Protein AF-A0A6J3BSL1-F1 (afdb_monomer_lite)

pLDDT: mean 79.41, std 21.09, range [25.17, 98.56]

Radius of gyration: 29.15 Å; chains: 1; bounding box: 63×63×101 Å

Foldseek 3Di:
DDDDDPPVLVVLVVLLVVDDPLLLVLLVCLVPLVQQQSLLVLLCQQFVADQCQDDSDLAAALQNSQCSRQNPVRCPPPALVVSQVVTDGDLSSLLSSLLSLLSLQQPDPVVDDPSSLCVNVRSLVNLLVCCVRHVVSLVSCLDLSNLLSLLASFAHDLDPCLSSDRQPPPPPPPLDPDPPDPPPPPRPDDDLETGPRPSVVSSLVSLLVSLLVQLQDQDDLPDDRSLVSNLPNYGPPRDLSHSLNRNQSSLVSNLVCVLVDPQLQDQSSLLSVLLSLVVVLLCLLVVSHPDDLVVNLVSLLSVLVSNVVNDPPHQPASSLVSNLSSLLSQLQFDLPALVSLVSNLVSLVVCVVCLCVNLPPSRQPLLSLLLLLQSLLCLLVVHHDDLDPDPPPPPDPDPDDPPDDPVRVVVSVVSSNSSSVSSVVSVLSNCQRPVVSPCVSQVHHDDDPPPPDSHNDSVVVCVVRVVVSSVSNSVVSVVSVCVSSDPSSVVSVVSVVVRCVVPDDDDDDDDPDDPPPDDDDDPDDNNPSVSSVVVCVVVVVVVD

Sequence (544 aa):
MLTAAPHSNSHLHTALLHTSGFALLSWLVLAHIQIPELYYLLFGLTLGQPMRHVRCERGVSVERVWAAAWGAAAPARQSSAALAARISLCPEAVGVLLAAVRALVHTDPPALPHWLADHPVAIVQVLFSLYNTLPDFVTIMMTAEVLTALASILFPPNTPDDIHMPICESGESSGASTPGSEKEIVIMGSSAALTQHPVRQGVMDFLKVIVLDSLSLNVSGKAAPVIDLVLDASPANSTSQQQIEYQTEVLTTLMENLLNTELFGSESNISNVCYLAARLVDKLWQGQLSRDPHEVFDFIVKLVTQAKKKSSVISLEGLHHCLNRTILFLLSRSTDSIADQMSVLEALHKLTTNRLLIFGAGNHELEFIGCLTYCLIQLSANMKIALDSHMRTTWHVNPSGDLESRDDKLTTHQGRNLMGGAARRVWEELYACKKPAIEEVFKVTLAAAAQHARAPDLAAVRDQLHDHAHRLWLNYIDAERKAVYRVPWELHNQIQSKIQKVTGGLTRLASRTKVKKEESAKQRQHPPRDHALAYMQDHVQLVR

Secondary structure (DSSP, 8-state):
-----THHHHHHHHHHHTS-HHHHHHHHHHH-TT-HHHHHHHHHHHHT---TT--------HHHHHHHHHGGG-STTS-HHHHHTT----HHHHHHHHHHHHHHHHS-GGGS-GGGTTHHHHHHHHHHHHHHH-HHHHHHHTSHHHHHHHHHTTSPPSSGGGGTS-TT------S---TT--------SS-SSPP-STHHHHHHHHHHHHHHHHTTS---TTS--HHHHHHH---TT--HHHHHHHHHHHHHHHHHHHTTS-GGGSHHHHHHHHHHHHHHHHHHHTT---S-HHHHHHHHHHHHHHHHHH-SSS--HHHHHHHHHHHHHHHTS--SSHHHHHHHHHHHHHHHHTHHHHSSTT---HHHHHHHHHHHHHHHTTPPP---S---------S----S-HHHHHHHHHHHHHHHHHHHHHHHHHHHHHHHHHHHHHTSPPPPPPTT-SS--HHHHHHHHHHHHHHHHHHHHHHHHHHTTS-HHHHHHHHHHHHHTTT----------------------PPPHHHHHHHHHHHHGGG-

Structure (mmCIF, N/CA/C/O backbone):
data_AF-A0A6J3BSL1-F1
#
_entry.id   AF-A0A6J3BSL1-F1
#
loop_
_atom_site.group_PDB
_atom_site.id
_atom_site.type_symbol
_atom_site.label_atom_id
_atom_site.label_alt_id
_atom_site.label_comp_id
_atom_site.label_asym_id
_atom_site.label_entity_id
_atom_site.label_seq_id
_atom_site.pdbx_PDB_ins_code
_atom_site.Cartn_x
_atom_site.Cartn_y
_atom_site.Cartn_z
_atom_site.occupancy
_atom_site.B_iso_or_equiv
_atom_site.auth_seq_id
_atom_site.auth_comp_id
_atom_site.auth_asym_id
_atom_site.auth_atom_id
_atom_site.pdbx_PDB_model_num
ATOM 1 N N . MET A 1 1 ? 5.220 -33.120 -58.320 1.00 35.78 1 MET A N 1
ATOM 2 C CA . MET A 1 1 ? 4.019 -32.773 -57.525 1.00 35.78 1 MET A CA 1
ATOM 3 C C . MET A 1 1 ? 4.357 -33.119 -56.082 1.00 35.78 1 MET A C 1
ATOM 5 O O . MET A 1 1 ? 4.645 -34.275 -55.844 1.00 35.78 1 MET A O 1
ATOM 9 N N . LEU A 1 2 ? 4.535 -32.203 -55.133 1.00 30.20 2 LEU A N 1
ATOM 10 C CA . LEU A 1 2 ? 3.717 -31.040 -54.802 1.00 30.20 2 LEU A CA 1
ATOM 11 C C . LEU A 1 2 ? 4.502 -29.720 -54.817 1.00 30.20 2 LEU A C 1
ATOM 13 O O . LEU A 1 2 ? 5.542 -29.576 -54.187 1.00 30.20 2 LEU A O 1
ATOM 17 N N . THR A 1 3 ? 3.941 -28.753 -55.529 1.00 32.56 3 THR A N 1
ATOM 18 C CA . THR A 1 3 ? 4.218 -27.323 -55.430 1.00 32.56 3 THR A CA 1
ATOM 19 C C . THR A 1 3 ? 3.667 -26.801 -54.102 1.00 32.56 3 THR A C 1
ATOM 21 O O . THR A 1 3 ? 2.449 -26.756 -53.926 1.00 32.56 3 THR A O 1
ATOM 24 N N . ALA A 1 4 ? 4.537 -26.415 -53.167 1.00 33.31 4 ALA A N 1
ATOM 25 C CA . ALA A 1 4 ? 4.129 -25.602 -52.025 1.00 33.31 4 ALA A CA 1
ATOM 26 C C . ALA A 1 4 ? 3.782 -24.192 -52.536 1.00 33.31 4 ALA A C 1
ATOM 28 O O . ALA A 1 4 ? 4.545 -23.586 -53.289 1.00 33.31 4 ALA A O 1
ATOM 29 N N . ALA A 1 5 ? 2.582 -23.721 -52.210 1.00 32.78 5 ALA A N 1
ATOM 30 C CA . ALA A 1 5 ? 1.989 -22.521 -52.783 1.00 32.78 5 ALA A CA 1
ATOM 31 C C . ALA A 1 5 ? 2.729 -21.232 -52.354 1.00 32.78 5 ALA A C 1
ATOM 33 O O . ALA A 1 5 ? 2.975 -21.051 -51.163 1.00 32.78 5 ALA A O 1
ATOM 34 N N . PRO A 1 6 ? 2.976 -20.271 -53.266 1.00 39.75 6 PRO A N 1
ATOM 35 C CA . PRO A 1 6 ? 3.547 -18.957 -52.934 1.00 39.75 6 PRO A CA 1
ATOM 36 C C . PRO A 1 6 ? 2.571 -18.043 -52.163 1.00 39.75 6 PRO A C 1
ATOM 38 O O . PRO A 1 6 ? 2.932 -16.938 -51.767 1.00 39.75 6 PRO A O 1
ATOM 41 N N . HIS A 1 7 ? 1.333 -18.491 -51.933 1.00 37.97 7 HIS A N 1
ATOM 42 C CA . HIS A 1 7 ? 0.273 -17.704 -51.302 1.00 37.97 7 HIS A CA 1
ATOM 43 C C . HIS A 1 7 ? 0.326 -17.685 -49.764 1.00 37.97 7 HIS A C 1
ATOM 45 O O . HIS A 1 7 ? -0.269 -16.794 -49.166 1.00 37.97 7 HIS A O 1
ATOM 51 N N . SER A 1 8 ? 1.037 -18.604 -49.092 1.00 45.00 8 SER A N 1
ATOM 52 C CA . SER A 1 8 ? 1.119 -18.581 -47.618 1.00 45.00 8 SER A CA 1
ATOM 53 C C . SER A 1 8 ? 1.993 -17.432 -47.102 1.00 45.00 8 SER A C 1
ATOM 55 O O . SER A 1 8 ? 1.631 -16.770 -46.131 1.00 45.00 8 SER A O 1
ATOM 57 N N . ASN A 1 9 ? 3.100 -17.135 -47.789 1.00 48.91 9 ASN A N 1
ATOM 58 C CA . ASN A 1 9 ? 4.048 -16.099 -47.369 1.00 48.91 9 ASN A CA 1
ATOM 59 C C . ASN A 1 9 ? 3.512 -14.675 -47.582 1.00 48.91 9 ASN A C 1
ATOM 61 O O . ASN A 1 9 ? 3.813 -13.789 -46.785 1.00 48.91 9 ASN A O 1
ATOM 65 N N . SER A 1 10 ? 2.666 -14.440 -48.595 1.00 52.69 10 SER A N 1
ATOM 66 C CA . SER A 1 10 ? 2.087 -13.110 -48.842 1.00 52.69 10 SER A CA 1
ATOM 67 C C . SER A 1 10 ? 1.105 -12.678 -47.750 1.00 52.69 10 SER A C 1
ATOM 69 O O . SER A 1 10 ? 1.109 -11.517 -47.354 1.00 52.69 10 SER A O 1
ATOM 71 N N . HIS A 1 11 ? 0.292 -13.602 -47.223 1.00 51.78 11 HIS A N 1
ATOM 72 C CA . HIS A 1 11 ? -0.656 -13.297 -46.144 1.00 51.78 11 HIS A CA 1
ATOM 73 C C . HIS A 1 11 ? 0.049 -12.992 -44.814 1.00 51.78 11 HIS A C 1
ATOM 75 O O . HIS A 1 11 ? -0.355 -12.073 -44.101 1.00 51.78 11 HIS A O 1
ATOM 81 N N . LEU A 1 12 ? 1.131 -13.713 -44.510 1.00 54.84 12 LEU A N 1
ATOM 82 C CA . LEU A 1 12 ? 1.956 -13.490 -43.319 1.00 54.84 12 LEU A CA 1
ATOM 83 C C . LEU A 1 12 ? 2.756 -12.179 -43.413 1.00 54.84 12 LEU A C 1
ATOM 85 O O . LEU A 1 12 ? 2.848 -11.445 -42.431 1.00 54.84 12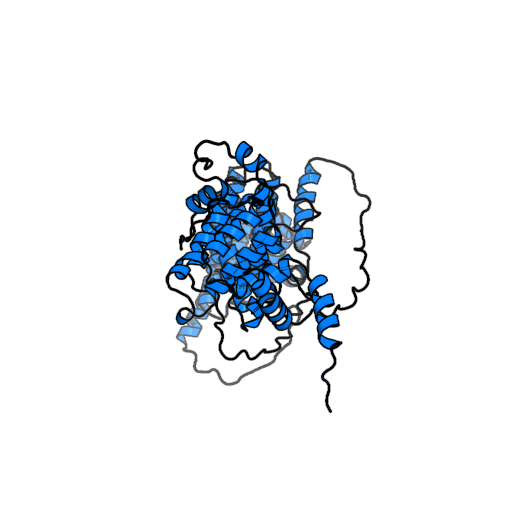 LEU A O 1
ATOM 89 N N . HIS A 1 13 ? 3.244 -11.828 -44.607 1.00 60.00 13 HIS A N 1
ATOM 90 C CA . HIS A 1 13 ? 3.877 -10.536 -44.893 1.00 60.00 13 HIS A CA 1
ATOM 91 C C . HIS A 1 13 ? 2.918 -9.354 -44.677 1.00 60.00 13 HIS A C 1
ATOM 93 O O . HIS A 1 13 ? 3.263 -8.374 -44.018 1.00 60.00 13 HIS A O 1
ATOM 99 N N . THR A 1 14 ? 1.682 -9.446 -45.181 1.00 62.09 14 THR A N 1
ATOM 100 C CA . THR A 1 14 ? 0.665 -8.412 -44.944 1.00 62.09 14 THR A CA 1
ATOM 101 C C . THR A 1 14 ? 0.338 -8.276 -43.454 1.00 62.09 14 THR A C 1
ATOM 103 O O . THR A 1 14 ? 0.208 -7.159 -42.962 1.00 62.09 14 THR A O 1
ATOM 106 N N . ALA A 1 15 ? 0.264 -9.383 -42.710 1.00 62.34 15 ALA A N 1
ATOM 107 C CA . ALA A 1 15 ? 0.022 -9.353 -41.267 1.00 62.34 15 ALA A CA 1
ATOM 108 C C . ALA A 1 15 ? 1.163 -8.668 -40.482 1.00 62.34 15 ALA A C 1
ATOM 110 O O . ALA A 1 15 ? 0.902 -7.924 -39.535 1.00 62.34 15 ALA A O 1
ATOM 111 N N . LEU A 1 16 ? 2.419 -8.847 -40.906 1.00 65.69 16 LEU A N 1
ATOM 112 C CA . LEU A 1 16 ? 3.581 -8.164 -40.324 1.00 65.69 16 LEU A CA 1
ATOM 113 C C . LEU A 1 16 ? 3.551 -6.649 -40.547 1.00 65.69 16 LEU A C 1
ATOM 115 O O . LEU A 1 16 ? 3.784 -5.897 -39.606 1.00 65.69 16 LEU A O 1
ATOM 119 N N . LEU A 1 17 ? 3.177 -6.194 -41.747 1.00 67.94 17 LEU A N 1
ATOM 120 C CA . LEU A 1 17 ? 3.013 -4.765 -42.057 1.00 67.94 17 LEU A CA 1
ATOM 121 C C . LEU A 1 17 ? 1.902 -4.083 -41.240 1.00 67.94 17 LEU A C 1
ATOM 123 O O . LEU A 1 17 ? 1.896 -2.861 -41.106 1.00 67.94 17 LEU A O 1
ATOM 127 N N . HIS A 1 18 ? 0.958 -4.859 -40.702 1.00 72.44 18 HIS A N 1
ATOM 128 C CA . HIS A 1 18 ? -0.104 -4.367 -39.822 1.00 72.44 18 HIS A CA 1
ATOM 129 C C . HIS A 1 18 ? 0.231 -4.473 -38.329 1.00 72.44 18 HIS A C 1
ATOM 131 O O . HIS A 1 18 ? -0.573 -4.047 -37.497 1.00 72.44 18 HIS A O 1
ATOM 137 N N . THR A 1 19 ? 1.394 -5.024 -37.976 1.00 71.81 19 THR A N 1
ATOM 138 C CA . THR A 1 19 ? 1.848 -5.118 -36.587 1.00 71.81 19 THR A CA 1
ATOM 139 C C . THR A 1 19 ? 2.470 -3.789 -36.153 1.00 71.81 19 THR A C 1
ATOM 141 O O . THR A 1 19 ? 3.195 -3.148 -36.910 1.00 71.81 19 THR A O 1
ATOM 144 N N . SER A 1 20 ? 2.184 -3.364 -34.919 1.00 82.69 20 SER A N 1
ATOM 145 C CA . SER A 1 20 ? 2.792 -2.172 -34.315 1.00 82.69 20 SER A CA 1
ATOM 146 C C . SER A 1 20 ? 4.323 -2.245 -34.377 1.00 82.69 20 SER A C 1
ATOM 148 O O . SER A 1 20 ? 4.915 -3.259 -33.999 1.00 82.69 20 SER A O 1
ATOM 150 N N . GLY A 1 21 ? 4.975 -1.155 -34.796 1.00 84.75 21 GLY A N 1
ATOM 151 C CA . GLY A 1 21 ? 6.438 -1.084 -34.850 1.00 84.75 21 GLY A CA 1
ATOM 152 C C . GLY A 1 21 ? 7.098 -1.329 -33.488 1.00 84.75 21 GLY A C 1
ATOM 153 O O . GLY A 1 21 ? 8.118 -2.008 -33.424 1.00 84.75 21 GLY A O 1
ATOM 154 N N . PHE A 1 22 ? 6.488 -0.863 -32.392 1.00 86.12 22 PHE A N 1
ATOM 155 C CA . PHE A 1 22 ? 6.987 -1.115 -31.034 1.00 86.12 22 PHE A CA 1
ATOM 156 C C . PHE A 1 22 ? 6.784 -2.561 -30.582 1.00 86.12 22 PHE A C 1
ATOM 158 O O . PHE A 1 22 ? 7.632 -3.095 -29.871 1.00 86.12 22 PHE A O 1
ATOM 165 N N . ALA A 1 23 ? 5.711 -3.221 -31.027 1.00 82.62 23 ALA A N 1
ATOM 166 C CA . ALA A 1 23 ? 5.518 -4.645 -30.760 1.00 82.62 23 ALA A CA 1
ATOM 167 C C . ALA A 1 23 ? 6.613 -5.478 -31.446 1.00 82.62 23 ALA A C 1
ATOM 169 O O . ALA A 1 23 ? 7.261 -6.301 -30.800 1.00 82.62 23 ALA A O 1
ATOM 170 N N . LEU A 1 24 ? 6.894 -5.189 -32.722 1.00 82.62 24 LEU A N 1
ATOM 171 C CA . LEU A 1 24 ? 7.983 -5.830 -33.459 1.00 82.62 24 LEU A CA 1
ATOM 172 C C . LEU A 1 24 ? 9.353 -5.531 -32.830 1.00 82.62 24 LEU A C 1
ATOM 174 O O . LEU A 1 24 ? 10.166 -6.440 -32.662 1.00 82.62 24 LEU A O 1
ATOM 178 N N . LEU A 1 25 ? 9.599 -4.272 -32.450 1.00 87.06 25 LEU A N 1
ATOM 179 C CA . LEU A 1 25 ? 10.834 -3.864 -31.783 1.00 87.06 25 LEU A CA 1
ATOM 180 C C . LEU A 1 25 ? 11.031 -4.619 -30.467 1.00 87.06 25 LEU A C 1
ATOM 182 O O . LEU A 1 25 ? 12.131 -5.099 -30.219 1.00 87.06 25 LEU A O 1
ATOM 186 N N . SER A 1 26 ? 9.980 -4.773 -29.660 1.00 86.06 26 SER A N 1
ATOM 187 C CA . SER A 1 26 ? 10.034 -5.539 -28.413 1.00 86.06 26 SER A CA 1
ATOM 188 C C . SER A 1 26 ? 10.473 -6.984 -28.663 1.00 86.06 26 SER A C 1
ATOM 190 O O . SER A 1 26 ? 11.424 -7.461 -28.046 1.00 86.06 26 SER A O 1
ATOM 192 N N . TRP A 1 27 ? 9.880 -7.668 -29.647 1.00 83.69 27 TRP A N 1
ATOM 193 C CA . TRP A 1 27 ? 10.285 -9.034 -29.996 1.00 83.69 27 TRP A CA 1
ATOM 194 C C . TRP A 1 27 ? 11.745 -9.126 -30.451 1.00 83.69 27 TRP A C 1
ATOM 196 O O . TRP A 1 27 ? 12.459 -10.043 -30.042 1.00 83.69 27 TRP A O 1
ATOM 206 N N . LEU A 1 28 ? 12.198 -8.174 -31.272 1.00 85.38 28 LEU A N 1
ATOM 207 C CA . LEU A 1 28 ? 13.573 -8.130 -31.770 1.00 85.38 28 LEU A CA 1
ATOM 208 C C . LEU A 1 28 ? 14.583 -7.847 -30.657 1.00 85.38 28 LEU A C 1
ATOM 210 O O . LEU A 1 28 ? 15.613 -8.513 -30.596 1.00 85.38 28 LEU A O 1
ATOM 214 N N . VAL A 1 29 ? 14.285 -6.891 -29.777 1.00 88.81 29 VAL A N 1
ATOM 215 C CA . VAL A 1 29 ? 15.116 -6.529 -28.621 1.00 88.81 29 VAL A CA 1
ATOM 216 C C . VAL A 1 29 ? 15.332 -7.744 -27.730 1.00 88.81 29 VAL A C 1
ATOM 218 O O . VAL A 1 29 ? 16.469 -8.063 -27.395 1.00 88.81 29 VAL A O 1
ATOM 221 N N . LEU A 1 30 ? 14.259 -8.471 -27.414 1.00 86.06 30 LEU A N 1
ATOM 222 C CA . LEU A 1 30 ? 14.323 -9.653 -26.558 1.00 86.06 30 LEU A CA 1
ATOM 223 C C . LEU A 1 30 ? 15.152 -10.791 -27.177 1.00 86.06 30 LEU A C 1
ATOM 225 O O . LEU A 1 30 ? 15.791 -11.545 -26.450 1.00 86.06 30 LEU A O 1
ATOM 229 N N . ALA A 1 31 ? 15.200 -10.892 -28.509 1.00 84.38 31 ALA A N 1
ATOM 230 C CA . ALA A 1 31 ? 16.063 -11.847 -29.209 1.00 84.38 31 ALA A CA 1
ATOM 231 C C . ALA A 1 31 ? 17.546 -11.416 -29.268 1.00 84.38 31 ALA A C 1
ATOM 233 O O . ALA A 1 31 ? 18.413 -12.242 -29.546 1.00 84.38 31 ALA A O 1
ATOM 234 N N . HIS A 1 32 ? 17.853 -10.140 -29.004 1.00 87.50 32 HIS A N 1
ATOM 235 C CA . HIS A 1 32 ? 19.180 -9.547 -29.206 1.00 87.50 32 HIS A CA 1
ATOM 236 C C . HIS A 1 32 ? 19.717 -8.798 -27.978 1.00 87.50 32 HIS A C 1
ATOM 238 O O . HIS A 1 32 ? 20.586 -7.936 -28.115 1.00 87.50 32 HIS A O 1
ATOM 244 N N . ILE A 1 33 ? 19.279 -9.160 -26.767 1.00 89.25 33 ILE A N 1
ATOM 245 C CA . ILE A 1 33 ? 19.743 -8.561 -25.496 1.00 89.25 33 ILE A CA 1
ATOM 246 C C . ILE A 1 33 ? 21.276 -8.604 -25.315 1.00 89.25 33 ILE A C 1
ATOM 248 O O . ILE A 1 33 ? 21.844 -7.862 -24.519 1.00 89.25 33 ILE A O 1
ATOM 252 N N . GLN A 1 34 ? 21.969 -9.432 -26.096 1.00 88.38 34 GLN A N 1
ATOM 253 C CA . GLN A 1 34 ? 23.425 -9.553 -26.102 1.00 88.38 34 GLN A CA 1
ATOM 254 C C . GLN A 1 34 ? 24.164 -8.429 -26.844 1.00 88.38 34 GLN A C 1
ATOM 256 O O . GLN A 1 34 ? 25.393 -8.416 -26.834 1.00 88.38 34 GLN A O 1
ATOM 261 N N . ILE A 1 35 ? 23.465 -7.508 -27.513 1.00 89.69 35 ILE A N 1
ATOM 262 C CA . ILE A 1 35 ? 24.084 -6.407 -28.264 1.00 89.69 35 ILE A CA 1
ATOM 263 C C . ILE A 1 35 ? 24.282 -5.195 -27.331 1.00 89.69 35 ILE A C 1
ATOM 265 O O . ILE A 1 35 ? 23.288 -4.618 -26.892 1.00 89.69 35 ILE A O 1
ATOM 269 N N . PRO A 1 36 ? 25.523 -4.756 -27.031 1.00 88.12 36 PRO A N 1
ATOM 270 C CA . PRO A 1 36 ? 25.765 -3.619 -26.133 1.00 88.12 36 PRO A CA 1
ATOM 271 C C . PRO A 1 36 ? 25.145 -2.297 -26.608 1.00 88.12 36 PRO A C 1
ATOM 273 O O . PRO A 1 36 ? 24.599 -1.532 -25.814 1.00 88.12 36 PRO A O 1
ATOM 276 N N . GLU A 1 37 ? 25.205 -2.020 -27.911 1.00 90.38 37 GLU A N 1
ATOM 277 C CA . GLU A 1 37 ? 24.719 -0.778 -28.520 1.00 90.38 37 GLU A CA 1
ATOM 278 C C . GLU A 1 37 ? 23.200 -0.625 -28.379 1.00 90.38 37 GLU A C 1
ATOM 280 O O . GLU A 1 37 ? 22.689 0.496 -28.347 1.00 90.38 37 GLU A O 1
ATOM 285 N N . LEU A 1 38 ? 22.487 -1.748 -28.248 1.00 92.12 38 LEU A N 1
ATOM 286 C CA . LEU A 1 38 ? 21.033 -1.808 -28.149 1.00 92.12 38 LEU A CA 1
ATOM 287 C C . LEU A 1 38 ? 20.503 -0.917 -27.027 1.00 92.12 38 LEU A C 1
ATOM 289 O O . LEU A 1 38 ? 19.576 -0.142 -27.243 1.00 92.12 38 LEU A O 1
ATOM 293 N N . TYR A 1 39 ? 21.118 -0.981 -25.846 1.00 93.19 39 TYR A N 1
ATOM 294 C CA . TYR A 1 39 ? 20.663 -0.239 -24.672 1.00 93.19 39 TYR A CA 1
ATOM 295 C C . TYR A 1 39 ? 20.747 1.273 -24.889 1.00 93.19 39 TYR A C 1
ATOM 297 O O . TYR A 1 39 ? 19.807 2.001 -24.575 1.00 93.19 39 TYR A O 1
ATOM 305 N N . TYR A 1 40 ? 21.830 1.751 -25.503 1.00 93.62 40 TYR A N 1
ATOM 306 C CA . TYR A 1 40 ? 21.985 3.165 -25.843 1.00 93.62 40 TYR A CA 1
ATOM 307 C C . TYR A 1 40 ? 20.980 3.611 -26.895 1.00 93.62 40 TYR A C 1
ATOM 309 O O . TYR A 1 40 ? 20.403 4.686 -26.760 1.00 93.62 40 TYR A O 1
ATOM 317 N N . LEU A 1 41 ? 20.735 2.786 -27.915 1.00 93.69 41 LEU A N 1
ATOM 318 C CA . LEU A 1 41 ? 19.733 3.073 -28.941 1.00 93.69 41 LEU A CA 1
ATOM 319 C C . LEU A 1 41 ? 18.318 3.136 -28.348 1.00 93.69 41 LEU A C 1
ATOM 321 O O . LEU A 1 41 ? 17.560 4.032 -28.712 1.00 93.69 41 LEU A O 1
ATOM 325 N N . LEU A 1 42 ? 17.983 2.264 -27.392 1.00 94.81 42 LEU A N 1
ATOM 326 C CA . LEU A 1 42 ? 16.705 2.302 -26.671 1.00 94.81 42 LEU A CA 1
ATOM 327 C C . LEU A 1 42 ? 16.571 3.546 -25.780 1.00 94.81 42 LEU A C 1
ATOM 329 O O . LEU A 1 42 ? 15.507 4.167 -25.762 1.00 94.81 42 LEU A O 1
ATOM 333 N N . PHE A 1 43 ? 17.642 3.980 -25.106 1.00 95.31 43 PHE A N 1
ATOM 334 C CA . PHE A 1 43 ? 17.650 5.282 -24.424 1.00 95.31 43 PHE A CA 1
ATOM 335 C C . PHE A 1 43 ? 17.509 6.447 -25.411 1.00 95.31 43 PHE A C 1
ATOM 337 O O . PHE A 1 43 ? 16.802 7.409 -25.128 1.00 95.31 43 PHE A O 1
ATOM 344 N N . GLY A 1 44 ? 18.129 6.354 -26.588 1.00 94.00 44 GLY A N 1
ATOM 345 C CA . GLY A 1 44 ? 17.986 7.332 -27.667 1.00 94.00 44 GLY A CA 1
ATOM 346 C C . GLY A 1 44 ? 16.550 7.460 -28.123 1.00 94.00 44 GLY A C 1
ATOM 347 O O . GLY A 1 44 ? 16.029 8.568 -28.201 1.00 94.00 44 GLY A O 1
ATOM 348 N N . LEU A 1 45 ? 15.893 6.323 -28.333 1.00 94.88 45 LEU A N 1
ATOM 349 C CA . LEU A 1 45 ? 14.485 6.264 -28.686 1.00 94.88 45 LEU A CA 1
ATOM 350 C C . LEU A 1 45 ? 13.605 6.846 -27.573 1.00 94.88 45 LEU A C 1
ATOM 352 O O . LEU A 1 45 ? 12.747 7.673 -27.856 1.00 94.88 45 LEU A O 1
ATOM 356 N N . THR A 1 46 ? 13.886 6.501 -26.312 1.00 94.94 46 THR A N 1
ATOM 357 C CA . THR A 1 46 ? 13.189 7.043 -25.132 1.00 94.94 46 THR A CA 1
ATOM 358 C C . THR A 1 46 ? 13.288 8.567 -25.051 1.00 94.94 46 THR A C 1
ATOM 360 O O . THR A 1 46 ? 12.309 9.225 -24.713 1.00 94.94 46 THR A O 1
ATOM 363 N N . LEU A 1 47 ? 14.449 9.138 -25.383 1.00 93.44 47 LEU A N 1
ATOM 364 C CA . LEU A 1 47 ? 14.714 10.581 -25.351 1.00 93.44 47 LEU A CA 1
ATOM 365 C C . LEU A 1 47 ? 14.352 11.305 -26.667 1.00 93.44 47 LEU A C 1
ATOM 367 O O . LEU A 1 47 ? 14.501 12.530 -26.767 1.00 93.44 47 LEU A O 1
ATOM 371 N N . GLY A 1 48 ? 13.967 10.563 -27.709 1.00 91.88 48 GLY A N 1
ATOM 372 C CA . GLY A 1 48 ? 13.830 11.089 -29.069 1.00 91.88 48 GLY A CA 1
ATOM 373 C C . GLY A 1 48 ? 15.121 11.726 -29.588 1.00 91.88 48 GLY A C 1
ATOM 374 O O . GLY A 1 48 ? 15.072 12.695 -30.345 1.00 91.88 48 GLY A O 1
ATOM 375 N N . GLN A 1 49 ? 16.281 11.239 -29.135 1.00 90.06 49 GLN A N 1
ATOM 376 C CA . GLN A 1 49 ? 17.595 11.766 -29.493 1.00 90.06 49 GLN A CA 1
ATOM 377 C C . GLN A 1 49 ? 18.382 10.791 -30.370 1.00 90.06 49 GLN A C 1
ATOM 379 O O . GLN A 1 49 ? 18.477 9.601 -30.057 1.00 90.06 49 GLN A O 1
ATOM 384 N N . PRO A 1 50 ? 19.038 11.287 -31.434 1.00 88.00 50 PRO A N 1
ATOM 385 C CA . PRO A 1 50 ? 19.944 10.468 -32.218 1.00 88.00 50 PRO A CA 1
ATOM 386 C C . PRO A 1 50 ? 21.223 10.183 -31.423 1.00 88.00 50 PRO A C 1
ATOM 388 O O . PRO A 1 50 ? 21.985 11.091 -31.090 1.00 88.00 50 PRO A O 1
ATOM 391 N N . MET A 1 51 ? 21.500 8.906 -31.180 1.00 88.69 51 MET A N 1
ATOM 392 C CA . MET A 1 51 ? 22.683 8.457 -30.446 1.00 88.69 51 MET A CA 1
ATOM 393 C C . MET A 1 51 ? 23.902 8.384 -31.378 1.00 88.69 51 MET A C 1
ATOM 395 O O . MET A 1 51 ? 24.322 7.320 -31.821 1.00 88.69 51 MET A O 1
ATOM 399 N N . ARG A 1 52 ? 24.448 9.550 -31.743 1.00 84.69 52 ARG A N 1
ATOM 400 C CA . ARG A 1 52 ? 25.522 9.680 -32.754 1.00 84.69 52 ARG A CA 1
ATOM 401 C C . ARG A 1 52 ? 26.905 9.260 -32.257 1.00 84.69 52 ARG A C 1
ATOM 403 O O . ARG A 1 52 ? 27.801 9.065 -33.070 1.00 84.69 52 ARG A O 1
ATOM 410 N N . HIS A 1 53 ? 27.083 9.146 -30.943 1.00 82.50 53 HIS A N 1
ATOM 411 C CA . HIS A 1 53 ? 28.377 8.869 -30.318 1.00 82.50 53 HIS A CA 1
ATOM 412 C C . HIS A 1 53 ? 28.377 7.548 -29.541 1.00 82.50 53 HIS A C 1
ATOM 414 O O . HIS A 1 53 ? 29.140 7.404 -28.585 1.00 82.50 53 HIS A O 1
ATOM 420 N N . VAL A 1 54 ? 27.516 6.594 -29.921 1.00 80.00 54 VAL A N 1
ATOM 421 C CA . VAL A 1 54 ? 27.529 5.249 -29.326 1.00 80.00 54 VAL A CA 1
ATOM 422 C C . VAL A 1 54 ? 28.884 4.612 -29.593 1.00 80.00 54 VAL A C 1
ATOM 424 O O . VAL A 1 54 ? 29.363 4.566 -30.725 1.00 80.00 54 VAL A O 1
ATOM 427 N N . ARG A 1 55 ? 29.506 4.129 -28.526 1.00 75.38 55 ARG A N 1
ATOM 428 C CA . ARG A 1 55 ? 30.727 3.327 -28.572 1.00 75.38 55 ARG A CA 1
ATOM 429 C C . ARG A 1 55 ? 30.349 1.879 -28.256 1.00 75.38 55 ARG A C 1
ATOM 431 O O . ARG A 1 55 ? 29.359 1.671 -27.559 1.00 75.38 55 ARG A O 1
ATOM 438 N N . CYS A 1 56 ? 31.158 0.901 -28.675 1.00 68.12 56 CYS A N 1
ATOM 439 C CA . CYS A 1 56 ? 31.034 -0.517 -28.273 1.00 68.12 56 CYS A CA 1
ATOM 440 C C . CYS A 1 56 ? 31.330 -0.748 -26.768 1.00 68.12 56 CYS A C 1
ATOM 442 O O . CYS A 1 56 ? 31.958 -1.737 -26.384 1.00 68.12 56 CYS A O 1
ATOM 444 N N . GLU A 1 57 ? 30.966 0.194 -25.897 1.00 76.38 57 GLU A N 1
ATOM 445 C CA . GLU A 1 57 ? 31.170 0.098 -24.459 1.00 76.38 57 GLU A CA 1
ATOM 446 C C . GLU A 1 57 ? 30.110 -0.821 -23.852 1.00 76.38 57 GLU A C 1
ATOM 448 O O . GLU A 1 57 ? 28.910 -0.634 -24.033 1.00 76.38 57 GLU A O 1
ATOM 453 N N . ARG A 1 58 ? 30.570 -1.815 -23.092 1.00 84.31 58 ARG A N 1
ATOM 454 C CA . ARG A 1 58 ? 29.733 -2.892 -22.553 1.00 84.31 58 ARG A CA 1
ATOM 455 C C . ARG A 1 58 ? 29.042 -2.567 -21.234 1.00 84.31 58 ARG A C 1
ATOM 457 O O . ARG A 1 58 ? 28.612 -3.489 -20.577 1.00 84.31 58 ARG A O 1
ATOM 464 N N . GLY A 1 59 ? 29.009 -1.327 -20.764 1.00 88.38 59 GLY A N 1
ATOM 465 C CA . GLY A 1 59 ? 28.370 -1.016 -19.480 1.00 88.38 59 GLY A CA 1
ATOM 466 C C . GLY A 1 59 ? 27.491 0.207 -19.595 1.00 88.38 59 GLY A C 1
ATOM 467 O O . GLY A 1 59 ? 27.929 1.190 -20.176 1.00 88.38 59 GLY A O 1
ATOM 468 N N . VAL A 1 60 ? 26.304 0.187 -19.003 1.00 92.25 60 VAL A N 1
ATOM 469 C CA . VAL A 1 60 ? 25.359 1.312 -19.015 1.00 92.25 60 VAL A CA 1
ATOM 470 C C . VAL A 1 60 ? 25.631 2.249 -17.831 1.00 92.25 60 VAL A C 1
ATOM 472 O O . VAL A 1 60 ? 25.893 1.788 -16.725 1.00 92.25 60 VAL A O 1
ATOM 475 N N . SER A 1 61 ? 25.593 3.567 -18.049 1.00 92.75 61 SER A N 1
ATOM 476 C CA . SER A 1 61 ? 25.576 4.573 -16.975 1.00 92.75 61 SER A CA 1
ATOM 477 C C . SER A 1 61 ? 24.930 5.873 -17.458 1.00 92.75 61 SER A C 1
ATOM 479 O O . SER A 1 61 ? 24.818 6.104 -18.666 1.00 92.75 61 SER A O 1
ATOM 481 N N . VAL A 1 62 ? 24.535 6.739 -16.522 1.00 90.44 62 VAL A N 1
ATOM 482 C CA . VAL A 1 62 ? 23.921 8.045 -16.817 1.00 90.44 62 VAL A CA 1
ATOM 483 C C . VAL A 1 62 ? 24.853 8.897 -17.679 1.00 90.44 62 VAL A C 1
ATOM 485 O O . VAL A 1 62 ? 24.450 9.430 -18.712 1.00 90.44 62 VAL A O 1
ATOM 488 N N . GLU A 1 63 ? 26.127 8.973 -17.300 1.00 89.31 63 GLU A N 1
ATOM 489 C CA . GLU A 1 63 ? 27.147 9.755 -17.998 1.00 89.31 63 GLU A CA 1
ATOM 490 C C . GLU A 1 63 ? 27.342 9.256 -19.427 1.00 89.31 63 GLU A C 1
ATOM 492 O O . GLU A 1 63 ? 27.450 10.061 -20.353 1.00 89.31 63 GLU A O 1
ATOM 497 N N . ARG A 1 64 ? 27.349 7.932 -19.622 1.00 90.38 64 ARG A N 1
ATOM 498 C CA . ARG A 1 64 ? 27.514 7.329 -20.947 1.00 90.38 64 ARG A CA 1
ATOM 499 C C . ARG A 1 64 ? 26.304 7.560 -21.840 1.00 90.38 64 ARG A C 1
ATOM 501 O O . ARG A 1 64 ? 26.489 7.848 -23.017 1.00 90.38 64 ARG A O 1
ATOM 508 N N . VAL A 1 65 ? 25.083 7.485 -21.307 1.00 91.12 65 VAL A N 1
ATOM 509 C CA . VAL A 1 65 ? 23.860 7.773 -22.078 1.00 91.12 65 VAL A CA 1
ATOM 510 C C . VAL A 1 65 ? 23.853 9.228 -22.548 1.00 91.12 65 VAL A C 1
ATOM 512 O O . VAL A 1 65 ? 23.629 9.500 -23.729 1.00 91.12 65 VAL A O 1
ATOM 515 N N . TRP A 1 66 ? 24.199 10.167 -21.668 1.00 88.25 66 TRP A N 1
ATOM 516 C CA . TRP A 1 66 ? 24.312 11.576 -22.042 1.00 88.25 66 TRP A CA 1
ATOM 517 C C . TRP A 1 66 ? 25.461 11.856 -23.017 1.00 88.25 66 TRP A C 1
ATOM 519 O O . TRP A 1 66 ? 25.296 12.644 -23.953 1.00 88.25 66 TRP A O 1
ATOM 529 N N . ALA A 1 67 ? 26.606 11.189 -22.852 1.00 88.38 67 ALA A N 1
ATOM 530 C CA . ALA A 1 67 ? 27.722 11.278 -23.790 1.00 88.38 67 ALA A CA 1
ATOM 531 C C . ALA A 1 67 ? 27.378 10.672 -25.162 1.00 88.38 67 ALA A C 1
ATOM 533 O O . ALA A 1 67 ? 27.777 11.225 -26.183 1.00 88.38 67 ALA A O 1
ATOM 534 N N . ALA A 1 68 ? 26.601 9.589 -25.223 1.00 88.81 68 ALA A N 1
ATOM 535 C CA . ALA A 1 68 ? 26.154 9.000 -26.483 1.00 88.81 68 ALA A CA 1
ATOM 536 C C . ALA A 1 68 ? 25.216 9.948 -27.257 1.00 88.81 68 ALA A C 1
ATOM 538 O O . ALA A 1 68 ? 25.340 10.080 -28.481 1.00 88.81 68 ALA A O 1
ATOM 539 N N . ALA A 1 69 ? 24.336 10.661 -26.541 1.00 86.44 69 ALA A N 1
ATOM 540 C CA . ALA A 1 69 ? 23.395 11.616 -27.124 1.00 86.44 69 ALA A CA 1
ATOM 541 C C . ALA A 1 69 ? 24.082 12.906 -27.616 1.00 86.44 69 ALA A C 1
ATOM 543 O O . ALA A 1 69 ? 23.817 13.360 -28.731 1.00 86.44 69 ALA A O 1
ATOM 544 N N . TRP A 1 70 ? 24.998 13.488 -26.828 1.00 85.12 70 TRP A N 1
ATOM 545 C CA . TRP A 1 70 ? 25.550 14.829 -27.107 1.00 85.12 70 TRP A CA 1
ATOM 546 C C . TRP A 1 70 ? 27.080 14.933 -27.189 1.00 85.12 70 TRP A C 1
ATOM 548 O O . TRP A 1 70 ? 27.603 16.010 -27.479 1.00 85.12 70 TRP A O 1
ATOM 558 N N . GLY A 1 71 ? 27.822 13.842 -27.010 1.00 81.25 71 GLY A N 1
ATOM 559 C CA . GLY A 1 71 ? 29.281 13.810 -27.149 1.00 81.25 71 GLY A CA 1
ATOM 560 C C . GLY A 1 71 ? 29.992 14.742 -26.163 1.00 81.25 71 GLY A C 1
ATOM 561 O O . GLY A 1 71 ? 29.607 14.859 -25.003 1.00 81.25 71 GLY A O 1
ATOM 562 N N . ALA A 1 72 ? 31.022 15.456 -26.631 1.00 68.44 72 ALA A N 1
ATOM 563 C CA . ALA A 1 72 ? 31.744 16.455 -25.831 1.00 68.44 72 ALA A CA 1
ATOM 564 C C . ALA A 1 72 ? 30.884 17.678 -25.442 1.00 68.44 72 ALA A C 1
ATOM 566 O O . ALA A 1 72 ? 31.273 18.448 -24.568 1.00 68.44 72 ALA A O 1
ATOM 567 N N . ALA A 1 73 ? 29.711 17.846 -26.065 1.00 65.19 73 ALA A N 1
ATOM 568 C CA . ALA A 1 73 ? 28.708 18.841 -25.692 1.00 65.19 73 ALA A CA 1
ATOM 569 C C . ALA A 1 73 ? 27.708 18.304 -24.648 1.00 65.19 73 ALA A C 1
ATOM 571 O O . ALA A 1 73 ? 26.603 18.840 -24.528 1.00 65.19 73 ALA A O 1
ATOM 572 N N . ALA A 1 74 ? 28.071 17.236 -23.922 1.00 63.81 74 ALA A N 1
ATOM 573 C CA . ALA A 1 74 ? 27.246 16.659 -22.870 1.00 63.81 74 ALA A CA 1
ATOM 574 C C . ALA A 1 74 ? 26.784 17.737 -21.865 1.00 63.81 74 ALA A C 1
ATOM 576 O O . ALA A 1 74 ? 27.544 18.665 -21.569 1.00 63.81 74 ALA A O 1
ATOM 577 N N . PRO A 1 75 ? 25.562 17.637 -21.311 1.00 61.00 75 PRO A N 1
ATOM 578 C CA . PRO A 1 75 ? 24.858 18.761 -20.684 1.00 61.00 75 PRO A CA 1
ATOM 579 C C . PRO A 1 75 ? 25.406 19.234 -19.328 1.00 61.00 75 PRO A C 1
ATOM 581 O O . PRO A 1 75 ? 24.681 19.905 -18.603 1.00 61.00 75 PRO A O 1
ATOM 584 N N . ALA A 1 76 ? 26.661 18.942 -18.969 1.00 58.47 76 ALA A N 1
ATOM 585 C CA . ALA A 1 76 ? 27.245 19.119 -17.633 1.00 58.47 76 ALA A CA 1
ATOM 586 C C . ALA A 1 76 ? 27.160 20.549 -17.041 1.00 58.47 76 ALA A C 1
ATOM 588 O O . ALA A 1 76 ? 27.528 20.756 -15.889 1.00 58.47 76 ALA A O 1
ATOM 589 N N . ARG A 1 77 ? 26.699 21.548 -17.810 1.00 56.41 77 ARG A N 1
ATOM 590 C CA . ARG A 1 77 ? 26.476 22.941 -17.377 1.00 56.41 77 ARG A CA 1
ATOM 591 C C . ARG A 1 77 ? 25.134 23.547 -17.829 1.00 56.41 77 ARG A C 1
ATOM 593 O O . ARG A 1 77 ? 24.977 24.762 -17.753 1.00 56.41 77 ARG A O 1
ATOM 600 N N . GLN A 1 78 ? 24.193 22.756 -18.346 1.00 67.50 78 GLN A N 1
ATOM 601 C CA . GLN A 1 78 ? 22.891 23.254 -18.818 1.00 67.50 78 GLN A CA 1
ATOM 602 C C . GLN A 1 78 ? 21.827 23.120 -17.724 1.00 67.50 78 GLN A C 1
ATOM 604 O O . GLN A 1 78 ? 21.851 22.175 -16.940 1.00 67.50 78 GLN A O 1
ATOM 609 N N . SER A 1 79 ? 20.882 24.063 -17.665 1.00 71.75 79 SER A N 1
ATOM 610 C CA . SER A 1 79 ? 19.725 23.925 -16.778 1.00 71.75 79 SER A CA 1
ATOM 611 C C . SER A 1 79 ? 18.820 22.786 -17.260 1.00 71.75 79 SER A C 1
ATOM 613 O O . SER A 1 79 ? 18.697 22.552 -18.464 1.00 71.75 79 SER A O 1
ATOM 615 N N . SER A 1 80 ? 18.145 22.105 -16.328 1.00 71.06 80 SER A N 1
ATOM 616 C CA . SER A 1 80 ? 17.179 21.034 -16.641 1.00 71.06 80 SER A CA 1
ATOM 617 C C . SER A 1 80 ? 16.126 21.486 -17.672 1.00 71.06 80 SER A C 1
ATOM 619 O O . SER A 1 80 ? 15.831 20.754 -18.612 1.00 71.06 80 SER A O 1
ATOM 621 N N . ALA A 1 81 ? 15.660 22.738 -17.594 1.00 76.19 81 ALA A N 1
ATOM 622 C CA . ALA A 1 81 ? 14.709 23.304 -18.553 1.00 76.19 81 ALA A CA 1
ATOM 623 C C . ALA A 1 81 ? 15.261 23.396 -19.991 1.00 76.19 81 ALA A C 1
ATOM 625 O O . ALA A 1 81 ? 14.553 23.092 -20.950 1.00 76.19 81 ALA A O 1
ATOM 626 N N . ALA A 1 82 ? 16.529 23.789 -20.158 1.00 79.44 82 ALA A N 1
ATOM 627 C CA . ALA A 1 82 ? 17.163 23.862 -21.476 1.00 79.44 82 ALA A CA 1
ATOM 628 C C . ALA A 1 82 ? 17.391 22.468 -22.082 1.00 79.44 82 ALA A C 1
ATOM 630 O O . ALA A 1 82 ? 17.320 22.299 -23.300 1.00 79.44 82 ALA A O 1
ATOM 631 N N . LEU A 1 83 ? 17.646 21.473 -21.228 1.00 76.19 83 LEU A N 1
ATOM 632 C CA . LEU A 1 83 ? 17.768 20.077 -21.629 1.00 76.19 83 LEU A CA 1
ATOM 633 C C . LEU A 1 83 ? 16.414 19.503 -22.068 1.00 76.19 83 LEU A C 1
ATOM 635 O O . LEU A 1 83 ? 16.319 18.942 -23.158 1.00 76.19 83 LEU A O 1
ATOM 639 N N . ALA A 1 84 ? 15.368 19.703 -21.262 1.00 80.25 84 ALA A N 1
ATOM 640 C CA . ALA A 1 84 ? 14.013 19.234 -21.547 1.00 80.25 84 ALA A CA 1
ATOM 641 C C . ALA A 1 84 ? 13.486 19.766 -22.890 1.00 80.25 84 ALA A C 1
ATOM 643 O O . ALA A 1 84 ? 12.952 19.000 -23.682 1.00 80.25 84 ALA A O 1
ATOM 644 N N . ALA A 1 85 ? 13.747 21.038 -23.214 1.00 82.69 85 ALA A N 1
ATOM 645 C CA . ALA A 1 85 ? 13.321 21.657 -24.475 1.00 82.69 85 ALA A CA 1
ATOM 646 C C . ALA A 1 85 ? 13.880 20.989 -25.749 1.00 82.69 85 ALA A C 1
ATOM 648 O O . ALA A 1 85 ? 13.398 21.253 -26.849 1.00 82.69 85 ALA A O 1
ATOM 649 N N . ARG A 1 86 ? 14.923 20.159 -25.628 1.00 82.00 86 ARG A N 1
ATOM 650 C CA . ARG A 1 86 ? 15.565 19.472 -26.759 1.00 82.00 86 ARG A CA 1
ATOM 651 C C . ARG A 1 86 ? 15.149 18.012 -26.886 1.00 82.00 86 ARG A C 1
ATOM 653 O O . ARG A 1 86 ? 15.530 17.390 -27.873 1.00 82.00 86 ARG A O 1
ATOM 660 N N . ILE A 1 87 ? 14.426 17.476 -25.907 1.00 88.50 87 ILE A N 1
ATOM 661 C CA . ILE A 1 87 ? 14.061 16.063 -25.782 1.00 88.50 87 ILE A CA 1
ATOM 662 C C . ILE A 1 87 ? 12.607 15.885 -26.226 1.00 88.50 87 ILE A C 1
ATOM 664 O O . ILE A 1 87 ? 11.741 16.681 -25.880 1.00 88.50 87 ILE A O 1
ATOM 668 N N . SER A 1 88 ? 12.338 14.824 -26.986 1.00 90.94 88 SER A N 1
ATOM 669 C CA . SER A 1 88 ? 10.980 14.411 -27.347 1.00 90.94 88 SER A CA 1
ATOM 670 C C . SER A 1 88 ? 10.788 12.994 -26.837 1.00 90.94 88 SER A C 1
ATOM 672 O O . SER A 1 88 ? 11.331 12.047 -27.395 1.00 90.94 88 SER A O 1
ATOM 674 N N . LEU A 1 89 ? 10.102 12.865 -25.705 1.00 93.19 89 LEU A N 1
ATOM 675 C CA . LEU A 1 89 ? 10.014 11.591 -25.007 1.00 93.19 89 LEU A CA 1
ATOM 676 C C . LEU A 1 89 ? 9.095 10.608 -25.739 1.00 93.19 89 LEU A C 1
ATOM 678 O O . LEU A 1 89 ? 8.029 10.991 -26.220 1.00 93.19 89 LEU A O 1
ATOM 682 N N . CYS A 1 90 ? 9.492 9.336 -25.766 1.00 93.38 90 CYS A N 1
ATOM 683 C CA . CYS A 1 90 ? 8.699 8.238 -26.315 1.00 93.38 90 CYS A CA 1
ATOM 684 C C . CYS A 1 90 ? 8.329 7.234 -25.204 1.00 93.38 90 CYS A C 1
ATOM 686 O O . CYS A 1 90 ? 9.190 6.450 -24.788 1.00 93.38 90 CYS A O 1
ATOM 688 N N . PRO A 1 91 ? 7.074 7.244 -24.712 1.00 89.44 91 PRO A N 1
ATOM 689 C CA . PRO A 1 91 ? 6.603 6.334 -23.664 1.00 89.44 91 PRO A CA 1
ATOM 690 C C . PRO A 1 91 ? 6.756 4.850 -24.016 1.00 89.44 91 PRO A C 1
ATOM 692 O O . PRO A 1 91 ? 7.196 4.050 -23.193 1.00 89.44 91 PRO A O 1
ATOM 695 N N . GLU A 1 92 ? 6.452 4.472 -25.257 1.00 90.50 92 GLU A N 1
ATOM 696 C CA . GLU A 1 92 ? 6.474 3.082 -25.717 1.00 90.50 92 GLU A CA 1
ATOM 697 C C . GLU A 1 92 ? 7.889 2.492 -25.670 1.00 90.50 92 GLU A C 1
ATOM 699 O O . GLU A 1 92 ? 8.074 1.315 -25.352 1.00 90.50 92 GLU A O 1
ATOM 704 N N . ALA A 1 93 ? 8.908 3.321 -25.919 1.00 93.56 93 ALA A N 1
ATOM 705 C CA . ALA A 1 93 ? 10.308 2.923 -25.818 1.00 93.56 93 ALA A CA 1
ATOM 706 C C . ALA A 1 93 ? 10.724 2.590 -24.376 1.00 93.56 93 ALA A C 1
ATOM 708 O O . ALA A 1 93 ? 11.528 1.677 -24.177 1.00 93.56 93 ALA A O 1
ATOM 709 N N . VAL A 1 94 ? 10.140 3.266 -23.376 1.00 95.19 94 VAL A N 1
ATOM 710 C CA . VAL A 1 94 ? 10.348 2.935 -21.955 1.00 95.19 94 VAL A CA 1
ATOM 711 C C . VAL A 1 94 ? 9.833 1.527 -21.673 1.00 95.19 94 VAL A C 1
ATOM 713 O O . VAL A 1 94 ? 10.541 0.729 -21.061 1.00 95.19 94 VAL A O 1
ATOM 716 N N . GLY A 1 95 ? 8.641 1.190 -22.176 1.00 92.69 95 GLY A N 1
ATOM 717 C CA . GLY A 1 95 ? 8.070 -0.152 -22.049 1.00 92.69 95 GLY A CA 1
ATOM 718 C C . GLY A 1 95 ? 8.967 -1.235 -22.660 1.00 92.69 95 GLY A C 1
ATOM 719 O O . GLY A 1 95 ? 9.237 -2.247 -22.014 1.00 92.69 95 GLY A O 1
ATOM 720 N N . VAL A 1 96 ? 9.501 -1.000 -23.864 1.00 93.19 96 VAL A N 1
ATOM 721 C CA . VAL A 1 96 ? 10.446 -1.923 -24.526 1.00 93.19 96 VAL A CA 1
ATOM 722 C C . VAL A 1 96 ? 11.735 -2.093 -23.716 1.00 93.19 96 VAL A C 1
ATOM 724 O O . VAL A 1 96 ? 12.229 -3.210 -23.555 1.00 93.19 96 VAL A O 1
ATOM 727 N N . LEU A 1 97 ? 12.282 -1.002 -23.179 1.00 95.56 97 LEU A N 1
ATOM 728 C CA . LEU A 1 97 ? 13.489 -1.044 -22.359 1.00 95.56 97 LEU A CA 1
ATOM 729 C C . LEU A 1 97 ? 13.261 -1.815 -21.049 1.00 95.56 97 LEU A C 1
ATOM 731 O O . LEU A 1 97 ? 14.093 -2.639 -20.677 1.00 95.56 97 LEU A O 1
ATOM 735 N N . LEU A 1 98 ? 12.127 -1.608 -20.375 1.00 96.06 98 LEU A N 1
ATOM 736 C CA . LEU A 1 98 ? 11.762 -2.350 -19.162 1.00 96.06 98 LEU A CA 1
ATOM 737 C C . LEU A 1 98 ? 11.503 -3.838 -19.451 1.00 96.06 98 LEU A C 1
ATOM 739 O O . LEU A 1 98 ? 11.888 -4.689 -18.649 1.00 96.06 98 LEU A O 1
ATOM 743 N N . ALA A 1 99 ? 10.941 -4.174 -20.616 1.00 92.38 99 ALA A N 1
ATOM 744 C CA . ALA A 1 99 ? 10.819 -5.561 -21.064 1.00 92.38 99 ALA A CA 1
ATOM 745 C C . ALA A 1 99 ? 12.197 -6.219 -21.261 1.00 92.38 99 ALA A C 1
ATOM 747 O O . ALA A 1 99 ? 12.409 -7.350 -20.821 1.00 92.38 99 ALA A O 1
ATOM 748 N N . ALA A 1 100 ? 13.165 -5.495 -21.836 1.00 93.69 100 ALA A N 1
ATOM 749 C CA . ALA A 1 100 ? 14.547 -5.967 -21.938 1.00 93.69 100 ALA A CA 1
ATOM 750 C C . ALA A 1 100 ? 15.178 -6.194 -20.554 1.00 93.69 100 ALA A C 1
ATOM 752 O O . ALA A 1 100 ? 15.818 -7.220 -20.333 1.00 93.69 100 ALA A O 1
ATOM 753 N N . VAL A 1 101 ? 14.951 -5.284 -19.598 1.00 95.88 101 VAL A N 1
ATOM 754 C CA . VAL A 1 101 ? 15.408 -5.450 -18.207 1.00 95.88 101 VAL A CA 1
ATOM 755 C C . VAL A 1 101 ? 14.804 -6.700 -17.578 1.00 95.88 101 VAL A C 1
ATOM 757 O O . VAL A 1 101 ? 15.529 -7.487 -16.977 1.00 95.88 101 VAL A O 1
ATOM 760 N N . ARG A 1 102 ? 13.498 -6.927 -17.750 1.00 94.00 102 ARG A N 1
ATOM 761 C CA . ARG A 1 102 ? 12.835 -8.138 -17.258 1.00 94.00 102 ARG A CA 1
ATOM 762 C C . ARG A 1 102 ? 13.472 -9.399 -17.844 1.00 94.00 102 ARG A C 1
ATOM 764 O O . ARG A 1 102 ? 13.752 -10.333 -17.099 1.00 94.00 102 ARG A O 1
ATOM 771 N N . ALA A 1 103 ? 13.740 -9.421 -19.147 1.00 91.94 103 ALA A N 1
ATOM 772 C CA . ALA A 1 103 ? 14.389 -10.558 -19.791 1.00 91.94 103 ALA A CA 1
ATOM 773 C C . ALA A 1 103 ? 15.794 -10.812 -19.236 1.00 91.94 103 ALA A C 1
ATOM 775 O O . ALA A 1 103 ? 16.124 -11.951 -18.929 1.00 91.94 103 ALA A O 1
ATOM 776 N N . LEU A 1 104 ? 16.594 -9.763 -19.031 1.00 93.44 104 LEU A N 1
ATOM 777 C CA . LEU A 1 104 ? 17.921 -9.882 -18.422 1.00 93.44 104 LEU A CA 1
ATOM 778 C C . LEU A 1 104 ? 17.877 -10.468 -17.005 1.00 93.44 104 LEU A C 1
ATOM 780 O O . LEU A 1 104 ? 18.755 -11.236 -16.637 1.00 93.44 104 LEU A O 1
ATOM 784 N N . VAL A 1 105 ? 16.861 -10.114 -16.217 1.00 93.75 105 VAL A N 1
ATOM 785 C CA . VAL A 1 105 ? 16.712 -10.574 -14.827 1.00 93.75 105 VAL A CA 1
ATOM 786 C C . VAL A 1 105 ? 16.335 -12.050 -14.739 1.00 93.75 105 VAL A C 1
ATOM 788 O O . VAL A 1 105 ? 16.771 -12.731 -13.814 1.00 93.75 105 VAL A O 1
ATOM 791 N N . HIS A 1 106 ? 15.508 -12.527 -15.671 1.00 91.00 106 HIS A N 1
ATOM 792 C CA . HIS A 1 106 ? 14.904 -13.864 -15.614 1.00 91.00 106 HIS A CA 1
ATOM 793 C C . HIS A 1 106 ? 15.461 -14.847 -16.646 1.00 91.00 106 HIS A C 1
A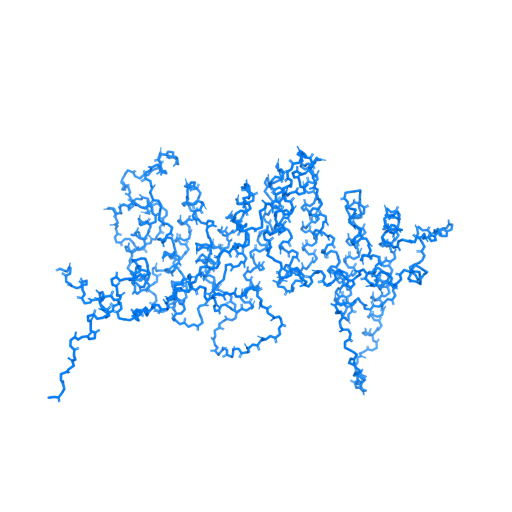TOM 795 O O . HIS A 1 106 ? 14.986 -15.975 -16.729 1.00 91.00 106 HIS A O 1
ATOM 801 N N . THR A 1 107 ? 16.456 -14.441 -17.435 1.00 87.88 107 THR A N 1
ATOM 802 C CA . THR A 1 107 ? 17.225 -15.372 -18.269 1.00 87.88 107 THR A CA 1
ATOM 803 C C . THR A 1 107 ? 18.239 -16.099 -17.395 1.00 87.88 107 THR A C 1
ATOM 805 O O . THR A 1 107 ? 18.890 -15.487 -16.548 1.00 87.88 107 THR A O 1
ATOM 808 N N . ASP A 1 108 ? 18.409 -17.399 -17.627 1.00 80.75 108 ASP A N 1
ATOM 809 C CA . ASP A 1 108 ? 19.372 -18.210 -16.889 1.00 80.75 108 ASP A CA 1
ATOM 810 C C . ASP A 1 108 ? 20.785 -17.591 -16.941 1.00 80.75 108 ASP A C 1
ATOM 812 O O . ASP A 1 108 ? 21.311 -17.354 -18.036 1.00 80.75 108 ASP A O 1
ATOM 816 N N . PRO A 1 109 ? 21.456 -17.386 -15.788 1.00 76.12 109 PRO A N 1
ATOM 817 C CA . PRO A 1 109 ? 22.805 -16.823 -15.732 1.00 76.12 109 PRO A CA 1
ATOM 818 C C . PRO A 1 109 ? 23.832 -17.449 -16.696 1.00 76.12 109 PRO A C 1
ATOM 820 O O . PRO A 1 109 ? 24.573 -16.687 -17.313 1.00 76.12 109 PRO A O 1
ATOM 823 N N . PRO A 1 110 ? 23.906 -18.785 -16.900 1.00 77.94 110 PRO A N 1
ATOM 824 C CA . PRO A 1 110 ? 24.859 -19.370 -17.851 1.00 77.94 110 PRO A CA 1
ATOM 825 C C . PRO A 1 110 ? 24.581 -19.022 -19.323 1.00 77.94 110 PRO A C 1
ATOM 827 O O . PRO A 1 110 ? 25.483 -19.147 -20.150 1.00 77.94 110 PRO A O 1
ATOM 830 N N . ALA A 1 111 ? 23.363 -18.592 -19.666 1.00 80.62 111 ALA A N 1
ATOM 831 C CA . ALA A 1 111 ? 23.006 -18.146 -21.013 1.00 80.62 111 ALA A CA 1
ATOM 832 C C . ALA A 1 111 ? 23.338 -16.659 -21.254 1.00 80.62 111 ALA A C 1
ATOM 834 O O . ALA A 1 111 ? 23.310 -16.193 -22.398 1.00 80.62 111 ALA A O 1
ATOM 835 N N . LEU A 1 112 ? 23.674 -15.910 -20.197 1.00 84.88 112 LEU A N 1
ATOM 836 C CA . LEU A 1 112 ? 24.016 -14.494 -20.257 1.00 84.88 112 LEU A CA 1
ATOM 837 C C . LEU A 1 112 ? 25.538 -14.274 -20.142 1.00 84.88 112 LEU A C 1
ATOM 839 O O . LEU A 1 112 ? 26.181 -14.730 -19.199 1.00 84.88 112 LEU A O 1
ATOM 843 N N . PRO A 1 113 ? 26.150 -13.511 -21.061 1.00 88.62 113 PRO A N 1
ATOM 844 C CA . PRO A 1 113 ? 27.478 -12.952 -20.888 1.00 88.62 113 PRO A CA 1
ATOM 845 C C . PRO A 1 113 ? 27.616 -12.197 -19.562 1.00 88.62 113 PRO A C 1
ATOM 847 O O . PRO A 1 113 ? 26.806 -11.331 -19.244 1.00 88.62 113 PRO A O 1
ATOM 850 N N . HIS A 1 114 ? 28.716 -12.430 -18.842 1.00 88.25 114 HIS A N 1
ATOM 851 C CA . HIS A 1 114 ? 28.953 -11.836 -17.518 1.00 88.25 114 HIS A CA 1
ATOM 852 C C . HIS A 1 114 ? 28.857 -10.302 -17.464 1.00 88.25 114 HIS A C 1
ATOM 854 O O . HIS A 1 114 ? 28.498 -9.748 -16.432 1.00 88.25 114 HIS A O 1
ATOM 860 N N . TRP A 1 115 ? 29.155 -9.598 -18.562 1.00 90.00 115 TRP A N 1
ATOM 861 C CA . TRP A 1 115 ? 29.079 -8.133 -18.604 1.00 90.00 115 TRP A CA 1
ATOM 862 C C . TRP A 1 115 ? 27.640 -7.595 -18.509 1.00 90.00 115 TRP A C 1
ATOM 864 O O . TRP A 1 115 ? 27.460 -6.419 -18.209 1.00 90.00 115 TRP A O 1
ATOM 874 N N . LEU A 1 116 ? 26.624 -8.440 -18.721 1.00 92.12 116 LEU A N 1
ATOM 875 C CA . LEU A 1 116 ? 25.215 -8.074 -18.585 1.00 92.12 116 LEU A CA 1
ATOM 876 C C . LEU A 1 116 ? 24.677 -8.151 -17.155 1.00 92.12 116 LEU A C 1
ATOM 878 O O . LEU A 1 116 ? 23.597 -7.622 -16.910 1.00 92.12 116 LEU A O 1
ATOM 882 N N . ALA A 1 117 ? 25.417 -8.742 -16.212 1.00 89.88 117 ALA A N 1
ATOM 883 C CA . ALA A 1 117 ? 24.941 -8.953 -14.842 1.00 89.88 117 ALA A CA 1
ATOM 884 C C . ALA A 1 117 ? 24.459 -7.650 -14.168 1.00 89.88 117 ALA A C 1
ATOM 886 O O . ALA A 1 117 ? 23.410 -7.626 -13.530 1.00 89.88 117 ALA A O 1
ATOM 887 N N . ASP A 1 118 ? 25.170 -6.541 -14.393 1.00 91.81 118 ASP A N 1
ATOM 888 C CA . ASP A 1 118 ? 24.844 -5.246 -13.783 1.00 91.81 118 ASP A CA 1
ATOM 889 C C . ASP A 1 118 ? 23.862 -4.397 -14.615 1.00 91.81 118 ASP A C 1
ATOM 891 O O . ASP A 1 118 ? 23.415 -3.339 -14.164 1.00 91.81 118 ASP A O 1
ATOM 895 N N . HIS A 1 119 ? 23.500 -4.830 -15.831 1.00 94.75 119 HIS A N 1
ATOM 896 C CA . HIS A 1 119 ? 22.673 -4.025 -16.744 1.00 94.75 119 HIS A CA 1
ATOM 897 C C . HIS A 1 119 ? 21.283 -3.714 -16.200 1.00 94.75 119 HIS A C 1
ATOM 899 O O . HIS A 1 119 ? 20.890 -2.551 -16.294 1.00 94.75 119 HIS A O 1
ATOM 905 N N . PRO A 1 120 ? 20.540 -4.667 -15.602 1.00 96.56 120 PRO A N 1
ATOM 906 C CA . PRO A 1 120 ? 19.241 -4.361 -15.013 1.00 96.56 120 PRO A CA 1
ATOM 907 C C . PRO A 1 120 ? 19.307 -3.203 -14.013 1.00 96.56 120 PRO A C 1
ATOM 909 O O . PRO A 1 120 ? 18.502 -2.276 -14.077 1.00 96.56 120 PRO A O 1
ATOM 912 N N . VAL A 1 121 ? 20.309 -3.225 -13.127 1.00 97.19 121 VAL A N 1
ATOM 913 C CA . VAL A 1 121 ? 20.516 -2.192 -12.105 1.00 97.19 121 VAL A CA 1
ATOM 914 C C . VAL A 1 121 ? 20.882 -0.861 -12.757 1.00 97.19 121 VAL A C 1
ATOM 916 O O . VAL A 1 121 ? 20.251 0.155 -12.471 1.00 97.19 121 VAL A O 1
ATOM 919 N N . ALA A 1 122 ? 21.852 -0.866 -13.672 1.00 96.94 122 ALA A N 1
ATOM 920 C CA . ALA A 1 122 ? 22.307 0.338 -14.356 1.00 96.94 122 ALA A CA 1
ATOM 921 C C . ALA A 1 122 ? 21.197 1.006 -15.183 1.00 96.94 122 ALA A C 1
ATOM 923 O O . ALA A 1 122 ? 21.061 2.228 -15.170 1.00 96.94 122 ALA A O 1
ATOM 924 N N . ILE A 1 123 ? 20.369 0.220 -15.878 1.00 97.56 123 ILE A N 1
ATOM 925 C CA . ILE A 1 123 ? 19.257 0.738 -16.681 1.00 97.56 123 ILE A CA 1
ATOM 926 C C . ILE A 1 123 ? 18.212 1.409 -15.785 1.00 97.56 123 ILE A C 1
ATOM 928 O O . ILE A 1 123 ? 17.815 2.541 -16.062 1.00 97.56 123 ILE A O 1
ATOM 932 N N . VAL A 1 124 ? 17.809 0.756 -14.688 1.00 98.12 124 VAL A N 1
ATOM 933 C CA . VAL A 1 124 ? 16.863 1.335 -13.718 1.00 98.12 124 VAL A CA 1
ATOM 934 C C . VAL A 1 124 ? 17.426 2.621 -13.105 1.00 98.12 124 VAL A C 1
ATOM 936 O O . VAL A 1 124 ? 16.702 3.607 -13.002 1.00 98.12 124 VAL A O 1
ATOM 939 N N . GLN A 1 125 ? 18.723 2.669 -12.785 1.00 97.12 125 GLN A N 1
ATOM 940 C CA . GLN A 1 125 ? 19.382 3.886 -12.292 1.00 97.12 125 GLN A CA 1
ATOM 941 C C . GLN A 1 125 ? 19.364 5.031 -13.312 1.00 97.12 125 GLN A C 1
ATOM 943 O O . GLN A 1 125 ? 19.124 6.179 -12.933 1.00 97.12 125 GLN A O 1
ATOM 948 N N . VAL A 1 126 ? 19.579 4.745 -14.601 1.00 97.06 126 VAL A N 1
ATOM 949 C CA . VAL A 1 126 ? 19.462 5.766 -15.652 1.00 97.06 126 VAL A CA 1
ATOM 950 C C . VAL A 1 126 ? 18.037 6.297 -15.728 1.00 97.06 126 VAL A C 1
ATOM 952 O O . VAL A 1 126 ? 17.853 7.510 -15.703 1.00 97.06 126 VAL A O 1
ATOM 955 N N . LEU A 1 127 ? 17.029 5.421 -15.760 1.00 97.69 127 LEU A N 1
ATOM 956 C CA . LEU A 1 127 ? 15.623 5.842 -15.771 1.00 97.69 127 LEU A CA 1
ATOM 957 C C . LEU A 1 127 ? 15.278 6.691 -14.543 1.00 97.69 127 LEU A C 1
ATOM 959 O O . LEU A 1 127 ? 14.589 7.703 -14.663 1.00 97.69 127 LEU A O 1
ATOM 963 N N . PHE A 1 128 ? 15.818 6.337 -13.378 1.00 96.75 128 PHE A N 1
ATOM 964 C CA . PHE A 1 128 ? 15.609 7.105 -12.159 1.00 96.75 128 PHE A CA 1
ATOM 965 C C . PHE A 1 128 ? 16.289 8.484 -12.216 1.00 96.75 128 PHE A C 1
ATOM 967 O O . PHE A 1 128 ? 15.729 9.486 -11.776 1.00 96.75 128 PHE A O 1
ATOM 974 N N . SER A 1 129 ? 17.470 8.577 -12.833 1.00 94.94 129 SER A N 1
ATOM 975 C CA . SER A 1 129 ? 18.130 9.859 -13.107 1.00 94.94 129 SER A CA 1
ATOM 976 C C . SER A 1 129 ? 17.330 10.724 -14.086 1.00 94.94 129 SER A C 1
ATOM 978 O O . SER A 1 129 ? 17.197 11.928 -13.855 1.00 94.94 129 SER A O 1
ATOM 980 N N . LEU A 1 130 ? 16.756 10.129 -15.139 1.00 94.44 130 LEU A N 1
ATOM 981 C CA . LEU A 1 130 ? 15.874 10.834 -16.075 1.00 94.44 130 LEU A CA 1
ATOM 982 C C . LEU A 1 130 ? 14.643 11.392 -15.360 1.00 94.44 130 LEU A C 1
ATOM 984 O O . LEU A 1 130 ? 14.311 12.557 -15.560 1.00 94.44 130 LEU A O 1
ATOM 988 N N . TYR A 1 131 ? 14.033 10.605 -14.474 1.00 95.44 131 TYR A N 1
ATOM 989 C CA . TYR A 1 131 ? 12.901 11.024 -13.648 1.00 95.44 131 TYR A CA 1
ATOM 990 C C . TYR A 1 131 ? 13.225 12.241 -12.776 1.00 95.44 131 TYR A C 1
ATOM 992 O O . TYR A 1 131 ? 12.470 13.206 -12.762 1.00 95.44 131 TYR A O 1
ATOM 1000 N N . ASN A 1 132 ? 14.400 12.260 -12.145 1.00 92.19 132 ASN A N 1
ATOM 1001 C CA . ASN A 1 132 ? 14.836 13.400 -11.331 1.00 92.19 132 ASN A CA 1
ATOM 1002 C C . ASN A 1 132 ? 15.233 14.640 -12.154 1.00 92.19 132 ASN A C 1
ATOM 1004 O O . ASN A 1 132 ? 15.350 15.736 -11.608 1.00 92.19 132 ASN A O 1
ATOM 1008 N N . THR A 1 133 ? 15.482 14.479 -13.456 1.00 89.44 133 THR A N 1
ATOM 1009 C CA . THR A 1 133 ? 16.023 15.545 -14.313 1.00 89.44 133 THR A CA 1
ATOM 1010 C C . THR A 1 133 ? 14.969 16.158 -15.235 1.00 89.44 133 THR A C 1
ATOM 1012 O O . THR A 1 133 ? 15.078 17.340 -15.567 1.00 89.44 133 THR A O 1
ATOM 1015 N N . LEU A 1 134 ? 13.973 15.381 -15.674 1.00 90.56 134 LEU A N 1
ATOM 1016 C CA . LEU A 1 134 ? 13.035 15.742 -16.738 1.00 90.56 134 LEU A CA 1
ATOM 1017 C C . LEU A 1 134 ? 11.580 15.728 -16.228 1.00 90.56 134 LEU A C 1
ATOM 1019 O O . LEU A 1 134 ? 11.024 14.649 -16.027 1.00 90.56 134 LEU A O 1
ATOM 1023 N N . PRO A 1 135 ? 10.920 16.895 -16.097 1.00 89.06 135 PRO A N 1
ATOM 1024 C CA . PRO A 1 135 ? 9.536 16.975 -15.619 1.00 89.06 135 PRO A CA 1
ATOM 1025 C C . PRO A 1 135 ? 8.534 16.167 -16.457 1.00 89.06 135 PRO A C 1
ATOM 1027 O O . PRO A 1 135 ? 7.683 15.473 -15.910 1.00 89.06 135 PRO A O 1
ATOM 1030 N N . ASP A 1 136 ? 8.659 16.189 -17.786 1.00 90.44 136 ASP A N 1
ATOM 1031 C CA . ASP A 1 136 ? 7.740 15.458 -18.670 1.00 90.44 136 ASP A CA 1
ATOM 1032 C C . ASP A 1 136 ? 7.900 13.933 -18.541 1.00 90.44 136 ASP A C 1
ATOM 1034 O O . ASP A 1 136 ? 6.945 13.180 -18.737 1.00 90.44 136 ASP A O 1
ATOM 1038 N N . PHE A 1 137 ? 9.089 13.466 -18.141 1.00 94.12 137 PHE A N 1
ATOM 1039 C CA . PHE A 1 137 ? 9.356 12.045 -17.921 1.00 94.12 137 PHE A CA 1
ATOM 1040 C C . PHE A 1 137 ? 8.643 11.514 -16.674 1.00 94.12 137 PHE A C 1
ATOM 1042 O O . PHE A 1 137 ? 8.203 10.366 -16.670 1.00 94.12 137 PHE A O 1
ATOM 1049 N N . VAL A 1 138 ? 8.446 12.357 -15.655 1.00 94.00 138 VAL A N 1
ATOM 1050 C CA . VAL A 1 138 ? 7.659 12.017 -14.457 1.00 94.00 138 VAL A CA 1
ATOM 1051 C C . VAL A 1 138 ? 6.252 11.564 -14.848 1.00 94.00 138 VAL A C 1
ATOM 1053 O O . VAL A 1 138 ? 5.789 10.518 -14.398 1.00 94.00 138 VAL A O 1
ATOM 1056 N N . THR A 1 139 ? 5.601 12.303 -15.752 1.00 92.00 139 THR A N 1
ATOM 1057 C CA . THR A 1 139 ? 4.239 11.987 -16.212 1.00 92.00 139 THR A CA 1
ATOM 1058 C C . THR A 1 139 ? 4.185 10.643 -16.939 1.00 92.00 139 THR A C 1
ATOM 1060 O O . THR A 1 139 ? 3.254 9.872 -16.728 1.00 92.00 139 THR A O 1
ATOM 1063 N N . ILE A 1 140 ? 5.201 10.332 -17.751 1.00 94.12 140 ILE A N 1
ATOM 1064 C CA . ILE A 1 140 ? 5.314 9.045 -18.455 1.00 94.12 140 ILE A CA 1
ATOM 1065 C C . ILE A 1 140 ? 5.467 7.895 -17.458 1.00 94.12 140 ILE A C 1
ATOM 1067 O O . ILE A 1 140 ? 4.763 6.892 -17.566 1.00 94.12 140 ILE A O 1
ATOM 1071 N N . MET A 1 141 ? 6.341 8.048 -16.462 1.00 96.12 141 MET A N 1
ATOM 1072 C CA . MET A 1 141 ? 6.586 7.015 -15.451 1.00 96.12 141 MET A CA 1
ATOM 1073 C C . MET A 1 141 ? 5.373 6.747 -14.550 1.00 96.12 141 MET A C 1
ATOM 1075 O O . MET A 1 141 ? 5.280 5.665 -13.982 1.00 96.12 141 MET A O 1
ATOM 1079 N N . MET A 1 142 ? 4.434 7.693 -14.438 1.00 94.62 142 MET A N 1
ATOM 1080 C CA . MET A 1 142 ? 3.175 7.529 -13.698 1.00 94.62 142 MET A CA 1
ATOM 1081 C C . MET A 1 142 ? 2.061 6.834 -14.503 1.00 94.62 142 MET A C 1
ATOM 1083 O O . MET A 1 142 ? 0.980 6.597 -13.963 1.00 94.62 142 MET A O 1
ATOM 1087 N N . THR A 1 143 ? 2.280 6.514 -15.783 1.00 93.38 143 THR A N 1
ATOM 1088 C CA . THR A 1 143 ? 1.277 5.818 -16.605 1.00 93.38 143 THR A CA 1
ATOM 1089 C C . THR A 1 143 ? 1.143 4.346 -16.217 1.00 93.38 143 THR A C 1
ATOM 1091 O O . THR A 1 143 ? 2.115 3.691 -15.843 1.00 93.38 143 THR A O 1
ATOM 1094 N N . ALA A 1 144 ? -0.069 3.799 -16.345 1.00 91.94 144 ALA A N 1
ATOM 1095 C CA . ALA A 1 144 ? -0.358 2.408 -15.990 1.00 91.94 144 ALA A CA 1
ATOM 1096 C C . ALA A 1 144 ? 0.529 1.408 -16.754 1.00 91.94 144 ALA A C 1
ATOM 1098 O O . ALA A 1 144 ? 1.007 0.436 -16.175 1.00 91.94 144 ALA A O 1
ATOM 1099 N N . GLU A 1 145 ? 0.785 1.666 -18.037 1.00 91.12 145 GLU A N 1
ATOM 1100 C CA . GLU A 1 145 ? 1.588 0.806 -18.913 1.00 91.12 145 GLU A CA 1
ATOM 1101 C C . GLU A 1 145 ? 3.042 0.717 -18.432 1.00 91.12 145 GLU A C 1
ATOM 1103 O O . GLU A 1 145 ? 3.592 -0.377 -18.287 1.00 91.12 145 GLU A O 1
ATOM 1108 N N . VAL A 1 146 ? 3.653 1.864 -18.115 1.00 95.12 146 VAL A N 1
ATOM 1109 C CA . VAL A 1 146 ? 5.042 1.931 -17.645 1.00 95.12 146 VAL A CA 1
ATOM 1110 C C . VAL A 1 146 ? 5.174 1.375 -16.228 1.00 95.12 146 VAL A C 1
ATOM 1112 O O . VAL A 1 146 ? 6.104 0.614 -15.965 1.00 95.12 146 VAL A O 1
ATOM 1115 N N . LEU A 1 147 ? 4.231 1.679 -15.331 1.00 96.62 147 LEU A N 1
ATOM 1116 C CA . LEU A 1 147 ? 4.205 1.117 -13.977 1.00 96.62 147 LEU A CA 1
ATOM 1117 C C . LEU A 1 147 ? 4.067 -0.407 -13.999 1.00 96.62 147 LEU A C 1
ATOM 1119 O O . LEU A 1 147 ? 4.798 -1.100 -13.291 1.00 96.62 147 LEU A O 1
ATOM 1123 N N . THR A 1 148 ? 3.201 -0.936 -14.867 1.00 94.75 148 THR A N 1
ATOM 1124 C CA . THR A 1 148 ? 3.037 -2.384 -15.051 1.00 94.75 148 THR A CA 1
ATOM 1125 C C . THR A 1 148 ? 4.315 -3.017 -15.588 1.00 94.75 148 THR A C 1
ATOM 1127 O O . THR A 1 148 ? 4.727 -4.065 -15.090 1.00 94.75 148 THR A O 1
ATOM 1130 N N . ALA A 1 149 ? 4.989 -2.382 -16.551 1.00 94.19 149 ALA A N 1
ATOM 1131 C CA . ALA A 1 149 ? 6.263 -2.867 -17.079 1.00 94.19 149 ALA A CA 1
ATOM 1132 C C . ALA A 1 149 ? 7.402 -2.819 -16.048 1.00 94.19 149 ALA A C 1
ATOM 1134 O O . ALA A 1 149 ? 8.223 -3.734 -15.995 1.00 94.19 149 ALA A O 1
ATOM 1135 N N . LEU A 1 150 ? 7.430 -1.793 -15.196 1.00 97.44 150 LEU A N 1
ATOM 1136 C CA . LEU A 1 150 ? 8.416 -1.646 -14.129 1.00 97.44 150 LEU A CA 1
ATOM 1137 C C . LEU A 1 150 ? 8.205 -2.701 -13.034 1.00 97.44 150 LEU A C 1
ATOM 1139 O O . LEU A 1 150 ? 9.139 -3.425 -12.695 1.00 97.44 150 LEU A O 1
ATOM 1143 N N . ALA A 1 151 ? 6.975 -2.844 -12.531 1.00 97.19 151 ALA A N 1
ATOM 1144 C CA . ALA A 1 151 ? 6.624 -3.851 -11.529 1.00 97.19 151 ALA A CA 1
ATOM 1145 C C . ALA A 1 151 ? 6.858 -5.276 -12.049 1.00 97.19 151 ALA A C 1
ATOM 1147 O O . ALA A 1 151 ? 7.391 -6.122 -11.338 1.00 97.19 151 ALA A O 1
ATOM 1148 N N . SER A 1 152 ? 6.545 -5.519 -13.324 1.00 94.75 152 SER A N 1
ATOM 1149 C CA . SER A 1 152 ? 6.750 -6.793 -14.020 1.00 94.75 152 SER A CA 1
ATOM 1150 C C . SER A 1 152 ? 8.171 -7.354 -13.910 1.00 94.75 152 SER A C 1
ATOM 1152 O O . SER A 1 152 ? 8.332 -8.572 -13.904 1.00 94.75 152 SER A O 1
ATOM 1154 N N . ILE A 1 153 ? 9.199 -6.507 -13.779 1.00 96.31 153 ILE A N 1
ATOM 1155 C CA . ILE A 1 153 ? 10.591 -6.945 -13.575 1.00 96.31 153 ILE A CA 1
ATOM 1156 C C . ILE A 1 153 ? 10.721 -7.838 -12.329 1.00 96.31 153 ILE A C 1
ATOM 1158 O O . ILE A 1 153 ? 11.531 -8.765 -12.316 1.00 96.31 153 ILE A O 1
ATOM 1162 N N . LEU A 1 154 ? 9.900 -7.607 -11.302 1.00 96.56 154 LEU A N 1
ATOM 1163 C CA . LEU A 1 154 ? 9.950 -8.326 -10.028 1.00 96.56 154 LEU A CA 1
ATOM 1164 C C . LEU A 1 154 ? 9.403 -9.755 -10.111 1.00 96.56 154 LEU A C 1
ATOM 1166 O O . LEU A 1 154 ? 9.770 -10.599 -9.295 1.00 96.56 154 LEU A O 1
ATOM 1170 N N . PHE A 1 155 ? 8.542 -10.033 -11.089 1.00 94.06 155 PHE A N 1
ATOM 1171 C CA . PHE A 1 155 ? 7.801 -11.286 -11.193 1.00 94.06 155 PHE A CA 1
ATOM 1172 C C . PHE A 1 155 ? 8.519 -12.270 -12.126 1.00 94.06 155 PHE A C 1
ATOM 1174 O O . PHE A 1 155 ? 8.678 -11.968 -13.318 1.00 94.06 155 PHE A O 1
ATOM 1181 N N . PRO A 1 156 ? 8.908 -13.461 -11.641 1.00 89.69 156 PRO A N 1
ATOM 1182 C CA . PRO A 1 156 ? 9.390 -14.526 -12.509 1.00 89.69 156 PRO A CA 1
ATOM 1183 C C . PRO A 1 156 ? 8.346 -14.914 -13.569 1.00 89.69 156 PRO A C 1
ATOM 1185 O O . PRO A 1 156 ? 7.157 -14.980 -13.251 1.00 89.69 156 PRO A O 1
ATOM 1188 N N . PRO A 1 157 ? 8.749 -15.139 -14.829 1.00 82.56 157 PRO A N 1
ATOM 1189 C CA . PRO A 1 157 ? 7.861 -15.684 -15.850 1.00 82.56 157 PRO A CA 1
ATOM 1190 C C . PRO A 1 157 ? 7.535 -17.155 -15.534 1.00 82.56 157 PRO A C 1
ATOM 1192 O O . PRO A 1 157 ? 8.409 -17.902 -15.096 1.00 82.56 157 PRO A O 1
ATOM 1195 N N . ASN A 1 158 ? 6.288 -17.587 -15.754 1.00 70.62 158 ASN A N 1
ATOM 1196 C CA . ASN A 1 158 ? 5.896 -18.991 -15.547 1.00 70.62 158 ASN A CA 1
ATOM 1197 C C . ASN A 1 158 ? 6.298 -19.869 -16.736 1.00 70.62 158 ASN A C 1
ATOM 1199 O O . ASN A 1 158 ? 6.590 -21.052 -16.579 1.00 70.62 158 ASN A O 1
ATOM 1203 N N . THR A 1 159 ? 6.316 -19.279 -17.926 1.00 67.06 159 THR A N 1
ATOM 1204 C CA . THR A 1 159 ? 6.779 -19.872 -19.175 1.00 67.06 159 THR A CA 1
ATOM 1205 C C . THR A 1 159 ? 7.717 -18.892 -19.883 1.00 67.06 159 THR A C 1
ATOM 1207 O O . THR A 1 159 ? 7.565 -17.679 -19.728 1.00 67.06 159 THR A O 1
ATOM 1210 N N . PRO A 1 160 ? 8.686 -19.368 -20.684 1.00 61.84 160 PRO A N 1
ATOM 1211 C CA . PRO A 1 160 ? 9.575 -18.482 -21.439 1.00 61.84 160 PRO A CA 1
ATOM 1212 C C . PRO A 1 160 ? 8.809 -17.548 -22.391 1.00 61.84 160 PRO A C 1
ATOM 1214 O O . PRO A 1 160 ? 9.257 -16.430 -22.639 1.00 61.84 160 PRO A O 1
ATOM 1217 N N . ASP A 1 161 ? 7.624 -17.952 -22.860 1.00 61.78 161 ASP A N 1
ATOM 1218 C CA . ASP A 1 161 ? 6.752 -17.123 -23.699 1.00 61.78 161 ASP A CA 1
ATOM 1219 C C . ASP A 1 161 ? 6.160 -15.919 -22.951 1.00 61.78 161 ASP A C 1
ATOM 1221 O O . ASP A 1 161 ? 5.912 -14.884 -23.571 1.00 61.78 161 ASP A O 1
ATOM 1225 N N . ASP A 1 162 ? 6.034 -15.982 -21.621 1.00 64.94 162 ASP A N 1
ATOM 1226 C CA . ASP A 1 162 ? 5.504 -14.881 -20.806 1.00 64.94 162 ASP A CA 1
ATOM 1227 C C . ASP A 1 162 ? 6.414 -13.644 -20.813 1.00 64.94 162 ASP A C 1
ATOM 1229 O O . ASP A 1 162 ? 5.941 -12.528 -20.604 1.00 64.94 162 ASP A O 1
ATOM 1233 N N . ILE A 1 163 ? 7.715 -13.814 -21.083 1.00 65.06 163 ILE A N 1
ATOM 1234 C CA . ILE A 1 163 ? 8.654 -12.693 -21.266 1.00 65.06 163 ILE A CA 1
ATOM 1235 C C . ILE A 1 163 ? 8.322 -11.918 -22.551 1.00 65.06 163 ILE A C 1
ATOM 1237 O O . ILE A 1 163 ? 8.575 -10.718 -22.648 1.00 65.06 163 ILE A O 1
ATOM 1241 N N . HIS A 1 164 ? 7.762 -12.607 -23.545 1.00 57.56 164 HIS A N 1
ATOM 1242 C CA . HIS A 1 164 ? 7.515 -12.085 -24.886 1.00 57.56 164 HIS A CA 1
ATOM 1243 C C . HIS A 1 164 ? 6.067 -11.639 -25.113 1.00 57.56 164 HIS A C 1
ATOM 1245 O O . HIS A 1 164 ? 5.771 -11.052 -26.160 1.00 57.56 164 HIS A O 1
ATOM 1251 N N . MET A 1 165 ? 5.182 -11.890 -24.145 1.00 56.81 165 MET A N 1
ATOM 1252 C CA . MET A 1 165 ? 3.807 -11.414 -24.182 1.00 56.81 165 MET A CA 1
ATOM 1253 C C . MET A 1 165 ? 3.767 -9.886 -24.042 1.00 56.81 165 MET A C 1
ATOM 1255 O O . MET A 1 165 ? 4.409 -9.325 -23.149 1.00 56.81 165 MET A O 1
ATOM 1259 N N . PRO A 1 166 ? 3.020 -9.178 -24.910 1.00 50.19 166 PRO A N 1
ATOM 1260 C CA . PRO A 1 166 ? 2.805 -7.753 -24.738 1.00 50.19 166 PRO A CA 1
ATOM 1261 C C . PRO A 1 166 ? 2.089 -7.506 -23.407 1.00 50.19 166 PRO A C 1
ATOM 1263 O O . PRO A 1 166 ? 1.050 -8.095 -23.118 1.00 50.19 166 PRO A O 1
ATOM 1266 N N . ILE A 1 167 ? 2.641 -6.589 -22.613 1.00 51.66 167 ILE A N 1
ATOM 1267 C CA . ILE A 1 167 ? 2.184 -6.241 -21.256 1.00 51.66 167 ILE A CA 1
ATOM 1268 C C . ILE A 1 167 ? 0.741 -5.676 -21.262 1.00 51.66 167 ILE A C 1
ATOM 1270 O O . ILE A 1 167 ? 0.101 -5.597 -20.219 1.00 51.66 167 ILE A O 1
ATOM 1274 N N . CYS A 1 168 ? 0.200 -5.340 -22.442 1.00 39.25 168 CYS A N 1
ATOM 1275 C CA . CYS A 1 168 ? -1.062 -4.616 -22.612 1.00 39.25 168 CYS A CA 1
ATOM 1276 C C . CYS A 1 168 ? -2.252 -5.441 -23.137 1.00 39.25 168 CYS A C 1
ATOM 1278 O O . CYS A 1 168 ? -3.315 -4.863 -23.340 1.00 39.25 168 CYS A O 1
ATOM 1280 N N . GLU A 1 169 ? -2.142 -6.757 -23.340 1.00 34.59 169 GLU A N 1
ATOM 1281 C CA . GLU A 1 169 ? -3.330 -7.582 -23.624 1.00 34.59 169 GLU A CA 1
ATOM 1282 C C . GLU A 1 169 ? -3.914 -8.138 -22.324 1.00 34.59 169 GLU A C 1
ATOM 1284 O O . GLU A 1 169 ? -3.946 -9.342 -22.072 1.00 34.59 169 GLU A O 1
ATOM 1289 N N . SER A 1 170 ? -4.397 -7.234 -21.469 1.00 34.97 170 SER A N 1
ATOM 1290 C CA . SER A 1 170 ? -5.367 -7.607 -20.450 1.00 34.97 170 SER A CA 1
ATOM 1291 C C . SER A 1 170 ? -6.651 -8.023 -21.169 1.00 34.97 170 SER A C 1
ATOM 1293 O O . SER A 1 170 ? -7.502 -7.206 -21.517 1.00 34.97 170 SER A O 1
ATOM 1295 N N . GLY A 1 171 ? -6.803 -9.327 -21.415 1.00 30.95 171 GLY A N 1
ATOM 1296 C CA . GLY A 1 171 ? -8.134 -9.900 -21.575 1.00 30.95 171 GLY A CA 1
ATOM 1297 C C . GLY A 1 171 ? -8.958 -9.412 -20.391 1.00 30.95 171 GLY A C 1
ATOM 1298 O O . GLY A 1 171 ? -8.518 -9.587 -19.258 1.00 30.95 171 GLY A O 1
ATOM 1299 N N . GLU A 1 172 ? -10.055 -8.707 -20.681 1.00 28.45 172 GLU A N 1
ATOM 1300 C CA . GLU A 1 172 ? -10.934 -8.028 -19.729 1.00 28.45 172 GLU A CA 1
ATOM 1301 C C . GLU A 1 172 ? -10.963 -8.768 -18.387 1.00 28.45 172 GLU A C 1
ATOM 1303 O O . GLU A 1 172 ? -11.687 -9.754 -18.214 1.00 28.45 172 GLU A O 1
ATOM 1308 N N . SER A 1 173 ? -10.149 -8.300 -17.435 1.00 31.84 173 SER A N 1
ATOM 1309 C CA . SER A 1 173 ? -10.252 -8.732 -16.051 1.00 31.84 173 SER A CA 1
ATOM 1310 C C . SER A 1 173 ? -11.568 -8.153 -15.572 1.00 31.84 173 SER A C 1
ATOM 1312 O O . SER A 1 173 ? -11.674 -6.990 -15.180 1.00 31.84 173 SER A O 1
ATOM 1314 N N . SER A 1 174 ? -12.627 -8.941 -15.739 1.00 31.52 174 SER A N 1
ATOM 1315 C CA . SER A 1 174 ? -13.893 -8.691 -15.083 1.00 31.52 174 SER A CA 1
ATOM 1316 C C . SER A 1 174 ? -13.545 -8.539 -13.610 1.00 31.52 174 SER A C 1
ATOM 1318 O O . SER A 1 174 ? -13.084 -9.502 -13.005 1.00 31.52 174 SER A O 1
ATOM 1320 N N . GLY A 1 175 ? -13.714 -7.330 -13.063 1.00 32.38 175 GLY A N 1
ATOM 1321 C CA . GLY A 1 175 ? -13.439 -6.953 -11.668 1.00 32.38 175 GLY A CA 1
ATOM 1322 C C . GLY A 1 175 ? -14.333 -7.663 -10.643 1.00 32.38 175 GLY A C 1
ATOM 1323 O O . GLY A 1 175 ? -14.793 -7.072 -9.673 1.00 32.38 175 GLY A O 1
ATOM 1324 N N . ALA A 1 176 ? -14.612 -8.935 -10.885 1.00 32.09 176 ALA A N 1
ATOM 1325 C CA . ALA A 1 176 ? -15.290 -9.882 -10.042 1.00 32.09 176 ALA A CA 1
ATOM 1326 C C . ALA A 1 176 ? -14.373 -11.103 -9.912 1.00 32.09 176 ALA A C 1
ATOM 1328 O O . ALA A 1 176 ? -14.667 -12.182 -10.422 1.00 32.09 176 ALA A O 1
ATOM 1329 N N . SER A 1 177 ? -13.257 -10.939 -9.203 1.00 31.12 177 SER A N 1
ATOM 1330 C CA . SER A 1 177 ? -12.627 -12.080 -8.547 1.00 31.12 177 SER A CA 1
ATOM 1331 C C . SER A 1 177 ? -13.613 -12.563 -7.485 1.00 31.12 177 SER A C 1
ATOM 1333 O O . SER A 1 177 ? -13.676 -12.024 -6.383 1.00 31.12 177 SER A O 1
ATOM 1335 N N . THR A 1 178 ? -14.470 -13.520 -7.836 1.00 27.69 178 THR A N 1
ATOM 1336 C CA . THR A 1 178 ? -15.276 -14.250 -6.856 1.00 27.69 178 THR A CA 1
ATOM 1337 C C . THR A 1 178 ? -14.328 -14.977 -5.902 1.00 27.69 178 THR A C 1
ATOM 1339 O O . THR A 1 178 ? -13.523 -15.784 -6.372 1.00 27.69 178 THR A O 1
ATOM 1342 N N . PRO A 1 179 ? -14.408 -14.757 -4.579 1.00 30.16 179 PRO A N 1
ATOM 1343 C CA . PRO A 1 179 ? -13.675 -15.579 -3.634 1.00 30.16 179 PRO A CA 1
ATOM 1344 C C . PRO A 1 179 ? -14.338 -16.959 -3.633 1.00 30.16 179 PRO A C 1
ATOM 1346 O O . PRO A 1 179 ? -15.503 -17.087 -3.256 1.00 30.16 179 PRO A O 1
ATOM 1349 N N . GLY A 1 180 ? -13.626 -17.978 -4.121 1.00 33.97 180 GLY A N 1
ATOM 1350 C CA . GLY A 1 180 ? -14.088 -19.370 -4.058 1.00 33.97 180 GLY A CA 1
ATOM 1351 C C . GLY A 1 180 ? -13.841 -20.249 -5.285 1.00 33.97 180 GLY A C 1
ATOM 1352 O O . GLY A 1 180 ? -14.218 -21.415 -5.242 1.00 33.97 180 GLY A O 1
ATOM 1353 N N . SER A 1 181 ? -13.216 -19.761 -6.359 1.00 30.58 181 SER A N 1
ATOM 1354 C CA . SER A 1 181 ? -12.750 -20.639 -7.443 1.00 30.58 181 SER A CA 1
ATOM 1355 C C . SER A 1 181 ? -11.233 -20.593 -7.564 1.00 30.58 181 SER A C 1
ATOM 1357 O O . SER A 1 181 ? -10.685 -20.053 -8.526 1.00 30.58 181 SER A O 1
ATOM 1359 N N . GLU A 1 182 ? -10.550 -21.179 -6.585 1.00 33.72 182 GLU A N 1
ATOM 1360 C CA . GLU A 1 182 ? -9.195 -21.676 -6.796 1.00 33.72 182 GLU A CA 1
ATOM 1361 C C . GLU A 1 182 ? -9.294 -22.800 -7.833 1.00 33.72 182 GLU A C 1
ATOM 1363 O O . GLU A 1 182 ? -9.548 -23.961 -7.518 1.00 33.72 182 GLU A O 1
ATOM 1368 N N . LYS A 1 183 ? -9.160 -22.459 -9.119 1.00 28.47 183 LYS A N 1
ATOM 1369 C CA . LYS A 1 183 ? -8.640 -23.449 -10.056 1.00 28.47 183 LYS A CA 1
ATOM 1370 C C . LYS A 1 183 ? -7.193 -23.638 -9.646 1.00 28.47 183 LYS A C 1
ATOM 1372 O O . LYS A 1 183 ? -6.365 -22.771 -9.903 1.00 28.47 183 LYS A O 1
ATOM 1377 N N . GLU A 1 184 ? -6.937 -24.740 -8.959 1.00 27.12 184 GLU A N 1
ATOM 1378 C CA . GLU A 1 184 ? -5.608 -25.240 -8.655 1.00 27.12 184 GLU A CA 1
ATOM 1379 C C . GLU A 1 184 ? -4.874 -25.452 -9.988 1.00 27.12 184 GLU A C 1
ATOM 1381 O O . GLU A 1 184 ? -4.999 -26.481 -10.654 1.00 27.12 184 GLU A O 1
ATOM 1386 N N . ILE A 1 185 ? -4.174 -24.416 -10.451 1.00 33.41 185 ILE A N 1
ATOM 1387 C CA . ILE A 1 185 ? -3.194 -24.561 -11.516 1.00 33.41 185 ILE A CA 1
ATOM 1388 C C . ILE A 1 185 ? -2.000 -25.205 -10.824 1.00 33.41 185 ILE A C 1
ATOM 1390 O O . ILE A 1 185 ? -1.227 -24.540 -10.139 1.00 33.41 185 ILE A O 1
ATOM 1394 N N . VAL A 1 186 ? -1.897 -26.526 -10.948 1.00 32.09 186 VAL A N 1
ATOM 1395 C CA . VAL A 1 186 ? -0.722 -27.282 -10.517 1.00 32.09 186 VAL A CA 1
ATOM 1396 C C . VAL A 1 186 ? 0.458 -26.817 -11.376 1.00 32.09 186 VAL A C 1
ATOM 1398 O O . VAL A 1 186 ? 0.660 -27.304 -12.486 1.00 32.09 186 VAL A O 1
ATOM 1401 N N . ILE A 1 187 ? 1.215 -25.830 -10.890 1.00 40.09 187 ILE A N 1
ATOM 1402 C CA . ILE A 1 187 ? 2.463 -25.386 -11.515 1.00 40.09 187 ILE A CA 1
ATOM 1403 C C . ILE A 1 187 ? 3.602 -26.168 -10.867 1.00 40.09 187 ILE A C 1
ATOM 1405 O O . ILE A 1 187 ? 4.033 -25.904 -9.746 1.00 40.09 187 ILE A O 1
ATOM 1409 N N . MET A 1 188 ? 4.085 -27.165 -11.597 1.00 33.53 188 MET A N 1
ATOM 1410 C CA . MET A 1 188 ? 5.296 -27.901 -11.273 1.00 33.53 188 MET A CA 1
ATOM 1411 C C . MET A 1 188 ? 6.513 -27.010 -11.586 1.00 33.53 188 MET A C 1
ATOM 1413 O O . MET A 1 188 ? 6.926 -26.919 -12.735 1.00 33.53 188 MET A O 1
ATOM 1417 N N . GLY A 1 189 ? 7.093 -26.362 -10.567 1.00 39.44 189 GLY A N 1
ATOM 1418 C CA . GLY A 1 189 ? 8.529 -26.035 -10.567 1.00 39.44 189 GLY A CA 1
ATOM 1419 C C . GLY A 1 189 ? 9.011 -24.582 -10.721 1.00 39.44 189 GLY A C 1
ATOM 1420 O O . GLY A 1 189 ? 10.220 -24.416 -10.854 1.00 39.44 189 GLY A O 1
ATOM 1421 N N . SER A 1 190 ? 8.178 -23.536 -10.658 1.00 45.47 190 SER A N 1
ATOM 1422 C CA . SER A 1 190 ? 8.660 -22.137 -10.619 1.00 45.47 190 SER A CA 1
ATOM 1423 C C . SER A 1 190 ? 8.484 -21.508 -9.228 1.00 45.47 190 SER A C 1
ATOM 1425 O O . SER A 1 190 ? 7.513 -21.776 -8.523 1.00 45.47 190 SER A O 1
ATOM 1427 N N . SER A 1 191 ? 9.464 -20.709 -8.793 1.00 53.34 191 SER A N 1
ATOM 1428 C CA . SER A 1 191 ? 9.483 -20.047 -7.479 1.00 53.34 191 SER A CA 1
ATOM 1429 C C . SER A 1 191 ? 8.176 -19.293 -7.202 1.00 53.34 191 SER A C 1
ATOM 1431 O O . SER A 1 191 ? 7.821 -18.366 -7.928 1.00 53.34 191 SER A O 1
ATOM 1433 N N . ALA A 1 192 ? 7.498 -19.639 -6.103 1.00 65.25 192 ALA A N 1
ATOM 1434 C CA . ALA A 1 192 ? 6.315 -18.922 -5.620 1.00 65.25 192 ALA A CA 1
ATOM 1435 C C . ALA A 1 192 ? 6.621 -17.487 -5.139 1.00 65.25 192 ALA A C 1
ATOM 1437 O O . ALA A 1 192 ? 5.690 -16.737 -4.854 1.00 65.25 192 ALA A O 1
ATOM 1438 N N . ALA A 1 193 ? 7.902 -17.115 -5.043 1.00 87.06 193 ALA A N 1
ATOM 1439 C CA . ALA A 1 193 ? 8.369 -15.815 -4.574 1.00 87.06 193 ALA A CA 1
ATOM 1440 C C . ALA A 1 193 ? 8.823 -14.899 -5.722 1.00 87.06 193 ALA A C 1
ATOM 1442 O O . ALA A 1 193 ? 9.176 -15.369 -6.810 1.00 87.06 193 ALA A O 1
ATOM 1443 N N . LEU A 1 194 ? 8.862 -13.594 -5.453 1.00 93.38 194 LEU A N 1
ATOM 1444 C CA . LEU A 1 194 ? 9.448 -12.591 -6.346 1.00 93.38 194 LEU A CA 1
ATOM 1445 C C . LEU A 1 194 ? 10.955 -12.815 -6.568 1.00 93.38 194 LEU A C 1
ATOM 1447 O O . LEU A 1 194 ? 11.631 -13.541 -5.830 1.00 93.38 194 LEU A O 1
ATOM 1451 N N . THR A 1 195 ? 11.497 -12.148 -7.591 1.00 93.69 195 THR A N 1
ATOM 1452 C CA . THR A 1 195 ? 12.926 -12.201 -7.925 1.00 93.69 195 THR A CA 1
ATOM 1453 C C . THR A 1 195 ? 13.820 -11.845 -6.735 1.00 93.69 195 THR A C 1
ATOM 1455 O O . THR A 1 195 ? 13.481 -11.006 -5.899 1.00 93.69 195 THR A O 1
ATOM 1458 N N . GLN A 1 196 ? 14.996 -12.465 -6.687 1.00 93.19 196 GLN A N 1
ATOM 1459 C CA . GLN A 1 196 ? 16.067 -12.146 -5.735 1.00 93.19 196 GLN A CA 1
ATOM 1460 C C . GLN A 1 196 ? 17.205 -11.356 -6.400 1.00 93.19 196 GLN A C 1
ATOM 1462 O O . GLN A 1 196 ? 18.253 -11.130 -5.799 1.00 93.19 196 GLN A O 1
ATOM 1467 N N . HIS A 1 197 ? 17.022 -10.943 -7.659 1.00 94.50 197 HIS A N 1
ATOM 1468 C CA . HIS A 1 197 ? 18.013 -10.166 -8.392 1.00 94.50 197 HIS A CA 1
ATOM 1469 C C . HIS A 1 197 ? 18.238 -8.788 -7.729 1.00 94.50 197 HIS A C 1
ATOM 1471 O O . HIS A 1 197 ? 17.253 -8.146 -7.349 1.00 94.50 197 HIS A O 1
ATOM 1477 N N . PRO A 1 198 ? 19.481 -8.258 -7.662 1.00 95.88 198 PRO A N 1
ATOM 1478 C CA . PRO A 1 198 ? 19.789 -6.976 -7.005 1.00 95.88 198 PRO A CA 1
ATOM 1479 C C . PRO A 1 198 ? 18.965 -5.771 -7.486 1.00 95.88 198 PRO A C 1
ATOM 1481 O O . PRO A 1 198 ? 18.764 -4.806 -6.753 1.00 95.88 198 PRO A O 1
ATOM 1484 N N . VAL A 1 199 ? 18.449 -5.832 -8.716 1.00 97.12 199 VAL A N 1
ATOM 1485 C CA . VAL A 1 199 ? 17.574 -4.797 -9.295 1.00 97.12 199 VAL A CA 1
ATOM 1486 C C . VAL A 1 199 ? 16.262 -4.610 -8.526 1.00 97.12 199 VAL A C 1
ATOM 1488 O O . VAL A 1 199 ? 15.691 -3.526 -8.606 1.00 97.12 199 VAL A O 1
ATOM 1491 N N . ARG A 1 200 ? 15.799 -5.618 -7.763 1.00 97.50 200 ARG A N 1
ATOM 1492 C CA . ARG A 1 200 ? 14.568 -5.549 -6.955 1.00 97.50 200 ARG A CA 1
ATOM 1493 C C . ARG A 1 200 ? 14.540 -4.292 -6.098 1.00 97.50 200 ARG A C 1
ATOM 1495 O O . ARG A 1 200 ? 13.569 -3.546 -6.164 1.00 97.50 200 ARG A O 1
ATOM 1502 N N . GLN A 1 201 ? 15.633 -4.013 -5.389 1.00 96.62 201 GLN A N 1
ATOM 1503 C CA . GLN A 1 201 ? 15.740 -2.835 -4.532 1.00 96.62 201 GLN A CA 1
ATOM 1504 C C . GLN A 1 201 ? 15.546 -1.539 -5.329 1.00 96.62 201 GLN A C 1
ATOM 1506 O O . GLN A 1 201 ? 14.745 -0.692 -4.949 1.00 96.62 201 GLN A O 1
ATOM 1511 N N . GLY A 1 202 ? 16.223 -1.413 -6.476 1.00 97.50 202 GLY A N 1
ATOM 1512 C CA . GLY A 1 202 ? 16.107 -0.237 -7.340 1.00 97.50 202 GLY A CA 1
ATOM 1513 C C . GLY A 1 202 ? 14.695 -0.041 -7.897 1.00 97.50 202 GLY A C 1
ATOM 1514 O O . GLY A 1 202 ? 14.214 1.087 -7.950 1.00 97.50 202 GLY A O 1
ATOM 1515 N N . VAL A 1 203 ? 14.009 -1.126 -8.267 1.00 98.38 203 VAL A N 1
ATOM 1516 C CA . VAL A 1 203 ? 12.615 -1.075 -8.738 1.00 98.38 203 VAL A CA 1
ATOM 1517 C C . VAL A 1 203 ? 11.672 -0.642 -7.614 1.00 98.38 203 VAL A C 1
ATOM 1519 O O . VAL A 1 203 ? 10.850 0.247 -7.828 1.00 98.38 203 VAL A O 1
ATOM 1522 N N . MET A 1 204 ? 11.812 -1.209 -6.412 1.00 97.94 204 MET A N 1
ATOM 1523 C CA . MET A 1 204 ? 10.968 -0.859 -5.263 1.00 97.94 204 MET A CA 1
ATOM 1524 C C . MET A 1 204 ? 11.191 0.578 -4.795 1.00 97.94 204 MET A C 1
ATOM 1526 O O . MET A 1 204 ? 10.229 1.303 -4.538 1.00 97.94 204 MET A O 1
ATOM 1530 N N . ASP A 1 205 ? 12.444 1.033 -4.770 1.00 97.75 205 ASP A N 1
ATOM 1531 C CA . ASP A 1 205 ? 12.773 2.423 -4.464 1.00 97.75 205 ASP A CA 1
ATOM 1532 C C . ASP A 1 205 ? 12.211 3.397 -5.502 1.00 97.75 205 ASP A C 1
ATOM 1534 O O . ASP A 1 205 ? 11.740 4.478 -5.136 1.00 97.75 205 ASP A O 1
ATOM 1538 N N . PHE A 1 206 ? 12.211 3.015 -6.780 1.00 98.25 206 PHE A N 1
ATOM 1539 C CA . PHE A 1 206 ? 11.663 3.851 -7.840 1.00 98.25 206 PHE A CA 1
ATOM 1540 C C . PHE A 1 206 ? 10.131 3.932 -7.757 1.00 98.25 206 PHE A C 1
ATOM 1542 O O . PHE A 1 206 ? 9.577 5.032 -7.758 1.00 98.25 206 PHE A O 1
ATOM 1549 N N . LEU A 1 207 ? 9.440 2.799 -7.580 1.00 98.38 207 LEU A N 1
ATOM 1550 C CA . LEU A 1 207 ? 7.987 2.766 -7.357 1.00 98.38 207 LEU A CA 1
ATOM 1551 C C . LEU A 1 207 ? 7.585 3.605 -6.137 1.00 98.38 207 LEU A C 1
ATOM 1553 O O . LEU A 1 207 ? 6.646 4.398 -6.217 1.00 98.38 207 LEU A O 1
ATOM 1557 N N . LYS A 1 208 ? 8.330 3.488 -5.031 1.00 97.00 208 LYS A N 1
ATOM 1558 C CA . LYS A 1 208 ? 8.152 4.320 -3.834 1.00 97.00 208 LYS A CA 1
ATOM 1559 C C . LYS A 1 208 ? 8.205 5.808 -4.176 1.00 97.00 208 LYS A C 1
ATOM 1561 O O . LYS A 1 208 ? 7.298 6.538 -3.7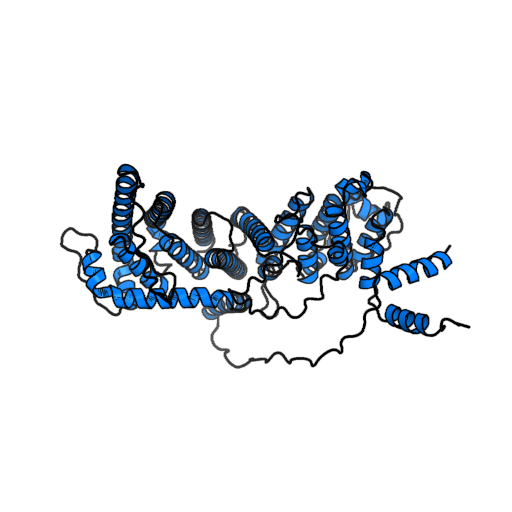86 1.00 97.00 208 LYS A O 1
ATOM 1566 N N . VAL A 1 209 ? 9.250 6.269 -4.870 1.00 96.81 209 VAL A N 1
ATOM 1567 C CA . VAL A 1 209 ? 9.396 7.696 -5.207 1.00 96.81 209 VAL A CA 1
ATOM 1568 C C . VAL A 1 209 ? 8.268 8.170 -6.117 1.00 96.81 209 VAL A C 1
ATOM 1570 O O . VAL A 1 209 ? 7.662 9.196 -5.822 1.00 96.81 209 VAL A O 1
ATOM 1573 N N . ILE A 1 210 ? 7.908 7.389 -7.140 1.00 97.25 210 ILE A N 1
ATOM 1574 C CA . ILE A 1 210 ? 6.791 7.718 -8.036 1.00 97.25 210 ILE A CA 1
ATOM 1575 C C . ILE A 1 210 ? 5.489 7.903 -7.242 1.00 97.25 210 ILE A C 1
ATOM 1577 O O . ILE A 1 210 ? 4.772 8.888 -7.432 1.00 97.25 210 ILE A O 1
ATOM 1581 N N . VAL A 1 211 ? 5.187 6.991 -6.311 1.00 96.75 211 VAL A N 1
ATOM 1582 C CA . VAL A 1 211 ? 3.999 7.116 -5.458 1.00 96.75 211 VAL A CA 1
ATOM 1583 C C . VAL A 1 211 ? 4.098 8.351 -4.564 1.00 96.75 211 VAL A C 1
ATOM 1585 O O . VAL A 1 211 ? 3.149 9.129 -4.538 1.00 96.75 211 VAL A O 1
ATOM 1588 N N . LEU A 1 212 ? 5.209 8.570 -3.856 1.00 94.69 212 LEU A N 1
ATOM 1589 C CA . LEU A 1 212 ? 5.352 9.705 -2.933 1.00 94.69 212 LEU A CA 1
ATOM 1590 C C . LEU A 1 212 ? 5.242 11.063 -3.641 1.00 94.69 212 LEU A C 1
ATOM 1592 O O . LEU A 1 212 ? 4.559 11.953 -3.133 1.00 94.69 212 LEU A O 1
ATOM 1596 N N . ASP A 1 213 ? 5.833 11.206 -4.825 1.00 94.00 213 ASP A N 1
ATOM 1597 C CA . ASP A 1 213 ? 5.722 12.428 -5.625 1.00 94.00 213 ASP A CA 1
ATOM 1598 C C . ASP A 1 213 ? 4.287 12.658 -6.097 1.00 94.00 213 ASP A C 1
ATOM 1600 O O . ASP A 1 213 ? 3.780 13.782 -6.043 1.00 94.00 213 ASP A O 1
ATOM 1604 N N . SER A 1 214 ? 3.586 11.584 -6.484 1.00 93.56 214 SER A N 1
ATOM 1605 C CA . SER A 1 214 ? 2.188 11.671 -6.914 1.00 93.56 214 SER A CA 1
ATOM 1606 C C . SER A 1 214 ? 1.255 12.204 -5.821 1.00 93.56 214 SER A C 1
ATOM 1608 O O . SER A 1 214 ? 0.254 12.847 -6.134 1.00 93.56 214 SER A O 1
ATOM 1610 N N . LEU A 1 215 ? 1.593 12.010 -4.538 1.00 92.50 215 LEU A N 1
ATOM 1611 C CA . LEU A 1 215 ? 0.793 12.513 -3.415 1.00 92.50 215 LEU A CA 1
ATOM 1612 C C . LEU A 1 215 ? 0.805 14.043 -3.322 1.00 92.50 215 LEU A C 1
ATOM 1614 O O . LEU A 1 215 ? -0.090 14.605 -2.694 1.00 92.50 215 LEU A O 1
ATOM 1618 N N . SER A 1 216 ? 1.782 14.713 -3.941 1.00 90.12 216 SER A N 1
ATOM 1619 C CA . SER A 1 216 ? 1.829 16.179 -4.034 1.00 90.12 216 SER A CA 1
ATOM 1620 C C . SER A 1 216 ? 1.024 16.735 -5.211 1.00 90.12 216 SER A C 1
ATOM 1622 O O . SER A 1 216 ? 0.872 17.951 -5.338 1.00 90.12 216 SER A O 1
ATOM 1624 N N . LEU A 1 217 ? 0.535 15.866 -6.100 1.00 88.50 217 LEU A N 1
ATOM 1625 C CA . LEU A 1 217 ? -0.223 16.263 -7.276 1.00 88.50 217 LEU A CA 1
ATOM 1626 C C . LEU A 1 217 ? -1.715 16.360 -6.954 1.00 88.50 217 LEU A C 1
ATOM 1628 O O . LEU A 1 217 ? -2.272 15.610 -6.150 1.00 88.50 217 LEU A O 1
ATOM 1632 N N . ASN A 1 218 ? -2.394 17.273 -7.644 1.00 80.44 218 ASN A N 1
ATOM 1633 C CA . ASN A 1 218 ? -3.846 17.349 -7.583 1.00 80.44 218 ASN A CA 1
ATOM 1634 C C . ASN A 1 218 ? -4.445 16.203 -8.396 1.00 80.44 218 ASN A C 1
ATOM 1636 O O . ASN A 1 218 ? -4.291 16.146 -9.617 1.00 80.44 218 ASN A O 1
ATOM 1640 N N . VAL A 1 219 ? -5.152 15.304 -7.720 1.00 69.44 219 VAL A N 1
ATOM 1641 C CA . VAL A 1 219 ? -5.803 14.174 -8.378 1.00 69.44 219 VAL A CA 1
ATOM 1642 C C . VAL A 1 219 ? -7.054 14.666 -9.104 1.00 69.44 219 VAL A C 1
ATOM 1644 O O . VAL A 1 219 ? -7.978 15.221 -8.513 1.00 69.44 219 VAL A O 1
ATOM 1647 N N . SER A 1 220 ? -7.081 14.462 -10.419 1.00 66.06 220 SER A N 1
ATOM 1648 C CA . SER A 1 220 ? -8.263 14.688 -11.248 1.00 66.06 220 SER A CA 1
ATOM 1649 C C . SER A 1 220 ? -9.127 13.432 -11.228 1.00 66.06 220 SER A C 1
ATOM 1651 O O . SER A 1 220 ? -8.631 12.350 -11.530 1.00 66.06 220 SER A O 1
ATOM 1653 N N . GLY A 1 221 ? -10.433 13.558 -10.978 1.00 64.06 221 GLY A N 1
ATOM 1654 C CA . GLY A 1 221 ? -11.380 12.429 -10.981 1.00 64.06 221 GLY A CA 1
ATOM 1655 C C . GLY A 1 221 ? -11.573 11.727 -12.338 1.00 64.06 221 GLY A C 1
ATOM 1656 O O . GLY A 1 221 ? -12.541 10.995 -12.508 1.00 64.06 221 GLY A O 1
ATOM 1657 N N . LYS A 1 222 ? -10.705 11.986 -13.325 1.00 69.00 222 LYS A N 1
ATOM 1658 C CA . LYS A 1 222 ? -10.682 11.349 -14.649 1.00 69.00 222 LYS A CA 1
ATOM 1659 C C . LYS A 1 222 ? -9.682 10.192 -14.750 1.00 69.00 222 LYS A C 1
ATOM 1661 O O . LYS A 1 222 ? -9.770 9.438 -15.712 1.00 69.00 222 LYS A O 1
ATOM 1666 N N . ALA A 1 223 ? -8.741 10.073 -13.813 1.00 74.62 223 ALA A N 1
ATOM 1667 C CA . ALA A 1 223 ? -7.698 9.050 -13.824 1.00 74.62 223 ALA A CA 1
ATOM 1668 C C . ALA A 1 223 ? -7.592 8.368 -12.456 1.00 74.62 223 ALA A C 1
ATOM 1670 O O . ALA A 1 223 ? -7.875 8.984 -11.426 1.00 74.62 223 ALA A O 1
ATOM 1671 N N . ALA A 1 224 ? -7.190 7.095 -12.452 1.00 85.12 224 ALA A N 1
ATOM 1672 C CA . ALA A 1 224 ? -6.917 6.377 -11.215 1.00 85.12 224 ALA A CA 1
ATOM 1673 C C . ALA A 1 224 ? -5.689 6.991 -10.509 1.00 85.12 224 ALA A C 1
ATOM 1675 O O . ALA A 1 224 ? -4.710 7.326 -11.184 1.00 85.12 224 ALA A O 1
ATOM 1676 N N . PRO A 1 225 ? -5.716 7.149 -9.173 1.00 89.81 225 PRO A N 1
ATOM 1677 C CA . PRO A 1 225 ? -4.539 7.525 -8.399 1.00 89.81 225 PRO A CA 1
ATOM 1678 C C . PRO A 1 225 ? -3.359 6.582 -8.666 1.00 89.81 225 PRO A C 1
ATOM 1680 O O . PRO A 1 225 ? -3.538 5.373 -8.791 1.00 89.81 225 PRO A O 1
ATOM 1683 N N . VAL A 1 226 ? -2.137 7.121 -8.680 1.00 93.88 226 VAL A N 1
ATOM 1684 C CA . VAL A 1 226 ? -0.912 6.352 -8.978 1.00 93.88 226 VAL A CA 1
ATOM 1685 C C . VAL A 1 226 ? -0.728 5.163 -8.033 1.00 93.88 226 VAL A C 1
ATOM 1687 O O . VAL A 1 226 ? -0.304 4.103 -8.474 1.00 93.88 226 VAL A O 1
ATOM 1690 N N . ILE A 1 227 ? -1.102 5.294 -6.755 1.00 94.88 227 ILE A N 1
ATOM 1691 C CA . ILE A 1 227 ? -1.055 4.171 -5.806 1.00 94.88 227 ILE A CA 1
ATOM 1692 C C . ILE A 1 227 ? -1.915 2.984 -6.259 1.00 94.88 227 ILE A C 1
ATOM 1694 O O . ILE A 1 227 ? -1.496 1.847 -6.086 1.00 94.88 227 ILE A O 1
ATOM 1698 N N . ASP A 1 228 ? -3.077 3.218 -6.871 1.00 93.38 228 ASP A N 1
ATOM 1699 C CA . ASP A 1 228 ? -3.907 2.121 -7.375 1.00 93.38 228 ASP A CA 1
ATOM 1700 C C . ASP A 1 228 ? -3.263 1.484 -8.601 1.00 93.38 228 ASP A C 1
ATOM 1702 O O . ASP A 1 228 ? -3.173 0.265 -8.668 1.00 93.38 228 ASP A O 1
ATOM 1706 N N . LEU A 1 229 ? -2.720 2.302 -9.510 1.00 94.56 229 LEU A N 1
ATOM 1707 C CA . LEU A 1 229 ? -1.981 1.800 -10.671 1.00 94.56 229 LEU A CA 1
ATOM 1708 C C . LEU A 1 229 ? -0.794 0.925 -10.255 1.00 94.56 229 LEU A C 1
ATOM 1710 O O . LEU A 1 229 ? -0.558 -0.104 -10.873 1.00 94.56 229 LEU A O 1
ATOM 1714 N N . VAL A 1 230 ? -0.067 1.311 -9.201 1.00 97.25 230 VAL A N 1
ATOM 1715 C CA . VAL A 1 230 ? 1.046 0.525 -8.651 1.00 97.25 230 VAL A CA 1
ATOM 1716 C C . VAL A 1 230 ? 0.550 -0.744 -7.961 1.00 97.25 230 VAL A C 1
ATOM 1718 O O . VAL A 1 230 ? 1.122 -1.802 -8.175 1.00 97.25 230 VAL A O 1
ATOM 1721 N N . LEU A 1 231 ? -0.508 -0.686 -7.150 1.00 95.44 231 LEU A N 1
ATOM 1722 C CA . LEU A 1 231 ? -1.024 -1.885 -6.478 1.00 95.44 231 LEU A CA 1
ATOM 1723 C C . LEU A 1 231 ? -1.630 -2.895 -7.464 1.00 95.44 231 LEU A C 1
ATOM 1725 O O . LEU A 1 231 ? -1.542 -4.098 -7.215 1.00 95.44 231 LEU A O 1
ATOM 1729 N N . ASP A 1 232 ? -2.200 -2.421 -8.571 1.00 92.75 232 ASP A N 1
ATOM 1730 C CA . ASP A 1 232 ? -2.774 -3.256 -9.630 1.00 92.75 232 ASP A CA 1
ATOM 1731 C C . ASP A 1 232 ? -1.720 -3.705 -10.667 1.00 92.75 232 ASP A C 1
ATOM 1733 O O . ASP A 1 232 ? -1.986 -4.602 -11.471 1.00 92.75 232 ASP A O 1
ATOM 1737 N N . ALA A 1 233 ? -0.509 -3.133 -10.633 1.00 94.06 233 ALA A N 1
ATOM 1738 C CA . ALA A 1 233 ? 0.592 -3.457 -11.536 1.00 94.06 233 ALA A CA 1
ATOM 1739 C C . ALA A 1 233 ? 1.151 -4.860 -11.257 1.00 94.06 233 ALA A C 1
ATOM 1741 O O . ALA A 1 233 ? 2.105 -5.054 -10.504 1.00 94.06 233 ALA A O 1
ATOM 1742 N N . SER A 1 234 ? 0.570 -5.860 -11.913 1.00 90.62 234 SER A N 1
ATOM 1743 C CA . SER A 1 234 ? 1.060 -7.234 -11.887 1.00 90.62 234 SER A CA 1
ATOM 1744 C C . SER A 1 234 ? 0.840 -7.926 -13.238 1.00 90.62 234 SER A C 1
ATOM 1746 O O . SER A 1 234 ? -0.123 -7.620 -13.943 1.00 90.62 234 SER A O 1
ATOM 1748 N N . PRO A 1 235 ? 1.725 -8.854 -13.641 1.00 88.44 235 PRO A N 1
ATOM 1749 C CA . PRO A 1 235 ? 1.520 -9.653 -14.847 1.00 88.44 235 PRO A CA 1
ATOM 1750 C C . PRO A 1 235 ? 0.259 -10.523 -14.755 1.00 88.44 235 PRO A C 1
ATOM 1752 O O . PRO A 1 235 ? -0.056 -11.044 -13.684 1.00 88.44 235 PRO A O 1
ATOM 1755 N N . ALA A 1 236 ? -0.412 -10.763 -15.888 1.00 80.00 236 ALA A N 1
ATOM 1756 C CA . ALA A 1 236 ? -1.662 -11.535 -15.957 1.00 80.00 236 ALA A CA 1
ATOM 1757 C C . ALA A 1 236 ? -1.554 -12.976 -15.415 1.00 80.00 236 ALA A C 1
ATOM 1759 O O . ALA A 1 236 ? -2.542 -13.557 -14.977 1.00 80.00 236 ALA A O 1
ATOM 1760 N N . ASN A 1 237 ? -0.355 -13.551 -15.442 1.00 80.25 237 ASN A N 1
ATOM 1761 C CA . ASN A 1 237 ? -0.041 -14.903 -14.986 1.00 80.25 237 ASN A CA 1
ATOM 1762 C C . ASN A 1 237 ? 0.541 -14.950 -13.556 1.00 80.25 237 ASN A C 1
ATOM 1764 O O . ASN A 1 237 ? 0.934 -16.021 -13.098 1.00 80.25 237 ASN A O 1
ATOM 1768 N N . SER A 1 238 ? 0.632 -13.818 -12.851 1.00 87.88 238 SER A N 1
ATOM 1769 C CA . SER A 1 238 ? 1.152 -13.784 -11.479 1.00 87.88 238 SER A CA 1
ATOM 1770 C C . SER A 1 238 ? 0.248 -14.549 -10.506 1.00 87.88 238 SER A C 1
ATOM 1772 O O . SER A 1 238 ? -0.979 -14.521 -10.612 1.00 87.88 238 SER A O 1
ATOM 1774 N N . THR A 1 239 ? 0.851 -15.242 -9.539 1.00 90.31 239 THR A N 1
ATOM 1775 C CA . THR A 1 239 ? 0.087 -15.952 -8.504 1.00 90.31 239 THR A CA 1
ATOM 1776 C C . THR A 1 239 ? -0.428 -14.981 -7.441 1.00 90.31 239 THR A C 1
ATOM 1778 O O . THR A 1 239 ? 0.164 -13.924 -7.205 1.00 90.31 239 THR A O 1
ATOM 1781 N N . SER A 1 240 ? -1.492 -15.362 -6.724 1.00 89.44 240 SER A N 1
ATOM 1782 C CA . SER A 1 240 ? -1.989 -14.561 -5.595 1.00 89.44 240 SER A CA 1
ATOM 1783 C C . SER A 1 240 ? -0.904 -14.322 -4.540 1.00 89.44 240 SER A C 1
ATOM 1785 O O . SER A 1 240 ? -0.853 -13.244 -3.955 1.00 89.44 240 SER A O 1
ATOM 1787 N N . GLN A 1 241 ? -0.016 -15.294 -4.310 1.00 91.62 241 GLN A N 1
ATOM 1788 C CA . GLN A 1 241 ? 1.068 -15.159 -3.338 1.00 91.62 241 GLN A CA 1
ATOM 1789 C C . GLN A 1 241 ? 2.105 -14.118 -3.779 1.00 91.62 241 GLN A C 1
ATOM 1791 O O . GLN A 1 241 ? 2.510 -13.288 -2.968 1.00 91.62 241 GLN A O 1
ATOM 1796 N N . GLN A 1 242 ? 2.492 -14.112 -5.059 1.00 93.12 242 GLN A N 1
ATOM 1797 C CA . GLN A 1 242 ? 3.417 -13.113 -5.607 1.00 93.12 242 GLN A CA 1
ATOM 1798 C C . GLN A 1 242 ? 2.823 -11.701 -5.545 1.00 93.12 242 GLN A C 1
ATOM 1800 O O . GLN A 1 242 ? 3.525 -10.750 -5.213 1.00 93.12 242 GLN A O 1
ATOM 1805 N N . GLN A 1 243 ? 1.526 -11.558 -5.837 1.00 94.12 243 GLN A N 1
ATOM 1806 C CA . GLN A 1 243 ? 0.831 -10.273 -5.724 1.00 94.12 243 GLN A CA 1
ATOM 1807 C C . GLN A 1 243 ? 0.793 -9.777 -4.273 1.00 94.12 243 GLN A C 1
ATOM 1809 O O . GLN A 1 243 ? 1.060 -8.601 -4.033 1.00 94.12 243 GLN A O 1
ATOM 1814 N N . ILE A 1 244 ? 0.520 -10.663 -3.307 1.00 94.00 244 ILE A N 1
ATOM 1815 C CA . ILE A 1 244 ? 0.547 -10.331 -1.874 1.00 94.00 244 ILE A CA 1
ATOM 1816 C C . ILE A 1 244 ? 1.958 -9.920 -1.439 1.00 94.00 244 ILE A C 1
ATOM 1818 O O . ILE A 1 244 ? 2.101 -8.908 -0.755 1.00 94.00 244 ILE A O 1
ATOM 1822 N N . GLU A 1 245 ? 2.996 -10.662 -1.842 1.00 96.00 245 GLU A N 1
ATOM 1823 C CA . GLU A 1 245 ? 4.395 -10.319 -1.547 1.00 96.00 245 GLU A CA 1
ATOM 1824 C C . GLU A 1 245 ? 4.739 -8.922 -2.089 1.00 96.00 245 GLU A C 1
ATOM 1826 O O . GLU A 1 245 ? 5.199 -8.064 -1.335 1.00 96.00 245 GLU A O 1
ATOM 1831 N N . TYR A 1 246 ? 4.426 -8.663 -3.363 1.00 97.31 246 TYR A N 1
ATOM 1832 C CA . TYR A 1 246 ? 4.680 -7.385 -4.030 1.00 97.31 246 TYR A CA 1
ATOM 1833 C C . TYR A 1 246 ? 3.959 -6.216 -3.353 1.00 97.31 246 TYR A C 1
ATOM 1835 O O . TYR A 1 246 ? 4.588 -5.233 -2.958 1.00 97.31 246 TYR A O 1
ATOM 1843 N N . GLN A 1 247 ? 2.640 -6.325 -3.182 1.00 96.88 247 GLN A N 1
ATOM 1844 C CA . GLN A 1 247 ? 1.827 -5.265 -2.587 1.00 96.88 247 GLN A CA 1
ATOM 1845 C C . GLN A 1 247 ? 2.234 -5.001 -1.134 1.00 96.88 247 GLN A C 1
ATOM 1847 O O . GLN A 1 247 ? 2.278 -3.844 -0.712 1.00 96.88 247 GLN A O 1
ATOM 1852 N N . THR A 1 248 ? 2.576 -6.051 -0.378 1.00 96.94 248 THR A N 1
ATOM 1853 C CA . THR A 1 248 ? 3.062 -5.912 1.000 1.00 96.94 248 THR A CA 1
ATOM 1854 C C . THR A 1 248 ? 4.370 -5.133 1.044 1.00 96.94 248 THR A C 1
ATOM 1856 O O . THR A 1 248 ? 4.498 -4.214 1.853 1.00 96.94 248 THR A O 1
ATOM 1859 N N . GLU A 1 249 ? 5.333 -5.451 0.183 1.00 97.50 249 GLU A N 1
ATOM 1860 C CA . GLU A 1 249 ? 6.633 -4.778 0.171 1.00 97.50 249 GLU A CA 1
ATOM 1861 C C . GLU A 1 249 ? 6.514 -3.311 -0.284 1.00 97.50 249 GLU A C 1
ATOM 1863 O O . GLU A 1 249 ? 7.095 -2.430 0.359 1.00 97.50 249 GLU A O 1
ATOM 1868 N N . VAL A 1 250 ? 5.688 -3.019 -1.305 1.00 98.06 250 VAL A N 1
ATOM 1869 C CA . VAL A 1 250 ? 5.359 -1.639 -1.723 1.00 98.06 250 VAL A CA 1
ATOM 1870 C C . VAL A 1 250 ? 4.774 -0.848 -0.552 1.00 98.06 250 VAL A C 1
ATOM 1872 O O . VAL A 1 250 ? 5.272 0.226 -0.211 1.00 98.06 250 VAL A O 1
ATOM 1875 N N . LEU A 1 251 ? 3.723 -1.369 0.086 1.00 97.75 251 LEU A N 1
ATOM 1876 C CA . LEU A 1 251 ? 3.034 -0.672 1.173 1.00 97.75 251 LEU A CA 1
ATOM 1877 C C . LEU A 1 251 ? 3.920 -0.502 2.409 1.00 97.75 251 LEU A C 1
ATOM 1879 O O . LEU A 1 251 ? 3.903 0.567 3.014 1.00 97.75 251 LEU A O 1
ATOM 1883 N N . THR A 1 252 ? 4.728 -1.506 2.750 1.00 96.31 252 THR A N 1
ATOM 1884 C CA . THR A 1 252 ? 5.676 -1.437 3.876 1.00 96.31 252 THR A CA 1
ATOM 1885 C C . THR A 1 252 ? 6.708 -0.338 3.639 1.00 96.31 252 THR A C 1
ATOM 1887 O O . THR A 1 252 ? 6.905 0.533 4.485 1.00 96.31 252 THR A O 1
ATOM 1890 N N . THR A 1 253 ? 7.282 -0.300 2.438 1.00 95.75 253 THR A N 1
ATOM 1891 C CA . THR A 1 253 ? 8.249 0.727 2.050 1.00 95.75 253 THR A CA 1
ATOM 1892 C C . THR A 1 253 ? 7.618 2.127 2.079 1.00 95.75 253 THR A C 1
ATOM 1894 O O . THR A 1 253 ? 8.240 3.090 2.535 1.00 95.75 253 THR A O 1
ATOM 1897 N N . LEU A 1 254 ? 6.358 2.271 1.656 1.00 96.69 254 LEU A N 1
ATOM 1898 C CA . LEU A 1 254 ? 5.628 3.537 1.768 1.00 96.69 254 LEU A CA 1
ATOM 1899 C C . LEU A 1 254 ? 5.382 3.934 3.229 1.00 96.69 254 LEU A C 1
ATOM 1901 O O . LEU A 1 254 ? 5.602 5.094 3.572 1.00 96.69 254 LEU A O 1
ATOM 1905 N N . MET A 1 255 ? 4.990 3.000 4.102 1.00 95.06 255 MET A N 1
ATOM 1906 C CA . MET A 1 255 ? 4.780 3.267 5.533 1.00 95.06 255 MET A CA 1
ATOM 1907 C C . MET A 1 255 ? 6.035 3.836 6.207 1.00 95.06 255 MET A C 1
ATOM 1909 O O . MET A 1 255 ? 5.957 4.804 6.966 1.00 95.06 255 MET A O 1
ATOM 1913 N N . GLU A 1 256 ? 7.199 3.265 5.908 1.00 91.56 256 GLU A N 1
ATOM 1914 C CA . GLU A 1 256 ? 8.479 3.669 6.500 1.00 91.56 256 GLU A CA 1
ATOM 1915 C C . GLU A 1 256 ? 8.934 5.063 6.051 1.00 91.56 256 GLU A C 1
ATOM 1917 O O . GLU A 1 256 ? 9.575 5.791 6.811 1.00 91.56 256 GLU A O 1
ATOM 1922 N N . ASN A 1 257 ? 8.579 5.461 4.827 1.00 92.31 257 ASN A N 1
ATOM 1923 C CA . ASN A 1 257 ? 9.073 6.693 4.218 1.00 92.31 257 ASN A CA 1
ATOM 1924 C C . ASN A 1 257 ? 8.076 7.856 4.300 1.00 92.31 257 ASN A C 1
ATOM 1926 O O . ASN A 1 257 ? 8.499 9.011 4.352 1.00 92.31 257 ASN A O 1
ATOM 1930 N N . LEU A 1 258 ? 6.767 7.587 4.373 1.00 91.75 258 LEU A N 1
ATOM 1931 C CA . LEU A 1 258 ? 5.732 8.624 4.334 1.00 91.75 258 LEU A CA 1
ATOM 1932 C C . LEU A 1 258 ? 5.854 9.627 5.489 1.00 91.75 258 LEU A C 1
ATOM 1934 O O . LEU A 1 258 ? 5.669 10.828 5.290 1.00 91.75 258 LEU A O 1
ATOM 1938 N N . LEU A 1 259 ? 6.232 9.155 6.681 1.00 85.69 259 LEU A N 1
ATOM 1939 C CA . LEU A 1 259 ? 6.419 9.999 7.868 1.00 85.69 259 LEU A CA 1
ATOM 1940 C C . LEU A 1 259 ? 7.574 11.005 7.722 1.00 85.69 259 LEU A C 1
ATOM 1942 O O . LEU A 1 259 ? 7.587 12.023 8.415 1.00 85.69 259 LEU A O 1
ATOM 1946 N N . ASN A 1 260 ? 8.517 10.759 6.810 1.00 85.56 260 ASN A N 1
ATOM 1947 C CA . ASN A 1 260 ? 9.666 11.635 6.569 1.00 85.56 260 ASN A CA 1
ATOM 1948 C C . ASN A 1 260 ? 9.378 12.728 5.526 1.00 85.56 260 ASN A C 1
ATOM 1950 O O . ASN A 1 260 ? 10.253 13.534 5.222 1.00 85.56 260 ASN A O 1
ATOM 1954 N N . THR A 1 261 ? 8.162 12.772 4.977 1.00 83.25 261 THR A N 1
ATOM 1955 C CA . THR A 1 261 ? 7.791 13.709 3.912 1.00 83.25 261 THR A CA 1
ATOM 1956 C C . THR A 1 261 ? 7.150 15.001 4.437 1.00 83.25 261 THR A C 1
ATOM 1958 O O . THR A 1 261 ? 6.623 15.087 5.554 1.00 83.25 261 THR A O 1
ATOM 1961 N N . GLU A 1 262 ? 7.141 16.040 3.600 1.00 78.81 262 GLU A N 1
ATOM 1962 C CA . GLU A 1 262 ? 6.465 17.315 3.877 1.00 78.81 262 GLU A CA 1
ATOM 1963 C C . GLU A 1 262 ? 5.023 17.373 3.336 1.00 78.81 262 GLU A C 1
ATOM 1965 O O . GLU A 1 262 ? 4.463 18.445 3.125 1.00 78.81 262 GLU A O 1
ATOM 1970 N N . LEU A 1 263 ? 4.369 16.219 3.175 1.00 79.69 263 LEU A N 1
ATOM 1971 C CA . LEU A 1 263 ? 3.048 16.113 2.541 1.00 79.69 263 LEU A CA 1
ATOM 1972 C C . LEU A 1 263 ? 1.878 16.655 3.382 1.00 79.69 263 LEU A C 1
ATOM 1974 O O . LEU A 1 263 ? 0.768 16.773 2.886 1.00 79.69 263 LEU A O 1
ATOM 1978 N N . PHE A 1 264 ? 2.095 17.050 4.635 1.00 75.56 264 PHE A N 1
ATOM 1979 C CA . PHE A 1 264 ? 1.034 17.595 5.499 1.00 75.56 264 PHE A CA 1
ATOM 1980 C C . PHE A 1 264 ? 0.866 19.122 5.394 1.00 75.56 264 PHE A C 1
ATOM 1982 O O . PHE A 1 264 ? 0.241 19.727 6.262 1.00 7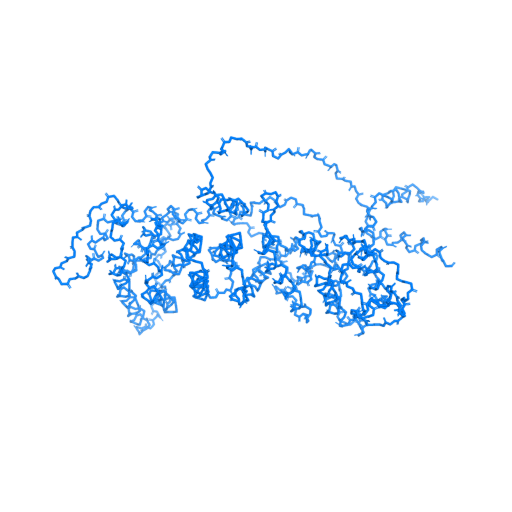5.56 264 PHE A O 1
ATOM 1989 N N . GLY A 1 265 ? 1.466 19.756 4.380 1.00 70.75 265 GLY A N 1
ATOM 1990 C CA . GLY A 1 265 ? 1.417 21.209 4.179 1.00 70.75 265 GLY A CA 1
ATOM 1991 C C . GLY A 1 265 ? 0.181 21.727 3.431 1.00 70.75 265 GLY A C 1
ATOM 1992 O O . GLY A 1 265 ? -0.103 22.919 3.503 1.00 70.75 265 GLY A O 1
ATOM 1993 N N . SER A 1 266 ? -0.561 20.866 2.724 1.00 78.94 266 SER A N 1
ATOM 1994 C CA . SER A 1 266 ? -1.742 21.251 1.936 1.00 78.94 266 SER A CA 1
ATOM 1995 C C . SER A 1 266 ? -2.906 20.268 2.126 1.00 78.94 266 SER A C 1
ATOM 1997 O O . SER A 1 266 ? -2.700 19.092 2.427 1.00 78.94 266 SER A O 1
ATOM 1999 N N . GLU A 1 267 ? -4.142 20.738 1.927 1.00 77.00 267 GLU A N 1
ATOM 2000 C CA . GLU A 1 267 ? -5.351 19.900 2.025 1.00 77.00 267 GLU A CA 1
ATOM 2001 C C . GLU A 1 267 ? -5.383 18.765 0.994 1.00 77.00 267 GLU A C 1
ATOM 2003 O O . GLU A 1 267 ? -5.736 17.635 1.330 1.00 77.00 267 GLU A O 1
ATOM 2008 N N . SER A 1 268 ? -4.975 19.053 -0.245 1.00 82.50 268 SER A N 1
ATOM 2009 C CA . SER A 1 268 ? -4.925 18.071 -1.336 1.00 82.50 268 SER A CA 1
ATOM 2010 C C . SER A 1 268 ? -3.973 16.920 -1.001 1.00 82.50 268 SER A C 1
ATOM 2012 O O . SER A 1 268 ? -4.345 15.748 -1.088 1.00 82.50 268 SER A O 1
ATOM 2014 N N . ASN A 1 269 ? -2.782 17.244 -0.490 1.00 87.38 269 ASN A N 1
ATOM 2015 C CA . ASN A 1 269 ? -1.790 16.240 -0.125 1.00 87.38 269 ASN A CA 1
ATOM 2016 C C . ASN A 1 269 ? -2.268 15.389 1.061 1.00 87.38 269 ASN A C 1
ATOM 2018 O O . ASN A 1 269 ? -2.084 14.174 1.064 1.00 87.38 269 ASN A O 1
ATOM 2022 N N . ILE A 1 270 ? -2.946 15.993 2.045 1.00 84.81 270 ILE A N 1
ATOM 2023 C CA . ILE A 1 270 ? -3.531 15.253 3.173 1.00 84.81 270 ILE A CA 1
ATOM 2024 C C . ILE A 1 270 ? -4.626 14.293 2.697 1.00 84.81 270 ILE A C 1
ATOM 2026 O O . ILE A 1 270 ? -4.671 13.155 3.163 1.00 84.81 270 ILE A O 1
ATOM 2030 N N . SER A 1 271 ? -5.475 14.707 1.754 1.00 85.12 271 SER A N 1
ATOM 2031 C CA . SER A 1 271 ? -6.472 13.834 1.116 1.00 85.12 271 SER A CA 1
ATOM 2032 C C . SER A 1 271 ? -5.816 12.624 0.437 1.00 85.12 271 SER A C 1
ATOM 2034 O O . SER A 1 271 ? -6.228 11.482 0.660 1.00 85.12 271 SER A O 1
ATOM 2036 N N . ASN A 1 272 ? -4.734 12.850 -0.312 1.00 89.50 272 ASN A N 1
ATOM 2037 C CA . ASN A 1 272 ? -3.961 11.788 -0.960 1.00 89.50 272 ASN A CA 1
ATOM 2038 C C . ASN A 1 272 ? -3.321 10.833 0.066 1.00 89.50 272 ASN A C 1
ATOM 2040 O O . ASN A 1 272 ? -3.374 9.615 -0.100 1.00 89.50 272 ASN A O 1
ATOM 2044 N N . VAL A 1 273 ? -2.785 11.365 1.170 1.00 91.81 273 VAL A N 1
ATOM 2045 C CA . VAL A 1 273 ? -2.242 10.569 2.286 1.00 91.81 273 VAL A CA 1
ATOM 2046 C C . VAL A 1 273 ? -3.334 9.747 2.977 1.00 91.81 273 VAL A C 1
ATOM 2048 O O . VAL A 1 273 ? -3.117 8.573 3.275 1.00 91.81 273 VAL A O 1
ATOM 2051 N N . CYS A 1 274 ? -4.522 10.321 3.199 1.00 90.12 274 CYS A N 1
ATOM 2052 C CA . CYS A 1 274 ? -5.671 9.591 3.743 1.00 90.12 274 CYS A CA 1
ATOM 2053 C C . CYS A 1 274 ? -6.071 8.438 2.825 1.00 90.12 274 CYS A C 1
ATOM 2055 O O . CYS A 1 274 ? -6.379 7.349 3.300 1.00 90.12 274 CYS A O 1
ATOM 2057 N N . TYR A 1 275 ? -6.046 8.672 1.515 1.00 91.38 275 TYR A N 1
ATOM 2058 C CA . TYR A 1 275 ? -6.363 7.653 0.528 1.00 91.38 275 TYR A CA 1
ATOM 2059 C C . TYR A 1 275 ? -5.347 6.503 0.534 1.00 91.38 275 TYR A C 1
ATOM 2061 O O . TYR A 1 275 ? -5.745 5.343 0.578 1.00 91.38 275 TYR A O 1
ATOM 2069 N N . LEU A 1 276 ? -4.044 6.803 0.578 1.00 94.62 276 LEU A N 1
ATOM 2070 C CA . LEU A 1 276 ? -3.000 5.781 0.710 1.00 94.62 276 LEU A CA 1
ATOM 2071 C C . LEU A 1 276 ? -3.188 4.959 1.994 1.00 94.62 276 LEU A C 1
ATOM 2073 O O . LEU A 1 276 ? -3.159 3.730 1.947 1.00 94.62 276 LEU A O 1
ATOM 2077 N N . ALA A 1 277 ? -3.445 5.621 3.128 1.00 95.44 277 ALA A N 1
ATOM 2078 C CA . ALA A 1 277 ? -3.732 4.941 4.390 1.00 95.44 277 ALA A CA 1
ATOM 2079 C C . ALA A 1 277 ? -4.983 4.047 4.294 1.00 95.44 277 ALA A C 1
ATOM 2081 O O . ALA A 1 277 ? -4.980 2.938 4.823 1.00 95.44 277 ALA A O 1
ATOM 2082 N N . ALA A 1 278 ? -6.020 4.480 3.571 1.00 93.94 278 ALA A N 1
ATOM 2083 C CA . ALA A 1 278 ? -7.205 3.664 3.326 1.00 93.94 278 ALA A CA 1
ATOM 2084 C C . ALA A 1 278 ? -6.869 2.406 2.510 1.00 93.94 278 ALA A C 1
ATOM 2086 O O . ALA A 1 278 ? -7.270 1.316 2.905 1.00 93.94 278 ALA A O 1
ATOM 2087 N N . ARG A 1 279 ? -6.056 2.517 1.448 1.00 94.06 279 ARG A N 1
ATOM 2088 C CA . ARG A 1 279 ? -5.614 1.356 0.648 1.00 94.06 279 ARG A CA 1
ATOM 2089 C C . ARG A 1 279 ? -4.786 0.359 1.459 1.00 94.06 279 ARG A C 1
ATOM 2091 O O . ARG A 1 279 ? -4.965 -0.847 1.302 1.00 94.06 279 ARG A O 1
ATOM 2098 N N . LEU A 1 280 ? -3.932 0.845 2.360 1.00 96.56 280 LEU A N 1
ATOM 2099 C CA . LEU A 1 280 ? -3.203 -0.005 3.306 1.00 96.56 280 LEU A CA 1
ATOM 2100 C C . LEU A 1 280 ? -4.167 -0.800 4.203 1.00 96.56 280 LEU A C 1
ATOM 2102 O O . LEU A 1 280 ? -4.027 -2.013 4.354 1.00 96.56 280 LEU A O 1
ATOM 2106 N N . VAL A 1 281 ? -5.163 -0.124 4.779 1.00 95.88 281 VAL A N 1
ATOM 2107 C CA . VAL A 1 281 ? -6.152 -0.756 5.664 1.00 95.88 281 VAL A CA 1
ATOM 2108 C C . VAL A 1 281 ? -7.095 -1.690 4.897 1.00 95.88 281 VAL A C 1
ATOM 2110 O O . VAL A 1 281 ? -7.494 -2.721 5.432 1.00 95.88 281 VAL A O 1
ATOM 2113 N N . ASP A 1 282 ? -7.412 -1.396 3.636 1.00 94.00 282 ASP A N 1
ATOM 2114 C CA . ASP A 1 282 ? -8.167 -2.310 2.775 1.00 94.00 282 ASP A CA 1
ATOM 2115 C C . ASP A 1 282 ? -7.415 -3.632 2.589 1.00 94.00 282 ASP A C 1
ATOM 2117 O O . ASP A 1 282 ? -8.002 -4.701 2.751 1.00 94.00 282 ASP A O 1
ATOM 2121 N N . LYS A 1 283 ? -6.105 -3.573 2.313 1.00 93.94 283 LYS A N 1
ATOM 2122 C CA . LYS A 1 283 ? -5.263 -4.771 2.160 1.00 93.94 283 LYS A CA 1
ATOM 2123 C C . LYS A 1 283 ? -5.150 -5.573 3.454 1.00 93.94 283 LYS A C 1
ATOM 2125 O O . LYS A 1 283 ? -5.157 -6.804 3.406 1.00 93.94 283 LYS A O 1
ATOM 2130 N N . LEU A 1 284 ? -5.141 -4.890 4.601 1.00 94.19 284 LEU A N 1
ATOM 2131 C CA . LEU A 1 284 ? -5.227 -5.520 5.918 1.00 94.19 284 LEU A CA 1
ATOM 2132 C C . LEU A 1 284 ? -6.537 -6.314 6.081 1.00 94.19 284 LEU A C 1
ATOM 2134 O O . LEU A 1 284 ? -6.500 -7.503 6.393 1.00 94.19 284 LEU A O 1
ATOM 2138 N N . TRP A 1 285 ? -7.693 -5.696 5.815 1.00 93.31 285 TRP A N 1
ATOM 2139 C CA . TRP A 1 285 ? -9.004 -6.355 5.929 1.00 93.31 285 TRP A CA 1
ATOM 2140 C C . TRP A 1 285 ? -9.230 -7.467 4.900 1.00 93.31 285 TRP A C 1
ATOM 2142 O O . TRP A 1 285 ? -9.916 -8.443 5.198 1.00 93.31 285 TRP A O 1
ATOM 2152 N N . GLN A 1 286 ? -8.627 -7.352 3.717 1.00 91.25 286 GLN A N 1
ATOM 2153 C CA . GLN A 1 286 ? -8.653 -8.379 2.671 1.00 91.25 286 GLN A CA 1
ATOM 2154 C C . GLN A 1 286 ? -7.809 -9.616 3.015 1.00 91.25 286 GLN A C 1
ATOM 2156 O O . GLN A 1 286 ? -7.913 -10.621 2.317 1.00 91.25 286 GLN A O 1
ATOM 2161 N N . GLY A 1 287 ? -6.963 -9.555 4.051 1.00 90.44 287 GLY A N 1
ATOM 2162 C CA . GLY A 1 287 ? -5.988 -10.611 4.340 1.00 90.44 287 GLY A CA 1
ATOM 2163 C C . GLY A 1 287 ? -4.877 -10.701 3.288 1.00 90.44 287 GLY A C 1
ATOM 2164 O O . GLY A 1 287 ? -4.272 -11.754 3.127 1.00 90.44 287 GLY A O 1
ATOM 2165 N N . GLN A 1 288 ? -4.623 -9.607 2.561 1.00 91.69 288 GLN A N 1
ATOM 2166 C CA . GLN A 1 288 ? -3.633 -9.509 1.479 1.00 91.69 288 GLN A CA 1
ATOM 2167 C C . GLN A 1 288 ? -2.400 -8.685 1.885 1.00 91.69 288 GLN A C 1
ATOM 2169 O O . GLN A 1 288 ? -1.664 -8.198 1.030 1.00 91.69 288 GLN A O 1
ATOM 2174 N N . LEU A 1 289 ? -2.190 -8.495 3.188 1.00 93.06 289 LEU A N 1
ATOM 2175 C CA . LEU A 1 289 ? -1.055 -7.771 3.747 1.00 93.06 289 LEU A CA 1
ATOM 2176 C C . LEU A 1 289 ? -0.282 -8.694 4.692 1.00 93.06 289 LEU A C 1
ATOM 2178 O O . LEU A 1 289 ? -0.746 -8.994 5.791 1.00 93.06 289 LEU A O 1
ATOM 2182 N N . SER A 1 290 ? 0.918 -9.104 4.286 1.00 93.88 290 SER A N 1
ATOM 2183 C CA . SER A 1 290 ? 1.808 -9.960 5.084 1.00 93.88 290 SER A CA 1
ATOM 2184 C C . SER A 1 290 ? 2.654 -9.129 6.052 1.00 93.88 290 SER A C 1
ATOM 2186 O O . SER A 1 290 ? 3.882 -9.197 6.054 1.00 93.88 290 SER A O 1
ATOM 2188 N N . ARG A 1 291 ? 1.992 -8.294 6.856 1.00 93.50 291 ARG A N 1
ATOM 2189 C CA . ARG A 1 291 ? 2.622 -7.387 7.820 1.00 93.50 291 ARG A CA 1
ATOM 2190 C C . ARG A 1 291 ? 1.871 -7.447 9.146 1.00 93.50 291 ARG A C 1
ATOM 2192 O O . ARG A 1 291 ? 0.650 -7.571 9.141 1.00 93.50 291 ARG A O 1
ATOM 2199 N N . ASP A 1 292 ? 2.586 -7.323 10.265 1.00 95.19 292 ASP A N 1
ATOM 2200 C CA . ASP A 1 292 ? 1.977 -7.232 11.590 1.00 95.19 292 ASP A CA 1
ATOM 2201 C C . ASP A 1 292 ? 0.949 -6.074 11.650 1.00 95.19 292 ASP A C 1
ATOM 2203 O O . ASP A 1 292 ? 1.319 -4.899 11.489 1.00 95.19 292 ASP A O 1
ATOM 2207 N N . PRO A 1 293 ? -0.342 -6.377 11.892 1.00 96.25 293 PRO A N 1
ATOM 2208 C CA . PRO A 1 293 ? -1.401 -5.380 12.034 1.00 96.25 293 PRO A CA 1
ATOM 2209 C C . PRO A 1 293 ? -1.136 -4.352 13.146 1.00 96.25 293 PRO A C 1
ATOM 2211 O O . PRO A 1 293 ? -1.599 -3.210 13.065 1.00 96.25 293 PRO A O 1
ATOM 2214 N N . HIS A 1 294 ? -0.384 -4.729 14.183 1.00 98.06 294 HIS A N 1
ATOM 2215 C CA . HIS A 1 294 ? -0.026 -3.839 15.287 1.00 98.06 294 HIS A CA 1
ATOM 2216 C C . HIS A 1 294 ? 0.865 -2.690 14.846 1.00 98.06 294 HIS A C 1
ATOM 2218 O O . HIS A 1 294 ? 0.739 -1.572 15.352 1.00 98.06 294 HIS A O 1
ATOM 2224 N N . GLU A 1 295 ? 1.731 -2.941 13.878 1.00 97.88 295 GLU A N 1
ATOM 2225 C CA . GLU A 1 295 ? 2.601 -1.917 13.343 1.00 97.88 295 GLU A CA 1
ATOM 2226 C C . GLU A 1 295 ? 1.878 -1.003 12.341 1.00 97.88 295 GLU A C 1
ATOM 2228 O O . GLU A 1 295 ? 2.206 0.180 12.238 1.00 97.88 295 GLU A O 1
ATOM 2233 N N . VAL A 1 296 ? 0.848 -1.511 11.648 1.00 98.00 296 VAL A N 1
ATOM 2234 C CA . VAL A 1 296 ? -0.079 -0.677 10.859 1.00 98.00 296 VAL A CA 1
ATOM 2235 C C . VAL A 1 296 ? -0.806 0.309 11.774 1.00 98.00 296 VAL A C 1
ATOM 2237 O O . VAL A 1 296 ? -0.886 1.499 11.461 1.00 98.00 296 VAL A O 1
ATOM 2240 N N . PHE A 1 297 ? -1.266 -0.146 12.945 1.00 98.44 297 PHE A N 1
ATOM 2241 C CA . PHE A 1 297 ? -1.830 0.740 13.966 1.00 98.44 297 PHE A CA 1
ATOM 2242 C C . PHE A 1 297 ? -0.828 1.822 14.394 1.00 98.44 297 PHE A C 1
ATOM 2244 O O . PHE A 1 297 ? -1.165 3.009 14.381 1.00 98.44 297 PHE A O 1
ATOM 2251 N N . ASP A 1 298 ? 0.408 1.438 14.731 1.00 98.00 298 ASP A N 1
ATOM 2252 C CA . ASP A 1 298 ? 1.430 2.385 15.191 1.00 98.00 298 ASP A CA 1
ATOM 2253 C C . ASP A 1 298 ? 1.780 3.416 14.112 1.00 98.00 298 ASP A C 1
ATOM 2255 O O . ASP A 1 298 ? 1.966 4.602 14.404 1.00 98.00 298 ASP A O 1
ATOM 2259 N N . PHE A 1 299 ? 1.820 2.990 12.850 1.00 97.75 299 PHE A N 1
ATOM 2260 C CA . PHE A 1 299 ? 1.989 3.873 11.704 1.00 97.75 299 PHE A CA 1
ATOM 2261 C C . PHE A 1 299 ? 0.842 4.886 11.575 1.00 97.75 299 PHE A C 1
ATOM 2263 O O . PHE A 1 299 ? 1.102 6.088 11.489 1.00 97.75 299 PHE A O 1
ATOM 2270 N N . ILE A 1 300 ? -0.420 4.447 11.626 1.00 96.81 300 ILE A N 1
ATOM 2271 C CA . ILE A 1 300 ? -1.575 5.352 11.507 1.00 96.81 300 ILE A CA 1
ATOM 2272 C C . ILE A 1 300 ? -1.620 6.340 12.682 1.00 96.81 300 ILE A C 1
ATOM 2274 O O . ILE A 1 300 ? -1.881 7.528 12.479 1.00 96.81 300 ILE A O 1
ATOM 2278 N N . VAL A 1 301 ? -1.301 5.903 13.905 1.00 96.44 301 VAL A N 1
ATOM 2279 C CA . VAL A 1 301 ? -1.182 6.798 15.071 1.00 96.44 301 VAL A CA 1
ATOM 2280 C C . VAL A 1 301 ? -0.116 7.874 14.841 1.00 96.44 301 VAL A C 1
ATOM 2282 O O . VAL A 1 301 ? -0.362 9.056 15.118 1.00 96.44 301 VAL A O 1
ATOM 2285 N N . LYS A 1 302 ? 1.054 7.499 14.304 1.00 94.75 302 LYS A N 1
ATOM 2286 C CA . LYS A 1 302 ? 2.118 8.450 13.943 1.00 94.75 302 LYS A CA 1
ATOM 2287 C C . LYS A 1 302 ? 1.650 9.428 12.861 1.00 94.75 302 LYS A C 1
ATOM 2289 O O . LYS A 1 302 ? 1.864 10.629 13.033 1.00 94.75 302 LYS A O 1
ATOM 2294 N N . LEU A 1 303 ? 0.947 8.956 11.826 1.00 92.44 303 LEU A N 1
ATOM 2295 C CA . LEU A 1 303 ? 0.382 9.806 10.770 1.00 92.44 303 LEU A CA 1
ATOM 2296 C C . LEU A 1 303 ? -0.612 10.831 11.323 1.00 92.44 303 LEU A C 1
ATOM 2298 O O . LEU A 1 303 ? -0.457 12.025 11.076 1.00 92.44 303 LEU A O 1
ATOM 2302 N N . VAL A 1 304 ? -1.602 10.395 12.111 1.00 91.44 304 VAL A N 1
ATOM 2303 C CA . VAL A 1 304 ? -2.587 11.301 12.729 1.00 91.44 304 VAL A CA 1
ATOM 2304 C C . VAL A 1 304 ? -1.877 12.333 13.605 1.00 91.44 304 VAL A C 1
ATOM 2306 O O . VAL A 1 304 ? -2.178 13.524 13.548 1.00 91.44 304 VAL A O 1
ATOM 2309 N N . THR A 1 305 ? -0.896 11.898 14.398 1.00 90.75 305 THR A N 1
ATOM 2310 C CA . THR A 1 305 ? -0.126 12.789 15.275 1.00 90.75 305 THR A CA 1
ATOM 2311 C C . THR A 1 305 ? 0.664 13.830 14.481 1.00 90.75 305 THR A C 1
ATOM 2313 O O . THR A 1 305 ? 0.691 15.001 14.864 1.00 90.75 305 THR A O 1
ATOM 2316 N N . GLN A 1 306 ? 1.294 13.436 13.375 1.00 87.88 306 GLN A N 1
ATOM 2317 C CA . GLN A 1 306 ? 2.038 14.346 12.509 1.00 87.88 306 GLN A CA 1
ATOM 2318 C C . GLN A 1 306 ? 1.113 15.339 11.797 1.00 87.88 306 GLN A C 1
ATOM 2320 O O . GLN A 1 306 ? 1.401 16.538 11.793 1.00 87.88 306 GLN A O 1
ATOM 2325 N N . ALA A 1 307 ? -0.023 14.866 11.278 1.00 85.88 307 ALA A N 1
ATOM 2326 C CA . ALA A 1 307 ? -1.022 15.703 10.626 1.00 85.88 307 ALA A CA 1
ATOM 2327 C C . ALA A 1 307 ? -1.573 16.775 11.584 1.00 85.88 307 ALA A C 1
ATOM 2329 O O . ALA A 1 307 ? -1.572 17.956 11.245 1.00 85.88 307 ALA A O 1
ATOM 2330 N N . LYS A 1 308 ? -1.914 16.396 12.827 1.00 85.31 308 LYS A N 1
ATOM 2331 C CA . LYS A 1 308 ? -2.372 17.334 13.875 1.00 85.31 308 LYS A CA 1
ATOM 2332 C C . LYS A 1 308 ? -1.351 18.416 14.226 1.00 85.31 308 LYS A C 1
ATOM 2334 O O . LYS A 1 308 ? -1.742 19.515 14.602 1.00 85.31 308 LYS A O 1
ATOM 2339 N N . LYS A 1 309 ? -0.050 18.107 14.166 1.00 83.19 309 LYS A N 1
ATOM 2340 C CA . LYS A 1 309 ? 1.017 19.081 14.462 1.00 83.19 309 LYS A CA 1
ATOM 2341 C C . LYS A 1 309 ? 1.174 20.118 13.356 1.00 83.19 309 LYS A C 1
ATOM 2343 O O . LYS A 1 309 ? 1.496 21.263 13.653 1.00 83.19 309 LYS A O 1
ATOM 2348 N N . LYS A 1 310 ? 1.004 19.704 12.098 1.00 75.19 310 LYS A N 1
ATOM 2349 C CA . LYS A 1 310 ? 1.240 20.552 10.922 1.00 75.19 310 LYS A CA 1
ATOM 2350 C C . LYS A 1 310 ? -0.008 21.303 10.458 1.00 75.19 310 LYS A C 1
ATOM 2352 O O . LYS A 1 310 ? 0.132 22.336 9.816 1.00 75.19 310 LYS A O 1
ATOM 2357 N N . SER A 1 311 ? -1.205 20.838 10.817 1.00 64.25 311 SER A N 1
ATOM 2358 C CA . SER A 1 311 ? -2.449 21.520 10.475 1.00 64.25 311 SER A CA 1
ATOM 2359 C C . SER A 1 311 ? -3.499 21.411 11.578 1.00 64.25 311 SER A C 1
ATOM 2361 O O . SER A 1 311 ? -3.940 20.320 11.935 1.00 64.25 311 SER A O 1
ATOM 2363 N N . SER A 1 312 ? -3.923 22.563 12.104 1.00 61.44 312 SER A N 1
ATOM 2364 C CA . SER A 1 312 ? -5.041 22.678 13.049 1.00 61.44 312 SER A CA 1
ATOM 2365 C C . SER A 1 312 ? -6.397 22.883 12.365 1.00 61.44 312 SER A C 1
ATOM 2367 O O . SER A 1 312 ? -7.424 22.799 13.034 1.00 61.44 312 SER A O 1
ATOM 2369 N N . VAL A 1 313 ? -6.406 23.163 11.056 1.00 60.22 313 VAL A N 1
ATOM 2370 C CA . VAL A 1 313 ? -7.601 23.596 10.305 1.00 60.22 313 VAL A CA 1
ATOM 2371 C C . VAL A 1 313 ? -8.171 22.476 9.424 1.00 60.22 313 VAL A C 1
ATOM 2373 O O . VAL A 1 313 ? -9.342 22.517 9.061 1.00 60.22 313 VAL A O 1
ATOM 2376 N N . ILE A 1 314 ? -7.379 21.449 9.108 1.00 66.12 314 ILE A N 1
ATOM 2377 C CA . ILE A 1 314 ? -7.738 20.441 8.103 1.00 66.12 314 ILE A CA 1
ATOM 2378 C C . ILE A 1 314 ? -8.425 19.233 8.750 1.00 66.12 314 ILE A C 1
ATOM 2380 O O . ILE A 1 314 ? -7.992 18.735 9.791 1.00 66.12 314 ILE A O 1
ATOM 2384 N N . SER A 1 315 ? -9.494 18.744 8.113 1.00 73.94 315 SER A N 1
ATOM 2385 C CA . SER A 1 315 ? -10.235 17.564 8.569 1.00 73.94 315 SER A CA 1
ATOM 2386 C C . SER A 1 315 ? -9.365 16.305 8.520 1.00 73.94 315 SER A C 1
ATOM 2388 O O . SER A 1 315 ? -8.866 15.916 7.466 1.00 73.94 315 SER A O 1
ATOM 2390 N N . LEU A 1 316 ? -9.225 15.637 9.668 1.00 83.88 316 LEU A N 1
ATOM 2391 C CA . LEU A 1 316 ? -8.508 14.364 9.815 1.00 83.88 316 LEU A CA 1
ATOM 2392 C C . LEU A 1 316 ? -9.453 13.154 9.833 1.00 83.88 316 LEU A C 1
ATOM 2394 O O . LEU A 1 316 ? -9.047 12.064 10.236 1.00 83.88 316 LEU A O 1
ATOM 2398 N N . GLU A 1 317 ? -10.707 13.337 9.401 1.00 87.44 317 GLU A N 1
ATOM 2399 C CA . GLU A 1 317 ? -11.748 12.298 9.387 1.00 87.44 317 GLU A CA 1
ATOM 2400 C C . GLU A 1 317 ? -11.263 11.028 8.671 1.00 87.44 317 GLU A C 1
ATOM 2402 O O . GLU A 1 317 ? -11.434 9.933 9.195 1.00 87.44 317 GLU A O 1
ATOM 2407 N N . GLY A 1 318 ? -10.573 11.163 7.530 1.00 89.94 318 GLY A N 1
ATOM 2408 C CA . GLY A 1 318 ? -10.056 10.022 6.765 1.00 89.94 318 GLY A CA 1
ATOM 2409 C C . GLY A 1 318 ? -9.016 9.189 7.524 1.00 89.94 318 GLY A C 1
ATOM 2410 O O . GLY A 1 318 ? -9.099 7.961 7.537 1.00 89.94 318 GLY A O 1
ATOM 2411 N N . LEU A 1 319 ? -8.066 9.833 8.212 1.00 92.56 319 LEU A N 1
ATOM 2412 C CA . LEU A 1 319 ? -7.064 9.119 9.015 1.00 92.56 319 LEU A CA 1
ATOM 2413 C C . LEU A 1 319 ? -7.670 8.520 10.288 1.00 92.56 319 LEU A C 1
ATOM 2415 O O . LEU A 1 319 ? -7.302 7.412 10.675 1.00 92.56 319 LEU A O 1
ATOM 2419 N N . HIS A 1 320 ? -8.615 9.220 10.924 1.00 94.31 320 HIS A N 1
ATOM 2420 C CA . HIS A 1 320 ? -9.365 8.672 12.054 1.00 94.31 320 HIS A CA 1
ATOM 2421 C C . HIS A 1 320 ? -10.189 7.450 11.640 1.00 94.31 320 HIS A C 1
ATOM 2423 O O . HIS A 1 320 ? -10.168 6.450 12.349 1.00 94.31 320 HIS A O 1
ATOM 2429 N N . HIS A 1 321 ? -10.816 7.476 10.466 1.00 95.12 321 HIS A N 1
ATOM 2430 C CA . HIS A 1 321 ? -11.529 6.328 9.913 1.00 95.12 321 HIS A CA 1
ATOM 2431 C C . HIS A 1 321 ? -10.597 5.129 9.664 1.00 95.12 321 HIS A C 1
ATOM 2433 O O . HIS A 1 321 ? -10.908 4.004 10.054 1.00 95.12 321 HIS A O 1
ATOM 2439 N N . CYS A 1 322 ? -9.403 5.355 9.101 1.00 96.75 322 CYS A N 1
ATOM 2440 C CA . CYS A 1 322 ? -8.392 4.301 8.938 1.00 96.75 322 CYS A CA 1
ATOM 2441 C C . CYS A 1 322 ? -7.958 3.708 10.290 1.00 96.75 322 CYS A C 1
ATOM 2443 O O . CYS A 1 322 ? -7.833 2.489 10.432 1.00 96.75 322 CYS A O 1
ATOM 2445 N N . LEU A 1 323 ? -7.766 4.562 11.301 1.00 97.88 323 LEU A N 1
ATOM 2446 C CA . LEU A 1 323 ? -7.437 4.127 12.657 1.00 97.88 323 LEU A CA 1
ATOM 2447 C C . LEU A 1 323 ? -8.563 3.282 13.263 1.00 97.88 323 LEU A C 1
ATOM 2449 O O . LEU A 1 323 ? -8.297 2.214 13.807 1.00 97.88 323 LEU A O 1
ATOM 2453 N N . ASN A 1 324 ? -9.810 3.733 13.129 1.00 98.00 324 ASN A N 1
ATOM 2454 C CA . ASN A 1 324 ? -11.004 3.040 13.606 1.00 98.00 324 ASN A CA 1
ATOM 2455 C C . ASN A 1 324 ? -11.109 1.635 13.001 1.00 98.00 324 ASN A C 1
ATOM 2457 O O . ASN A 1 324 ? -11.205 0.651 13.736 1.00 98.00 324 ASN A O 1
ATOM 2461 N N . ARG A 1 325 ? -10.998 1.533 11.671 1.00 97.31 325 ARG A N 1
ATOM 2462 C CA . ARG A 1 325 ? -10.978 0.259 10.935 1.00 97.31 325 ARG A CA 1
ATOM 2463 C C . ARG A 1 325 ? -9.856 -0.665 11.414 1.00 97.31 325 ARG A C 1
ATOM 2465 O O . ARG A 1 325 ? -10.082 -1.858 11.587 1.00 97.31 325 ARG A O 1
ATOM 2472 N N . THR A 1 326 ? -8.663 -0.127 11.668 1.00 98.44 326 THR A N 1
ATOM 2473 C CA . THR A 1 326 ? -7.511 -0.912 12.152 1.00 98.44 326 THR A CA 1
ATOM 2474 C C . THR A 1 326 ? -7.730 -1.428 13.577 1.00 98.44 326 THR A C 1
ATOM 2476 O O . THR A 1 326 ? -7.427 -2.580 13.875 1.00 98.44 326 THR A O 1
ATOM 2479 N N . ILE A 1 327 ? -8.320 -0.614 14.458 1.00 98.56 327 ILE A N 1
ATOM 2480 C CA . ILE A 1 327 ? -8.694 -1.024 15.820 1.00 98.56 327 ILE A CA 1
ATOM 2481 C C . ILE A 1 327 ? -9.708 -2.171 15.781 1.00 98.56 327 ILE A C 1
ATOM 2483 O O . ILE A 1 327 ? -9.529 -3.176 16.468 1.00 98.56 327 ILE A O 1
ATOM 2487 N N . LEU A 1 328 ? -10.765 -2.042 14.975 1.00 98.25 328 LEU A N 1
ATOM 2488 C CA . LEU A 1 328 ? -11.785 -3.085 14.843 1.00 98.25 328 LEU A CA 1
ATOM 2489 C C . LEU A 1 328 ? -11.206 -4.369 14.236 1.00 98.25 328 LEU A C 1
ATOM 2491 O O . LEU A 1 328 ? -11.569 -5.466 14.664 1.00 98.25 328 LEU A O 1
ATOM 2495 N N . PHE A 1 329 ? -10.263 -4.250 13.298 1.00 97.38 329 PHE A N 1
ATOM 2496 C CA . PHE A 1 329 ? -9.536 -5.397 12.761 1.00 97.38 329 PHE A CA 1
ATOM 2497 C C . PHE A 1 329 ? -8.778 -6.142 13.866 1.00 97.38 329 PHE A C 1
ATOM 2499 O O . PHE A 1 329 ? -8.976 -7.345 14.033 1.00 97.38 329 PHE A O 1
ATOM 2506 N N . LEU A 1 330 ? -7.969 -5.422 14.651 1.00 97.81 330 LEU A N 1
ATOM 2507 C CA . LEU A 1 330 ? -7.162 -5.981 15.739 1.00 97.81 330 LEU A CA 1
ATOM 2508 C C . LEU A 1 330 ? -8.019 -6.678 16.800 1.00 97.81 330 LEU A C 1
ATOM 2510 O O . LEU A 1 330 ? -7.746 -7.814 17.174 1.00 97.81 330 LEU A O 1
ATOM 2514 N N . LEU A 1 331 ? -9.085 -6.020 17.260 1.00 97.56 331 LEU A N 1
ATOM 2515 C CA . LEU A 1 331 ? -9.944 -6.562 18.315 1.00 97.56 331 LEU A CA 1
ATOM 2516 C C . LEU A 1 331 ? -10.785 -7.757 17.858 1.00 97.56 331 LEU A C 1
ATOM 2518 O O . LEU A 1 331 ? -11.215 -8.538 18.700 1.00 97.56 331 LEU A O 1
ATOM 2522 N N . SER A 1 332 ? -11.031 -7.896 16.553 1.00 95.00 332 SER A N 1
ATOM 2523 C CA . SER A 1 332 ? -11.851 -8.973 15.986 1.00 95.00 332 SER A CA 1
ATOM 2524 C C . SER A 1 332 ? -11.076 -10.238 15.619 1.00 95.00 332 SER A C 1
ATOM 2526 O O . SER A 1 332 ? -11.682 -11.180 15.107 1.00 95.00 332 SER A O 1
ATOM 2528 N N . ARG A 1 333 ? -9.754 -10.278 15.844 1.00 92.00 333 ARG A N 1
ATOM 2529 C CA . ARG A 1 333 ? -8.937 -11.473 15.579 1.00 92.00 333 ARG A CA 1
ATOM 2530 C C . ARG A 1 333 ? -9.319 -12.638 16.503 1.00 92.00 333 ARG A C 1
ATOM 2532 O O . ARG A 1 333 ? -10.028 -12.462 17.497 1.00 92.00 333 ARG A O 1
ATOM 2539 N N . SER A 1 334 ? -8.878 -13.848 16.143 1.00 87.50 334 SER A N 1
ATOM 2540 C CA . SER A 1 334 ? -9.075 -15.045 16.967 1.00 87.50 334 SER A CA 1
ATOM 2541 C C . SER A 1 334 ? -8.488 -14.850 18.366 1.00 87.50 334 SER A C 1
ATOM 2543 O O . SER A 1 334 ? -7.670 -13.974 18.611 1.00 87.50 334 SER A O 1
ATOM 2545 N N . THR A 1 335 ? -8.955 -15.649 19.320 1.00 88.50 335 THR A N 1
ATOM 2546 C CA . THR A 1 335 ? -8.436 -15.680 20.704 1.00 88.50 335 THR A CA 1
ATOM 2547 C C . THR A 1 335 ? -8.214 -17.126 21.150 1.00 88.50 335 THR A C 1
ATOM 2549 O O . THR A 1 335 ? -8.314 -17.473 22.335 1.00 88.50 335 THR A O 1
ATOM 2552 N N . ASP A 1 336 ? -7.984 -17.991 20.158 1.00 85.88 336 ASP A N 1
ATOM 2553 C CA . ASP A 1 336 ? -7.910 -19.437 20.318 1.00 85.88 336 ASP A CA 1
ATOM 2554 C C . ASP A 1 336 ? -6.517 -19.852 20.820 1.00 85.88 336 ASP A C 1
ATOM 2556 O O . ASP A 1 336 ? -6.433 -20.733 21.671 1.00 85.88 336 ASP A O 1
ATOM 2560 N N . SER A 1 337 ? -5.451 -19.160 20.393 1.00 88.56 337 SER A N 1
ATOM 2561 C CA . SER A 1 337 ? -4.080 -19.370 20.882 1.00 88.56 337 SER A CA 1
ATOM 2562 C C . SER A 1 337 ? -3.632 -18.300 21.895 1.00 88.56 337 SER A C 1
ATOM 2564 O O . SER A 1 337 ? -4.182 -17.197 21.941 1.00 88.56 337 SER A O 1
ATOM 2566 N N . ILE A 1 338 ? -2.592 -18.592 22.692 1.00 89.19 338 ILE A N 1
ATOM 2567 C CA . ILE A 1 338 ? -1.960 -17.601 23.590 1.00 89.19 338 ILE A CA 1
ATOM 2568 C C . ILE A 1 338 ? -1.392 -16.423 22.788 1.00 89.19 338 ILE A C 1
ATOM 2570 O O . ILE A 1 338 ? -1.533 -15.278 23.210 1.00 89.19 338 ILE A O 1
ATOM 2574 N N . ALA A 1 339 ? -0.779 -16.682 21.629 1.00 90.31 339 ALA A N 1
ATOM 2575 C CA . ALA A 1 339 ? -0.247 -15.626 20.770 1.00 90.31 339 ALA A CA 1
ATOM 2576 C C . ALA A 1 339 ? -1.366 -14.685 20.296 1.00 90.31 339 ALA A C 1
ATOM 2578 O O . ALA A 1 339 ? -1.221 -13.465 20.382 1.00 90.31 339 ALA A O 1
ATOM 2579 N N . ASP A 1 340 ? -2.515 -15.242 19.904 1.00 90.88 340 ASP A N 1
ATOM 2580 C CA . ASP A 1 340 ? -3.668 -14.449 19.479 1.00 90.88 340 ASP A CA 1
ATOM 2581 C C . ASP A 1 340 ? -4.226 -13.614 20.644 1.00 90.88 340 ASP A C 1
ATOM 2583 O O . ASP A 1 340 ? -4.529 -12.430 20.493 1.00 90.88 340 ASP A O 1
ATOM 2587 N N . GLN A 1 341 ? -4.319 -14.210 21.839 1.00 92.38 341 GLN A N 1
ATOM 2588 C CA . GLN A 1 341 ? -4.760 -13.506 23.047 1.00 92.38 341 GLN A CA 1
ATOM 2589 C C . GLN A 1 341 ? -3.826 -12.350 23.406 1.00 92.38 341 GLN A C 1
ATOM 2591 O O . GLN A 1 341 ? -4.295 -11.267 23.755 1.00 92.38 341 GLN A O 1
ATOM 2596 N N . MET A 1 342 ? -2.513 -12.560 23.302 1.00 93.88 342 MET A N 1
ATOM 2597 C CA . MET A 1 342 ? -1.516 -11.522 23.552 1.00 93.88 342 MET A CA 1
ATOM 2598 C C . MET A 1 342 ? -1.608 -10.389 22.530 1.00 93.88 342 MET A C 1
ATOM 2600 O O . MET A 1 342 ? -1.541 -9.228 22.928 1.00 93.88 342 MET A O 1
ATOM 2604 N N . SER A 1 343 ? -1.849 -10.701 21.254 1.00 95.56 343 SER A N 1
ATOM 2605 C CA . SER A 1 343 ? -2.099 -9.693 20.217 1.00 95.56 343 SER A CA 1
ATOM 2606 C C . SER A 1 343 ? -3.340 -8.848 20.545 1.00 95.56 343 SER A C 1
ATOM 2608 O O . SER A 1 343 ? -3.251 -7.623 20.643 1.00 95.56 343 SER A O 1
ATOM 2610 N N . VAL A 1 344 ? -4.491 -9.460 20.847 1.00 96.75 344 VAL A N 1
ATOM 2611 C CA . VAL A 1 344 ? -5.700 -8.691 21.213 1.00 96.75 344 VAL A CA 1
ATOM 2612 C C . VAL A 1 344 ? -5.497 -7.893 22.511 1.00 96.75 344 VAL A C 1
ATOM 2614 O O . VAL A 1 344 ? -5.954 -6.752 22.623 1.00 96.75 344 VAL A O 1
ATOM 2617 N N . LEU A 1 345 ? -4.785 -8.450 23.494 1.00 96.81 345 LEU A N 1
ATOM 2618 C CA . LEU A 1 345 ? -4.454 -7.756 24.740 1.00 96.81 345 LEU A CA 1
ATOM 2619 C C . LEU A 1 345 ? -3.565 -6.528 24.496 1.00 96.81 345 LEU A C 1
ATOM 2621 O O . LEU A 1 345 ? -3.819 -5.466 25.071 1.00 96.81 345 LEU A O 1
ATOM 2625 N N . GLU A 1 346 ? -2.560 -6.643 23.628 1.00 97.75 346 GLU A N 1
ATOM 2626 C CA . GLU A 1 346 ? -1.722 -5.516 23.221 1.00 97.75 346 GLU A CA 1
ATOM 2627 C C . GLU A 1 346 ? -2.562 -4.439 22.517 1.00 97.75 346 GLU A C 1
ATOM 2629 O O . GLU A 1 346 ? -2.398 -3.251 22.803 1.00 97.75 346 GLU A O 1
ATOM 2634 N N . ALA A 1 347 ? -3.524 -4.826 21.673 1.00 98.25 347 ALA A N 1
ATOM 2635 C CA . ALA A 1 347 ? -4.418 -3.880 21.012 1.00 98.25 347 ALA A CA 1
ATOM 2636 C C . ALA A 1 347 ? -5.261 -3.103 22.038 1.00 98.25 347 ALA A C 1
ATOM 2638 O O . ALA A 1 347 ? -5.310 -1.873 22.004 1.00 98.25 347 ALA A O 1
ATOM 2639 N N . LEU A 1 348 ? -5.856 -3.791 23.020 1.00 98.38 348 LEU A N 1
ATOM 2640 C CA . LEU A 1 348 ? -6.585 -3.149 24.121 1.00 98.38 348 LEU A CA 1
ATOM 2641 C C . LEU A 1 348 ? -5.690 -2.188 24.920 1.00 98.38 348 LEU A C 1
ATOM 2643 O O . LEU A 1 348 ? -6.123 -1.089 25.277 1.00 98.38 348 LEU A O 1
ATOM 2647 N N . HIS A 1 349 ? -4.430 -2.555 25.168 1.00 98.00 349 HIS A N 1
ATOM 2648 C CA . HIS A 1 349 ? -3.479 -1.663 25.826 1.00 98.00 349 HIS A CA 1
ATOM 2649 C C . HIS A 1 349 ? -3.178 -0.422 24.972 1.00 98.00 349 HIS A C 1
ATOM 2651 O O . HIS A 1 349 ? -3.254 0.703 25.473 1.00 98.00 349 HIS A O 1
ATOM 2657 N N . LYS A 1 350 ? -2.943 -0.598 23.667 1.00 98.38 350 LYS A N 1
ATOM 2658 C CA . LYS A 1 350 ? -2.752 0.491 22.699 1.00 98.38 350 LYS A CA 1
ATOM 2659 C C . LYS A 1 350 ? -3.925 1.475 22.686 1.00 98.38 350 LYS A C 1
ATOM 2661 O O . LYS A 1 350 ? -3.682 2.682 22.601 1.00 98.38 350 LYS A O 1
ATOM 2666 N N . LEU A 1 351 ? -5.165 1.000 22.850 1.00 98.19 351 LEU A N 1
ATOM 2667 C CA . LEU A 1 351 ? -6.349 1.860 22.990 1.00 98.19 351 LEU A CA 1
ATOM 2668 C C . LEU A 1 351 ? -6.275 2.733 24.247 1.00 98.19 351 LEU A C 1
ATOM 2670 O O . LEU A 1 351 ? -6.504 3.939 24.170 1.00 98.19 351 LEU A O 1
ATOM 2674 N N . THR A 1 352 ? -5.914 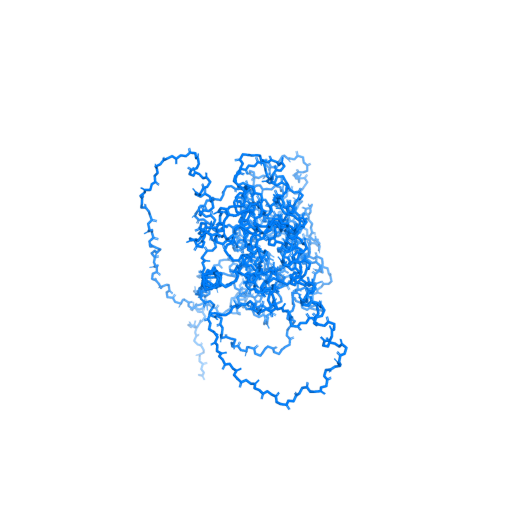2.149 25.394 1.00 96.88 352 THR A N 1
ATOM 2675 C CA . THR A 1 352 ? -5.767 2.915 26.643 1.00 96.88 352 THR A CA 1
ATOM 2676 C C . THR A 1 352 ? -4.628 3.936 26.572 1.00 96.88 352 THR A C 1
ATOM 2678 O O . THR A 1 352 ? -4.805 5.083 26.982 1.00 96.88 352 THR A O 1
ATOM 2681 N N . THR A 1 353 ? -3.490 3.569 25.979 1.00 97.31 353 THR A N 1
ATOM 2682 C CA . THR A 1 353 ? -2.319 4.446 25.827 1.00 97.31 353 THR A CA 1
ATOM 2683 C C . THR A 1 353 ? -2.599 5.618 24.884 1.00 97.31 353 THR A C 1
ATOM 2685 O O . THR A 1 353 ? -2.196 6.747 25.158 1.00 97.31 353 THR A O 1
ATOM 2688 N N . ASN A 1 354 ? -3.358 5.389 23.808 1.00 96.88 354 ASN A N 1
ATOM 2689 C CA . ASN A 1 354 ? -3.691 6.401 22.799 1.00 96.88 354 ASN A CA 1
ATOM 2690 C C . ASN A 1 354 ? -5.099 7.005 22.975 1.00 96.88 354 ASN A C 1
ATOM 2692 O O . ASN A 1 354 ? -5.646 7.595 22.037 1.00 96.88 354 ASN A O 1
ATOM 2696 N N . ARG A 1 355 ? -5.691 6.907 24.176 1.00 95.31 355 ARG A N 1
ATOM 2697 C CA . ARG A 1 355 ? -7.086 7.303 24.459 1.00 95.31 355 ARG A CA 1
ATOM 2698 C C . ARG A 1 355 ? -7.456 8.717 24.006 1.00 95.31 355 ARG A C 1
ATOM 2700 O O . ARG A 1 355 ? -8.560 8.934 23.527 1.00 95.31 355 ARG A O 1
ATOM 2707 N N . LEU A 1 356 ? -6.537 9.683 24.100 1.00 93.44 356 LEU A N 1
ATOM 2708 C CA . LEU A 1 356 ? -6.803 11.080 23.722 1.00 93.44 356 LEU A CA 1
ATOM 2709 C C . LEU A 1 356 ? -6.960 11.262 22.210 1.00 93.44 356 LEU A C 1
ATOM 2711 O O . LEU A 1 356 ? -7.619 12.197 21.758 1.00 93.44 356 LEU A O 1
ATOM 2715 N N . LEU A 1 357 ? -6.327 10.392 21.427 1.00 93.06 357 LEU A N 1
ATOM 2716 C CA . LEU A 1 357 ? -6.420 10.399 19.975 1.00 93.06 357 LEU A CA 1
ATOM 2717 C C . LEU A 1 357 ? -7.665 9.626 19.528 1.00 93.06 357 LEU A C 1
ATOM 2719 O O . LEU A 1 357 ? -8.410 10.120 18.686 1.00 93.06 357 LEU A O 1
ATOM 2723 N N . ILE A 1 358 ? -7.916 8.462 20.134 1.00 96.06 358 ILE A N 1
ATOM 2724 C CA . ILE A 1 358 ? -9.003 7.549 19.750 1.00 96.06 358 ILE A CA 1
ATOM 2725 C C . ILE A 1 358 ? -10.362 8.044 20.259 1.00 96.06 358 ILE A C 1
ATOM 2727 O O . ILE A 1 358 ? -11.323 8.070 19.497 1.00 96.06 358 ILE A O 1
ATOM 2731 N N . PHE A 1 359 ? -10.446 8.487 21.515 1.00 95.81 359 PHE A N 1
ATOM 2732 C CA . PHE A 1 359 ? -11.673 8.987 22.148 1.00 95.81 359 PHE A CA 1
ATOM 2733 C C . PHE A 1 359 ? -11.732 10.519 22.219 1.00 95.81 359 PHE A C 1
ATOM 2735 O O . PHE A 1 359 ? -12.619 11.083 22.857 1.00 95.81 359 PHE A O 1
ATOM 2742 N N . GLY A 1 360 ? -10.810 11.214 21.547 1.00 91.44 360 GLY A N 1
ATOM 2743 C CA . GLY A 1 360 ? -10.803 12.672 21.461 1.00 91.44 360 GLY A CA 1
ATOM 2744 C C . GLY A 1 360 ? -11.967 13.245 20.644 1.00 91.44 360 GLY A C 1
ATOM 2745 O O . GLY A 1 360 ? -12.706 12.529 19.964 1.00 91.44 360 GLY A O 1
ATOM 2746 N N . ALA A 1 361 ? -12.119 14.570 20.672 1.00 86.81 361 ALA A N 1
ATOM 2747 C CA . ALA A 1 361 ? -13.199 15.274 19.971 1.00 86.81 361 ALA A CA 1
ATOM 2748 C C . ALA A 1 361 ? -13.163 15.110 18.436 1.00 86.81 361 ALA A C 1
ATOM 2750 O O . ALA A 1 361 ? -14.211 15.146 17.802 1.00 86.81 361 ALA A O 1
ATOM 2751 N N . GLY A 1 362 ? -11.981 14.881 17.849 1.00 84.88 362 GLY A N 1
ATOM 2752 C CA . GLY A 1 362 ? -11.807 14.723 16.397 1.00 84.88 362 GLY A CA 1
ATOM 2753 C C . GLY A 1 362 ? -12.276 13.382 15.820 1.00 84.88 362 GLY A C 1
ATOM 2754 O O . GLY A 1 362 ? -12.391 13.266 14.606 1.00 84.88 362 GLY A O 1
ATOM 2755 N N . ASN A 1 363 ? -12.562 12.382 16.662 1.00 91.94 363 ASN A N 1
ATOM 2756 C CA . ASN A 1 363 ? -13.032 11.067 16.228 1.00 91.94 363 ASN A CA 1
ATOM 2757 C C . ASN A 1 363 ? -14.476 10.833 16.689 1.00 91.94 363 ASN A C 1
ATOM 2759 O O . ASN A 1 363 ? -14.721 10.495 17.848 1.00 91.94 363 ASN A O 1
ATOM 2763 N N . HIS A 1 364 ? -15.446 11.070 15.811 1.00 92.12 364 HIS A N 1
ATOM 2764 C CA . HIS A 1 364 ? -16.878 11.056 16.140 1.00 92.12 364 HIS A CA 1
ATOM 2765 C C . HIS A 1 364 ? -17.673 10.055 15.289 1.00 92.12 364 HIS A C 1
ATOM 2767 O O . HIS A 1 364 ? -18.884 10.192 15.128 1.00 92.12 364 HIS A O 1
ATOM 2773 N N . GLU A 1 365 ? -17.000 9.080 14.685 1.00 94.06 365 GLU A N 1
ATOM 2774 C CA . GLU A 1 365 ? -17.654 8.095 13.834 1.00 94.06 365 GLU A CA 1
ATOM 2775 C C . GLU A 1 365 ? -18.540 7.161 14.671 1.00 94.06 365 GLU A C 1
ATOM 2777 O O . GLU A 1 365 ? -18.064 6.316 15.429 1.00 94.06 365 GLU A O 1
ATOM 2782 N N . LEU A 1 366 ? -19.855 7.339 14.538 1.00 95.31 366 LEU A N 1
ATOM 2783 C CA . LEU A 1 366 ? -20.864 6.607 15.302 1.00 95.31 366 LEU A CA 1
ATOM 2784 C C . LEU A 1 366 ? -20.809 5.092 15.040 1.00 95.31 366 LEU A C 1
ATOM 2786 O O . LEU A 1 366 ? -20.916 4.299 15.975 1.00 95.31 366 LEU A O 1
ATOM 2790 N N . GLU A 1 367 ? -20.574 4.684 13.789 1.00 95.56 367 GLU A N 1
ATOM 2791 C CA . GLU A 1 367 ? -20.421 3.271 13.415 1.00 95.56 367 GLU A CA 1
ATOM 2792 C C . GLU A 1 367 ? -19.249 2.610 14.157 1.00 95.56 367 GLU A C 1
ATOM 2794 O O . GLU A 1 367 ? -19.413 1.529 14.727 1.00 95.56 367 GLU A O 1
ATOM 2799 N N . PHE A 1 368 ? -18.104 3.299 14.252 1.00 97.50 368 PHE A N 1
ATOM 2800 C CA . PHE A 1 368 ? -16.955 2.837 15.032 1.00 97.50 368 PHE A CA 1
ATOM 2801 C C . PHE A 1 368 ? -17.292 2.696 16.517 1.00 97.50 368 PHE A C 1
ATOM 2803 O O . PHE A 1 368 ? -16.976 1.671 17.115 1.00 97.50 368 PHE A O 1
ATOM 2810 N N . ILE A 1 369 ? -17.956 3.688 17.118 1.00 97.44 369 ILE A N 1
ATOM 2811 C CA . ILE A 1 369 ? -18.328 3.654 18.543 1.00 97.44 369 ILE A CA 1
ATOM 2812 C C . ILE A 1 369 ? -19.259 2.467 18.832 1.00 97.44 369 ILE A C 1
ATOM 2814 O O . ILE A 1 369 ? -19.063 1.751 19.820 1.00 97.44 369 ILE A O 1
ATOM 2818 N N . GLY A 1 370 ? -20.230 2.211 17.951 1.00 96.88 370 GLY A N 1
ATOM 2819 C CA . GLY A 1 370 ? -21.121 1.054 18.046 1.00 96.88 370 GLY A CA 1
ATOM 2820 C C . GLY A 1 370 ? -20.380 -0.280 17.947 1.00 96.88 370 GLY A C 1
ATOM 2821 O O . GLY A 1 370 ? -20.546 -1.148 18.807 1.00 96.88 370 GLY A O 1
ATOM 2822 N N . CYS A 1 371 ? -19.516 -0.427 16.940 1.00 98.06 371 CYS A N 1
ATOM 2823 C CA . CYS A 1 371 ? -18.733 -1.645 16.720 1.00 98.06 371 CYS A CA 1
ATOM 2824 C C . CYS A 1 371 ? -17.703 -1.891 17.829 1.00 98.06 371 CYS A C 1
ATOM 2826 O O . CYS A 1 371 ? -17.549 -3.019 18.290 1.00 98.06 371 CYS A O 1
ATOM 2828 N N . LEU A 1 372 ? -17.041 -0.843 18.323 1.00 98.25 372 LEU A N 1
ATOM 2829 C CA . LEU A 1 372 ? -16.117 -0.950 19.448 1.00 98.25 372 LEU A CA 1
ATOM 2830 C C . LEU A 1 372 ? -16.852 -1.402 20.713 1.00 98.25 372 LEU A C 1
ATOM 2832 O O . LEU A 1 372 ? -16.365 -2.288 21.411 1.00 98.25 372 LEU A O 1
ATOM 2836 N N . THR A 1 373 ? -18.041 -0.851 20.982 1.00 97.56 373 THR A N 1
ATOM 2837 C CA . THR A 1 373 ? -18.885 -1.290 22.106 1.00 97.56 373 THR A CA 1
ATOM 2838 C C . THR A 1 373 ? -19.193 -2.786 22.000 1.00 97.56 373 THR A C 1
ATOM 2840 O O . THR A 1 373 ? -19.031 -3.511 22.981 1.00 97.56 373 THR A O 1
ATOM 2843 N N . TYR A 1 374 ? -19.563 -3.271 20.809 1.00 97.56 374 TYR A N 1
ATOM 2844 C CA . TYR A 1 374 ? -19.776 -4.699 20.566 1.00 97.56 374 TYR A CA 1
ATOM 2845 C C . TYR A 1 374 ? -18.523 -5.536 20.875 1.00 97.56 374 TYR A C 1
ATOM 2847 O O . TYR A 1 374 ? -18.603 -6.490 21.650 1.00 97.56 374 TYR A O 1
ATOM 2855 N N . CYS A 1 375 ? -17.359 -5.161 20.333 1.00 97.56 375 CYS A N 1
ATOM 2856 C CA . CYS A 1 375 ? -16.106 -5.880 20.577 1.00 97.56 375 CYS A CA 1
ATOM 2857 C C . CYS A 1 375 ? -15.771 -5.949 22.074 1.00 97.56 375 CYS A C 1
ATOM 2859 O O . CYS A 1 375 ? -15.428 -7.016 22.577 1.00 97.56 375 CYS A O 1
ATOM 2861 N N . LEU A 1 376 ? -15.913 -4.843 22.813 1.00 97.81 376 LEU A N 1
ATOM 2862 C CA . LEU A 1 376 ? -15.631 -4.803 24.252 1.00 97.81 376 LEU A CA 1
ATOM 2863 C C . LEU A 1 376 ? -16.588 -5.687 25.058 1.00 97.81 376 LEU A C 1
ATOM 2865 O O . LEU A 1 376 ? -16.139 -6.396 25.960 1.00 97.81 376 LEU A O 1
ATOM 2869 N N . ILE A 1 377 ? -17.880 -5.692 24.711 1.00 96.12 377 ILE A N 1
ATOM 2870 C CA . ILE A 1 377 ? -18.875 -6.591 25.308 1.00 96.12 377 ILE A CA 1
ATOM 2871 C C . ILE A 1 377 ? -18.444 -8.052 25.119 1.00 96.12 377 ILE A C 1
ATOM 2873 O O . ILE A 1 377 ? -18.329 -8.777 26.110 1.00 96.12 377 ILE A O 1
ATOM 2877 N N . GLN A 1 378 ? -18.130 -8.463 23.885 1.00 95.38 378 GLN A N 1
ATOM 2878 C CA . GLN A 1 378 ? -17.751 -9.848 23.586 1.00 95.38 378 GLN A CA 1
ATOM 2879 C C . GLN A 1 378 ? -16.452 -10.257 24.282 1.00 95.38 378 GLN A C 1
ATOM 2881 O O . GLN A 1 378 ? -16.415 -11.289 24.955 1.00 95.38 378 GLN A O 1
ATOM 2886 N N . LEU A 1 379 ? -15.412 -9.422 24.203 1.00 94.81 379 LEU A N 1
ATOM 2887 C CA . LEU A 1 379 ? -14.120 -9.688 24.839 1.00 94.81 379 LEU A CA 1
ATOM 2888 C C . LEU A 1 379 ? -14.239 -9.757 26.368 1.00 94.81 379 LEU A C 1
ATOM 2890 O O . LEU A 1 379 ? -13.618 -10.612 26.993 1.00 94.81 379 LEU A O 1
ATOM 2894 N N . SER A 1 380 ? -15.073 -8.915 26.989 1.00 94.56 380 SER A N 1
ATOM 2895 C CA . SER A 1 380 ? -15.302 -8.954 28.442 1.00 94.56 380 SER A CA 1
ATOM 2896 C C . SER A 1 380 ? -16.013 -10.222 28.923 1.00 94.56 380 SER A C 1
ATOM 2898 O O . SER A 1 380 ? -15.820 -10.638 30.070 1.00 94.56 380 SER A O 1
ATOM 2900 N N . ALA A 1 381 ? -16.808 -10.832 28.041 1.00 91.38 381 ALA A N 1
ATOM 2901 C CA . ALA A 1 381 ? -17.570 -12.050 28.275 1.00 91.38 381 ALA A CA 1
ATOM 2902 C C . ALA A 1 381 ? -16.866 -13.320 27.764 1.00 91.38 381 ALA A C 1
ATOM 2904 O O . ALA A 1 381 ? -17.448 -14.401 27.847 1.00 91.38 381 ALA A O 1
ATOM 2905 N N . ASN A 1 382 ? -15.637 -13.208 27.241 1.00 87.12 382 ASN A N 1
ATOM 2906 C CA . ASN A 1 382 ? -14.906 -14.296 26.581 1.00 87.12 382 ASN A CA 1
ATOM 2907 C C . ASN A 1 382 ? -15.691 -14.944 25.421 1.00 87.12 382 ASN A C 1
ATOM 2909 O O . ASN A 1 382 ? -15.593 -16.150 25.186 1.00 87.12 382 ASN A O 1
ATOM 2913 N N . MET A 1 383 ? -16.492 -14.149 24.711 1.00 87.69 383 MET A N 1
ATOM 2914 C CA . MET A 1 383 ? -17.277 -14.579 23.556 1.00 87.69 383 MET A CA 1
ATOM 2915 C C . MET A 1 383 ? -16.517 -14.300 22.257 1.00 87.69 383 MET A C 1
ATOM 2917 O O . MET A 1 383 ? -15.800 -13.305 22.143 1.00 87.69 383 MET A O 1
ATOM 2921 N N . LYS A 1 384 ? -16.694 -15.167 21.252 1.00 88.00 384 LYS A N 1
ATOM 2922 C CA . LYS A 1 384 ? -16.106 -14.954 19.924 1.00 88.00 384 LYS A CA 1
ATOM 2923 C C . LYS A 1 384 ? -16.786 -13.777 19.217 1.00 88.00 384 LYS A C 1
ATOM 2925 O O . LYS A 1 384 ? -18.008 -13.623 19.267 1.00 88.00 384 LYS A O 1
ATOM 2930 N N . ILE A 1 385 ? -15.988 -12.973 18.523 1.00 91.44 385 ILE A N 1
ATOM 2931 C CA . ILE A 1 385 ? -16.466 -11.906 17.641 1.00 91.44 385 ILE A CA 1
ATOM 2932 C C . ILE A 1 385 ? -16.758 -12.522 16.267 1.00 91.44 385 ILE A C 1
ATOM 2934 O O . ILE A 1 385 ? -15.894 -13.146 15.658 1.00 91.44 385 ILE A O 1
ATOM 2938 N N . ALA A 1 386 ? -17.998 -12.396 15.794 1.00 85.69 386 ALA A N 1
ATOM 2939 C CA . ALA A 1 386 ? -18.459 -13.035 14.563 1.00 85.69 386 ALA A CA 1
ATOM 2940 C C . ALA A 1 386 ? -17.931 -12.318 13.308 1.00 85.69 386 ALA A C 1
ATOM 2942 O O . ALA A 1 386 ? -18.321 -11.190 13.045 1.00 85.69 386 ALA A O 1
ATOM 2943 N N . LEU A 1 387 ? -17.086 -12.965 12.506 1.00 83.38 387 LEU A N 1
ATOM 2944 C CA . LEU A 1 387 ? -16.603 -12.417 11.225 1.00 83.38 387 LEU A CA 1
ATOM 2945 C C . LEU A 1 387 ? -17.403 -12.912 10.006 1.00 83.38 387 LEU A C 1
ATOM 2947 O O . LEU A 1 38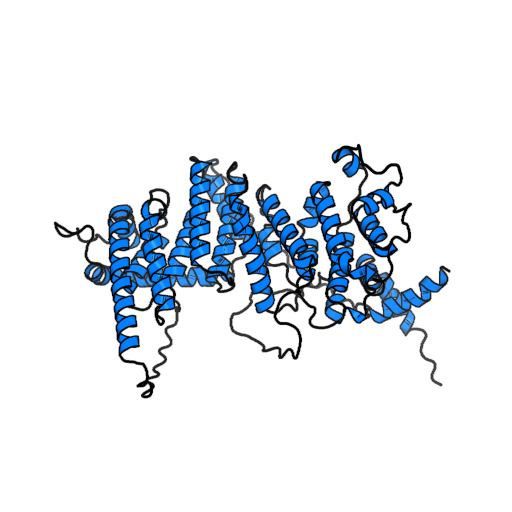7 ? -17.252 -12.385 8.902 1.00 83.38 387 LEU A O 1
ATOM 2951 N N . ASP A 1 388 ? -18.290 -13.887 10.213 1.00 69.75 388 ASP A N 1
ATOM 2952 C CA . ASP A 1 388 ? -19.172 -14.427 9.185 1.00 69.75 388 ASP A CA 1
ATOM 2953 C C . ASP A 1 388 ? -20.638 -14.088 9.448 1.00 69.75 388 ASP A C 1
ATOM 2955 O O . ASP A 1 388 ? -21.173 -14.333 10.528 1.00 69.75 388 ASP A O 1
ATOM 2959 N N . SER A 1 389 ? -21.311 -13.573 8.414 1.00 50.19 389 SER A N 1
ATOM 2960 C CA . SER A 1 389 ? -22.762 -13.337 8.401 1.00 50.19 389 SER A CA 1
ATOM 2961 C C . SER A 1 389 ? -23.574 -14.636 8.340 1.00 50.19 389 SER A C 1
ATOM 2963 O O . SER A 1 389 ? -24.755 -14.657 8.687 1.00 50.19 389 SER A O 1
ATOM 2965 N N . HIS A 1 390 ? -22.940 -15.728 7.910 1.00 41.66 390 HIS A N 1
ATOM 2966 C CA . HIS A 1 390 ? -23.521 -17.058 7.853 1.00 41.66 390 HIS A CA 1
ATOM 2967 C C . HIS A 1 390 ? -22.871 -17.930 8.921 1.00 41.66 390 HIS A C 1
ATOM 2969 O O . HIS A 1 390 ? -21.893 -18.624 8.654 1.00 41.66 390 HIS A O 1
ATOM 2975 N N . MET A 1 391 ? -23.444 -17.962 10.124 1.00 36.22 391 MET A N 1
ATOM 2976 C CA . MET A 1 391 ? -23.225 -19.117 10.990 1.00 36.22 391 MET A CA 1
ATOM 2977 C C . MET A 1 391 ? -23.781 -20.355 10.274 1.00 36.22 391 MET A C 1
ATOM 2979 O O . MET A 1 391 ? -24.972 -20.653 10.359 1.00 36.22 391 MET A O 1
ATOM 2983 N N . ARG A 1 392 ? -22.932 -21.105 9.564 1.00 32.69 392 ARG A N 1
ATOM 2984 C CA . ARG A 1 392 ? -23.178 -22.536 9.393 1.00 32.69 392 ARG A CA 1
ATOM 2985 C C . ARG A 1 392 ? -22.835 -23.182 10.725 1.00 32.69 392 ARG A C 1
ATOM 2987 O O . ARG A 1 392 ? -21.684 -23.195 11.145 1.00 32.69 392 ARG A O 1
ATOM 2994 N N . THR A 1 393 ? -23.853 -23.685 11.406 1.00 33.72 393 THR A N 1
ATOM 2995 C CA . THR A 1 393 ? -23.708 -24.527 12.589 1.00 33.72 393 THR A CA 1
ATOM 2996 C C . THR A 1 393 ? -23.097 -25.866 12.180 1.00 33.72 393 THR A C 1
ATOM 2998 O O . THR A 1 393 ? -23.795 -26.852 11.962 1.00 33.72 393 THR A O 1
ATOM 3001 N N . THR A 1 394 ? -21.776 -25.931 12.053 1.00 32.94 394 THR A N 1
ATOM 3002 C CA . THR A 1 394 ? -21.079 -27.217 12.013 1.00 32.94 394 THR A CA 1
ATOM 3003 C C . THR A 1 394 ? -21.000 -27.773 13.430 1.00 32.94 394 THR A C 1
ATOM 3005 O O . THR A 1 394 ? -20.094 -27.456 14.198 1.00 32.94 394 THR A O 1
ATOM 3008 N N . TRP A 1 395 ? -21.988 -28.597 13.783 1.00 37.03 395 TRP A N 1
ATOM 3009 C CA . TRP A 1 395 ? -21.955 -29.469 14.954 1.00 37.03 395 TRP A CA 1
ATOM 3010 C C . TRP A 1 395 ? -20.929 -30.587 14.724 1.00 37.03 395 TRP A C 1
ATOM 3012 O O . TRP A 1 395 ? -21.288 -31.695 14.337 1.00 37.03 395 TRP A O 1
ATOM 3022 N N . HIS A 1 396 ? -19.648 -30.309 14.956 1.00 40.50 396 HIS A N 1
ATOM 3023 C CA . HIS A 1 396 ? -18.650 -31.363 15.128 1.00 40.50 396 HIS A CA 1
ATOM 3024 C C . HIS A 1 396 ? -18.327 -31.485 16.614 1.00 40.50 396 HIS A C 1
ATOM 3026 O O . HIS A 1 396 ? -17.479 -30.775 17.146 1.00 40.50 396 HIS A O 1
ATOM 3032 N N . VAL A 1 397 ? -19.025 -32.395 17.296 1.00 40.47 397 VAL A N 1
ATOM 3033 C CA . VAL A 1 397 ? -18.549 -32.927 18.575 1.00 40.47 397 VAL A CA 1
ATOM 3034 C C . VAL A 1 397 ? -17.536 -34.011 18.220 1.00 40.47 397 VAL A C 1
ATOM 3036 O O . VAL A 1 397 ? -17.926 -35.131 17.905 1.00 40.47 397 VAL A O 1
ATOM 3039 N N . ASN A 1 398 ? -16.246 -33.672 18.202 1.00 32.41 398 ASN A N 1
ATOM 3040 C CA . ASN A 1 398 ? -15.183 -34.676 18.158 1.00 32.41 398 ASN A CA 1
ATOM 3041 C C . ASN A 1 398 ? -14.947 -35.171 19.596 1.00 32.41 398 ASN A C 1
ATOM 3043 O O . ASN A 1 398 ? -14.472 -34.387 20.418 1.00 32.41 398 ASN A O 1
ATOM 3047 N N . PRO A 1 399 ? -15.234 -36.440 19.942 1.00 44.00 399 PRO A N 1
ATOM 3048 C CA . PRO A 1 399 ? -14.962 -36.985 21.269 1.00 44.00 399 PRO A CA 1
ATOM 3049 C C . PRO A 1 399 ? -13.501 -37.458 21.383 1.00 44.00 399 PRO A C 1
ATOM 3051 O O . PRO A 1 399 ? -13.217 -38.566 21.831 1.00 44.00 399 PRO A O 1
ATOM 3054 N N . SER A 1 400 ? -12.544 -36.659 20.906 1.00 46.47 400 SER A N 1
ATOM 3055 C CA . SER A 1 400 ? -11.135 -37.069 20.823 1.00 46.47 400 SER A CA 1
ATOM 3056 C C . SER A 1 400 ? -10.214 -35.854 20.925 1.00 46.47 400 SER A C 1
ATOM 3058 O O . SER A 1 400 ? -9.783 -35.305 19.917 1.00 46.47 400 SER A O 1
ATOM 3060 N N . GLY A 1 401 ? -9.943 -35.401 22.148 1.00 44.22 401 GLY A N 1
ATOM 3061 C CA . GLY A 1 401 ? -9.077 -34.246 22.405 1.00 44.22 401 GLY A CA 1
ATOM 3062 C C . GLY A 1 401 ? -8.616 -34.161 23.857 1.00 44.22 401 GLY A C 1
ATOM 3063 O O . GLY A 1 401 ? -8.583 -33.079 24.431 1.00 44.22 401 GLY A O 1
ATOM 3064 N N . ASP A 1 402 ? -8.311 -35.303 24.474 1.00 44.34 402 ASP A N 1
ATOM 3065 C CA . ASP A 1 402 ? -7.913 -35.393 25.888 1.00 44.34 402 ASP A CA 1
ATOM 3066 C C . ASP A 1 402 ? -6.387 -35.534 26.059 1.00 44.34 402 ASP A C 1
ATOM 3068 O O . ASP A 1 402 ? -5.893 -36.291 26.890 1.00 44.34 402 ASP A O 1
ATOM 3072 N N . LEU A 1 403 ? -5.623 -34.799 25.242 1.00 50.19 403 LEU A N 1
ATOM 3073 C CA . LEU A 1 403 ? -4.152 -34.747 25.289 1.00 50.19 403 LEU A CA 1
ATOM 3074 C C . LEU A 1 403 ? -3.590 -33.311 25.279 1.00 50.19 403 LEU A C 1
ATOM 3076 O O . LEU A 1 403 ? -2.401 -33.117 25.055 1.00 50.19 403 LEU A O 1
ATOM 3080 N N . GLU A 1 404 ? -4.413 -32.296 25.553 1.00 50.47 404 GLU A N 1
ATOM 3081 C CA . GLU A 1 404 ? -3.906 -30.960 25.896 1.00 50.47 404 GLU A CA 1
ATOM 3082 C C . GLU A 1 404 ? -3.503 -30.929 27.375 1.00 50.47 404 GLU A C 1
ATOM 3084 O O . GLU A 1 404 ? -4.285 -31.340 28.243 1.00 50.47 404 GLU A O 1
ATOM 3089 N N . SER A 1 405 ? -2.293 -30.445 27.677 1.00 59.81 405 SER A N 1
ATOM 3090 C CA . SER A 1 405 ? -1.793 -30.387 29.050 1.00 59.81 405 SER A CA 1
ATOM 3091 C C . SER A 1 405 ? -2.698 -29.494 29.914 1.00 59.81 405 SER A C 1
ATOM 3093 O O . SER A 1 405 ? -3.218 -28.463 29.477 1.00 59.81 405 SER A O 1
ATOM 3095 N N . ARG A 1 406 ? -2.929 -29.894 31.170 1.00 61.81 406 ARG A N 1
ATOM 3096 C CA . ARG A 1 406 ? -3.768 -29.139 32.119 1.00 61.81 406 ARG A CA 1
ATOM 3097 C C . ARG A 1 406 ? -3.249 -27.709 32.331 1.00 61.81 406 ARG A C 1
ATOM 3099 O O . ARG A 1 406 ? -4.052 -26.805 32.564 1.00 61.81 406 ARG A O 1
ATOM 3106 N N . ASP A 1 407 ? -1.938 -27.521 32.201 1.00 63.84 407 ASP A N 1
ATOM 3107 C CA . ASP A 1 407 ? -1.262 -26.233 32.337 1.00 63.84 407 ASP A CA 1
ATOM 3108 C C . ASP A 1 407 ? -1.545 -25.304 31.146 1.00 63.84 407 ASP A C 1
ATOM 3110 O O . ASP A 1 407 ? -1.823 -24.125 31.365 1.00 63.84 407 ASP A O 1
ATOM 3114 N N . ASP A 1 408 ? -1.615 -25.819 29.912 1.00 66.06 408 ASP A N 1
ATOM 3115 C CA . ASP A 1 408 ? -1.960 -25.017 28.722 1.00 66.06 408 ASP A CA 1
ATOM 3116 C C . ASP A 1 408 ? -3.401 -24.490 28.774 1.00 66.06 408 ASP A C 1
ATOM 3118 O O . ASP A 1 408 ? -3.689 -23.348 28.401 1.00 66.06 408 ASP A O 1
ATOM 3122 N N . LYS A 1 409 ? -4.330 -25.286 29.316 1.00 70.12 409 LYS A N 1
ATOM 3123 C CA . LYS A 1 409 ? -5.714 -24.838 29.544 1.00 70.12 409 LYS A CA 1
ATOM 3124 C C . LYS A 1 409 ? -5.773 -23.734 30.605 1.00 70.12 409 LYS A C 1
ATOM 3126 O O . LYS A 1 409 ? -6.486 -22.745 30.427 1.00 70.12 409 LYS A O 1
ATOM 3131 N N . LEU A 1 410 ? -5.012 -23.867 31.694 1.00 73.75 410 LEU A N 1
ATOM 3132 C CA . LEU A 1 410 ? -4.937 -22.873 32.773 1.00 73.75 410 LEU A CA 1
ATOM 3133 C C . LEU A 1 410 ? -4.366 -21.531 32.291 1.00 73.75 410 LEU A C 1
ATOM 3135 O O . LEU A 1 410 ? -4.952 -20.485 32.582 1.00 73.75 410 LEU A O 1
ATOM 3139 N N . THR A 1 411 ? -3.270 -21.544 31.534 1.00 76.25 411 THR A N 1
ATOM 3140 C CA . THR A 1 411 ? -2.636 -20.326 30.996 1.00 76.25 411 THR A CA 1
ATOM 3141 C C . THR A 1 411 ? -3.539 -19.618 29.983 1.00 76.25 411 THR A C 1
ATOM 3143 O O . THR A 1 411 ? -3.727 -18.403 30.063 1.00 76.25 411 THR A O 1
ATOM 3146 N N . THR A 1 412 ? -4.214 -20.376 29.118 1.00 77.06 412 THR A N 1
ATOM 3147 C CA . THR A 1 412 ? -5.217 -19.856 28.173 1.00 77.06 412 THR A CA 1
ATOM 3148 C C . THR A 1 412 ? -6.406 -19.203 28.898 1.00 77.06 412 THR A C 1
ATOM 3150 O O . THR A 1 412 ? -6.895 -18.144 28.496 1.00 77.06 412 THR A O 1
ATOM 3153 N N . HIS A 1 413 ? -6.876 -19.787 30.007 1.00 80.44 413 HIS A N 1
ATOM 3154 C CA . HIS A 1 413 ? -7.929 -19.186 30.834 1.00 80.44 413 HIS A CA 1
ATOM 3155 C C . HIS A 1 413 ? -7.478 -17.891 31.528 1.00 80.44 413 HIS A C 1
ATOM 3157 O O . HIS A 1 413 ? -8.264 -16.945 31.633 1.00 80.44 413 HIS A O 1
ATOM 3163 N N . GLN A 1 414 ? -6.223 -17.820 31.982 1.00 85.44 414 GLN A N 1
ATOM 3164 C CA . GLN A 1 414 ? -5.654 -16.594 32.547 1.00 85.44 414 GLN A CA 1
ATOM 3165 C C . GLN A 1 414 ? -5.563 -15.478 31.498 1.00 85.44 414 GLN A C 1
ATOM 3167 O O . GLN A 1 414 ? -5.974 -14.353 31.788 1.00 85.44 414 GLN A O 1
ATOM 3172 N N . GLY A 1 415 ? -5.111 -15.788 30.277 1.00 82.69 415 GLY A N 1
ATOM 3173 C CA . GLY A 1 415 ? -5.049 -14.831 29.167 1.00 82.69 415 GLY A CA 1
ATOM 3174 C C . GLY A 1 415 ? -6.415 -14.219 28.840 1.00 82.69 415 GLY A C 1
ATOM 3175 O O . GLY A 1 415 ? -6.560 -12.995 28.812 1.00 82.69 415 GLY A O 1
ATOM 3176 N N . ARG A 1 416 ? -7.460 -15.051 28.743 1.00 85.69 416 ARG A N 1
ATOM 3177 C CA . ARG A 1 416 ? -8.854 -14.595 28.571 1.00 85.69 416 ARG A CA 1
ATOM 3178 C C . ARG A 1 416 ? -9.325 -13.657 29.690 1.00 85.69 416 ARG A C 1
ATOM 3180 O O . ARG A 1 416 ? -9.909 -12.609 29.422 1.00 85.69 416 ARG A O 1
ATOM 3187 N N . ASN A 1 417 ? -9.015 -13.968 30.949 1.00 88.81 417 ASN A N 1
ATOM 3188 C CA . ASN A 1 417 ? -9.371 -13.098 32.076 1.00 88.81 417 ASN A CA 1
ATOM 3189 C C . ASN A 1 417 ? -8.646 -11.742 32.032 1.00 88.81 417 ASN A C 1
ATOM 3191 O O . ASN A 1 417 ? -9.260 -10.707 32.310 1.00 88.81 417 ASN A O 1
ATOM 3195 N N . LEU A 1 418 ? -7.361 -11.728 31.658 1.00 93.50 418 LEU A N 1
ATOM 3196 C CA . LEU A 1 418 ? -6.589 -10.494 31.482 1.00 93.50 418 LEU A CA 1
ATOM 3197 C C . LEU A 1 418 ? -7.173 -9.624 30.367 1.00 93.50 418 LEU A C 1
ATOM 3199 O O . LEU A 1 418 ? -7.347 -8.418 30.566 1.00 93.50 418 LEU A O 1
ATOM 3203 N N . MET A 1 419 ? -7.541 -10.236 29.240 1.00 93.81 419 MET A N 1
ATOM 3204 C CA . MET A 1 419 ? -8.230 -9.562 28.140 1.00 93.81 419 MET A CA 1
ATOM 3205 C C . MET A 1 419 ? -9.561 -8.964 28.582 1.00 93.81 419 MET A C 1
ATOM 3207 O O . MET A 1 419 ? -9.800 -7.781 28.348 1.00 93.81 419 MET A O 1
ATOM 3211 N N . GLY A 1 420 ? -10.401 -9.726 29.288 1.00 93.44 420 GLY A N 1
ATOM 3212 C CA . GLY A 1 420 ? -11.663 -9.205 29.805 1.00 93.44 420 GLY A CA 1
ATOM 3213 C C . GLY A 1 420 ? -11.459 -8.039 30.781 1.00 93.44 420 GLY A C 1
ATOM 3214 O O . GLY A 1 420 ? -12.226 -7.076 30.783 1.00 93.44 420 GLY A O 1
ATOM 3215 N N . GLY A 1 421 ? -10.405 -8.079 31.601 1.00 95.38 421 GLY A N 1
ATOM 3216 C CA . GLY A 1 421 ? -9.997 -6.953 32.446 1.00 95.38 421 GLY A CA 1
ATOM 3217 C C . GLY A 1 421 ? -9.556 -5.729 31.636 1.00 95.38 421 GLY A C 1
ATOM 3218 O O . GLY A 1 421 ? -9.957 -4.609 31.945 1.00 95.38 421 GLY A O 1
ATOM 3219 N N . ALA A 1 422 ? -8.766 -5.921 30.579 1.00 96.94 422 ALA A N 1
ATOM 3220 C CA . ALA A 1 422 ? -8.342 -4.844 29.687 1.00 96.94 422 ALA A CA 1
ATOM 3221 C C . ALA A 1 422 ? -9.515 -4.235 28.900 1.00 96.94 422 ALA A C 1
ATOM 3223 O O . ALA A 1 422 ? -9.606 -3.012 28.815 1.00 96.94 422 ALA A O 1
ATOM 3224 N N . ALA A 1 423 ? -10.460 -5.051 28.429 1.00 97.44 423 ALA A N 1
ATOM 3225 C CA . ALA A 1 423 ? -11.676 -4.593 27.760 1.00 97.44 423 ALA A CA 1
ATOM 3226 C C . ALA A 1 423 ? -12.524 -3.690 28.672 1.00 97.44 423 ALA A C 1
ATOM 3228 O O . ALA A 1 423 ? -12.977 -2.633 28.237 1.00 97.44 423 ALA A O 1
ATOM 3229 N N . ARG A 1 424 ? -12.664 -4.039 29.961 1.00 96.12 424 ARG A N 1
ATOM 3230 C CA . ARG A 1 424 ? -13.334 -3.178 30.955 1.00 96.12 424 ARG A CA 1
ATOM 3231 C C . ARG A 1 424 ? -12.635 -1.826 31.125 1.00 96.12 424 ARG A C 1
ATOM 3233 O O . ARG A 1 424 ? -13.310 -0.806 31.170 1.00 96.12 424 ARG A O 1
ATOM 3240 N N . ARG A 1 425 ? -11.297 -1.787 31.143 1.00 96.38 425 ARG A N 1
ATOM 3241 C CA . ARG A 1 425 ? -10.546 -0.515 31.225 1.00 96.38 425 ARG A CA 1
ATOM 3242 C C . ARG A 1 425 ? -10.762 0.364 29.996 1.00 96.38 425 ARG A C 1
ATOM 3244 O O . ARG A 1 425 ? -10.944 1.567 30.130 1.00 96.38 425 ARG A O 1
ATOM 3251 N N . VAL A 1 426 ? -10.768 -0.227 28.800 1.00 97.94 426 VAL A N 1
ATOM 3252 C CA . VAL A 1 426 ? -11.081 0.511 27.566 1.00 97.94 426 VAL A CA 1
ATOM 3253 C C . VAL A 1 426 ? -12.523 1.026 27.596 1.00 97.94 426 VAL A C 1
ATOM 3255 O O . VAL A 1 426 ? -12.768 2.164 27.206 1.00 97.94 426 VAL A O 1
ATOM 3258 N N . TRP A 1 427 ? -13.467 0.223 28.096 1.00 97.44 427 TRP A N 1
ATOM 3259 C CA . TRP A 1 427 ? -14.863 0.628 28.266 1.00 97.44 427 TRP A CA 1
ATOM 3260 C C . TRP A 1 427 ? -15.023 1.828 29.201 1.00 97.44 427 TRP A C 1
ATOM 3262 O O . TRP A 1 427 ? -15.781 2.739 28.881 1.00 97.44 427 TRP A O 1
ATOM 3272 N N . GLU A 1 428 ? -14.290 1.876 30.313 1.00 95.75 428 GLU A N 1
ATOM 3273 C CA . GLU A 1 428 ? -14.312 3.027 31.223 1.00 95.75 428 GLU A CA 1
ATOM 3274 C C . GLU A 1 428 ? -13.896 4.327 30.523 1.00 95.75 428 GLU A C 1
ATOM 3276 O O . GLU A 1 428 ? -14.567 5.348 30.673 1.00 95.75 428 GLU A O 1
ATOM 3281 N N . GLU A 1 429 ? -12.828 4.285 29.723 1.00 96.31 429 GLU A N 1
ATOM 3282 C CA . GLU A 1 429 ? -12.353 5.436 28.944 1.00 96.31 429 GLU A CA 1
ATOM 3283 C C . GLU A 1 429 ? -13.356 5.827 27.843 1.00 96.31 429 GLU A C 1
ATOM 3285 O O . GLU A 1 429 ? -13.680 7.005 27.676 1.00 96.31 429 GLU A O 1
ATOM 3290 N N . LEU A 1 430 ? -13.905 4.842 27.120 1.00 96.25 430 LEU A N 1
ATOM 3291 C CA . LEU A 1 430 ? -14.911 5.071 26.083 1.00 96.25 430 LEU A CA 1
ATOM 3292 C C . LEU A 1 430 ? -16.180 5.705 26.670 1.00 96.25 430 LEU A C 1
ATOM 3294 O O . LEU A 1 430 ? -16.656 6.711 26.150 1.00 96.25 430 LEU A O 1
ATOM 3298 N N . TYR A 1 431 ? -16.718 5.154 27.758 1.00 95.69 431 TYR A N 1
ATOM 3299 C CA . TYR A 1 431 ? -17.922 5.669 28.407 1.00 95.69 431 TYR A CA 1
ATOM 3300 C C . TYR A 1 431 ? -17.702 7.092 28.934 1.00 95.69 431 TYR A C 1
ATOM 3302 O O . TYR A 1 431 ? -18.524 7.973 28.676 1.00 95.69 431 TYR A O 1
ATOM 3310 N N . ALA A 1 432 ? -16.569 7.348 29.597 1.00 93.56 432 ALA A N 1
ATOM 3311 C CA . ALA A 1 432 ? -16.243 8.669 30.129 1.00 93.56 432 ALA A CA 1
ATOM 3312 C C . ALA A 1 432 ? -16.178 9.750 29.036 1.00 93.56 432 ALA A C 1
ATOM 3314 O O . ALA A 1 432 ? -16.637 10.871 29.251 1.00 93.56 432 ALA A O 1
ATOM 3315 N N . CYS A 1 433 ? -15.633 9.425 27.860 1.00 94.19 433 CYS A N 1
ATOM 3316 C CA . CYS A 1 433 ? -15.430 10.397 26.783 1.00 94.19 433 CYS A CA 1
ATOM 3317 C C . CYS A 1 433 ? -16.560 10.443 25.741 1.00 94.19 433 CYS A C 1
ATOM 3319 O O . CYS A 1 433 ? -16.716 11.458 25.061 1.00 94.19 433 CYS A O 1
ATOM 3321 N N . LYS A 1 434 ? -17.316 9.354 25.557 1.00 95.38 434 LYS A N 1
ATOM 3322 C CA . LYS A 1 434 ? -18.231 9.171 24.414 1.00 95.38 434 LYS A CA 1
ATOM 3323 C C . LYS A 1 434 ? -19.640 8.725 24.794 1.00 95.38 434 LYS A C 1
ATOM 3325 O O . LYS A 1 434 ? -20.399 8.394 23.888 1.00 95.38 434 LYS A O 1
ATOM 3330 N N . LYS A 1 435 ? -20.042 8.779 26.072 1.00 94.44 435 LYS A N 1
ATOM 3331 C CA . LYS A 1 435 ? -21.409 8.420 26.504 1.00 94.44 435 LYS A CA 1
ATOM 3332 C C . LYS A 1 435 ? -22.524 8.940 25.572 1.00 94.44 435 LYS A C 1
ATOM 3334 O O . LYS A 1 435 ? -23.309 8.104 25.132 1.00 94.44 435 LYS A O 1
ATOM 3339 N N . PRO A 1 436 ? -22.594 10.240 25.209 1.00 94.31 436 PRO A N 1
ATOM 3340 C CA . PRO A 1 436 ? -23.683 10.734 24.363 1.00 94.31 436 PRO A CA 1
ATOM 3341 C C . PRO A 1 436 ? -23.733 10.055 22.991 1.00 94.31 436 PRO A C 1
ATOM 3343 O O . PRO A 1 436 ? -24.806 9.733 22.501 1.00 94.31 436 PRO A O 1
ATOM 3346 N N . ALA A 1 437 ? -22.569 9.774 22.400 1.00 95.31 437 ALA A N 1
ATOM 3347 C CA . ALA A 1 437 ? -22.479 9.096 21.112 1.00 95.31 437 ALA A CA 1
ATOM 3348 C C . ALA A 1 437 ? -22.875 7.613 21.208 1.00 95.31 437 ALA A C 1
ATOM 3350 O O . ALA A 1 437 ? -23.479 7.080 20.283 1.00 95.31 437 ALA A O 1
ATOM 3351 N N . ILE A 1 438 ? -22.578 6.945 22.331 1.00 95.56 438 ILE A N 1
ATOM 3352 C CA . ILE A 1 438 ? -23.042 5.571 22.587 1.00 95.56 438 ILE A CA 1
ATOM 3353 C C . ILE A 1 438 ? -24.576 5.553 22.669 1.00 95.56 438 ILE A C 1
ATOM 3355 O O . ILE A 1 438 ? -25.227 4.748 22.006 1.00 95.56 438 ILE A O 1
ATOM 3359 N N . GLU A 1 439 ? -25.162 6.468 23.442 1.00 95.38 439 GLU A N 1
ATOM 3360 C CA . GLU A 1 439 ? -26.618 6.593 23.590 1.00 95.38 439 GLU A CA 1
ATOM 3361 C C . GLU A 1 439 ? -27.306 6.944 22.259 1.00 95.38 439 GLU A C 1
ATOM 3363 O O . GLU A 1 439 ? -28.360 6.389 21.946 1.00 95.38 439 GLU A O 1
ATOM 3368 N N . GLU A 1 440 ? -26.682 7.791 21.436 1.00 96.00 440 GLU A N 1
ATOM 3369 C CA . GLU A 1 440 ? -27.150 8.148 20.093 1.00 96.00 440 GLU A CA 1
ATOM 3370 C C . GLU A 1 440 ? -27.147 6.948 19.133 1.00 96.00 440 GLU A C 1
ATOM 3372 O O . GLU A 1 440 ? -28.162 6.669 18.490 1.00 96.00 440 GLU A O 1
ATOM 3377 N N . VAL A 1 441 ? -26.034 6.209 19.065 1.00 96.06 441 VAL A N 1
ATOM 3378 C CA . VAL A 1 441 ? -25.881 5.025 18.200 1.00 96.06 441 VAL A CA 1
ATOM 3379 C C . VAL A 1 441 ? -26.927 3.967 18.521 1.00 96.06 441 VAL A C 1
ATOM 3381 O O . VAL A 1 441 ? -27.567 3.421 17.619 1.00 96.06 441 VAL A O 1
ATOM 3384 N N . PHE A 1 442 ? -27.100 3.668 19.809 1.00 95.31 442 PHE A N 1
ATOM 3385 C CA . PHE A 1 442 ? -27.986 2.599 20.254 1.00 95.31 442 PHE A CA 1
ATOM 3386 C C . PHE A 1 442 ? -29.431 3.048 20.465 1.00 95.31 442 PHE A C 1
ATOM 3388 O O . PHE A 1 442 ? -30.305 2.193 20.590 1.00 95.31 442 PHE A O 1
ATOM 3395 N N . LYS A 1 443 ? -29.703 4.359 20.455 1.00 94.81 443 LYS A N 1
ATOM 3396 C CA . LYS A 1 443 ? -31.019 4.955 20.741 1.00 94.81 443 LYS A CA 1
ATOM 3397 C C . LYS A 1 443 ? -31.570 4.519 22.102 1.00 94.81 443 LYS A C 1
ATOM 3399 O O . LYS A 1 443 ? -32.754 4.217 22.243 1.00 94.81 443 LYS A O 1
ATOM 3404 N N . VAL A 1 444 ? -30.694 4.477 23.099 1.00 93.31 444 VAL A N 1
ATOM 3405 C CA . VAL A 1 444 ? -30.994 4.059 24.475 1.00 93.31 444 VAL A CA 1
ATOM 3406 C C . VAL A 1 444 ? -30.364 5.021 25.467 1.00 93.31 444 VAL A C 1
ATOM 3408 O O . VAL A 1 444 ? -29.345 5.637 25.179 1.00 93.31 444 VAL A O 1
ATOM 3411 N N . THR A 1 445 ? -30.936 5.108 26.663 1.00 91.12 445 THR A N 1
ATOM 3412 C CA . THR A 1 445 ? -30.292 5.775 27.797 1.00 91.12 445 THR A CA 1
ATOM 3413 C C . THR A 1 445 ? -29.550 4.733 28.621 1.00 91.12 445 THR A C 1
ATOM 3415 O O . THR A 1 445 ? -30.141 3.735 29.045 1.00 91.12 445 THR A O 1
ATOM 3418 N N . LEU A 1 446 ? -28.254 4.948 28.836 1.00 88.25 446 LEU A N 1
ATOM 3419 C CA . LEU A 1 446 ? -27.434 4.051 29.638 1.00 88.25 446 LEU A CA 1
ATOM 3420 C C . LEU A 1 446 ? -27.595 4.359 31.122 1.00 88.25 446 LEU A C 1
ATOM 3422 O O . LEU A 1 446 ? -27.647 5.522 31.539 1.00 88.25 446 LEU A O 1
ATOM 3426 N N . ALA A 1 447 ? -27.615 3.297 31.928 1.00 82.38 447 ALA A N 1
ATOM 3427 C CA . ALA A 1 447 ? -27.600 3.418 33.377 1.00 82.38 447 ALA A CA 1
ATOM 3428 C C . ALA A 1 447 ? -26.392 4.255 33.830 1.00 82.38 447 ALA A C 1
ATOM 3430 O O . ALA A 1 447 ? -25.283 4.126 33.302 1.00 82.38 447 ALA A O 1
ATOM 3431 N N . ALA A 1 448 ? -26.606 5.125 34.819 1.00 80.00 448 ALA A N 1
ATOM 3432 C CA . ALA A 1 448 ? -25.503 5.843 35.441 1.00 80.00 448 ALA A CA 1
ATOM 3433 C C . ALA A 1 448 ? -24.543 4.848 36.109 1.00 80.00 448 ALA A C 1
ATOM 3435 O O . ALA A 1 448 ? -24.962 3.803 36.613 1.00 80.00 448 ALA A O 1
ATOM 3436 N N . ALA A 1 449 ? -23.252 5.179 36.124 1.00 80.44 449 ALA A N 1
ATOM 3437 C CA . ALA A 1 449 ? -22.286 4.386 36.867 1.00 80.44 449 ALA A CA 1
ATOM 3438 C C . ALA A 1 449 ? -22.638 4.419 38.366 1.00 80.44 449 ALA A C 1
ATOM 3440 O O . ALA A 1 449 ? -23.100 5.440 38.881 1.00 80.44 449 ALA A O 1
ATOM 3441 N N . ALA A 1 450 ? -22.431 3.299 39.065 1.00 80.44 450 ALA A N 1
ATOM 3442 C CA . ALA A 1 450 ? -22.590 3.250 40.516 1.00 80.44 450 ALA A CA 1
ATOM 3443 C C . ALA A 1 450 ? -21.655 4.271 41.195 1.00 80.44 450 ALA A C 1
ATOM 3445 O O . ALA A 1 450 ? -20.639 4.649 40.619 1.00 80.44 450 ALA A O 1
ATOM 3446 N N . GLN A 1 451 ? -21.955 4.680 42.435 1.00 66.69 451 GLN A N 1
ATOM 3447 C CA . GLN A 1 451 ? -21.298 5.799 43.145 1.00 66.69 451 GLN A CA 1
ATOM 3448 C C . GLN A 1 451 ? -19.753 5.733 43.242 1.00 66.69 451 GLN A C 1
ATOM 3450 O O . GLN A 1 451 ? -19.124 6.740 43.561 1.00 66.69 451 GLN A O 1
ATOM 3455 N N . HIS A 1 452 ? -19.127 4.592 42.932 1.00 73.25 452 HIS A N 1
ATOM 3456 C CA . HIS A 1 452 ? -17.671 4.400 42.925 1.00 73.25 452 HIS A CA 1
ATOM 3457 C C . HIS A 1 452 ? -17.098 3.863 41.600 1.00 73.25 452 HIS A C 1
ATOM 3459 O O . HIS A 1 452 ? -15.895 3.624 41.510 1.00 73.25 452 HIS A O 1
ATOM 3465 N N . ALA A 1 453 ? -17.927 3.668 40.573 1.00 79.44 453 ALA A N 1
ATOM 3466 C CA . ALA A 1 453 ? -17.510 3.131 39.281 1.00 79.44 453 ALA A CA 1
ATOM 3467 C C . ALA A 1 453 ? -17.361 4.249 38.239 1.00 79.44 453 ALA A C 1
ATOM 3469 O O . ALA A 1 453 ? -18.134 5.205 38.221 1.00 79.44 453 ALA A O 1
ATOM 3470 N N . ARG A 1 454 ? -16.377 4.124 37.339 1.00 85.31 454 ARG A N 1
ATOM 3471 C CA . ARG A 1 454 ? -16.176 5.081 36.232 1.00 85.31 454 ARG A CA 1
ATOM 3472 C C . ARG A 1 454 ? -17.143 4.863 35.066 1.00 85.31 454 ARG A C 1
ATOM 3474 O O . ARG A 1 454 ? -17.377 5.783 34.289 1.00 85.31 454 ARG A O 1
ATOM 3481 N N . ALA A 1 455 ? -17.715 3.667 34.967 1.00 92.00 455 ALA A N 1
ATOM 3482 C CA . ALA A 1 455 ? -18.681 3.269 33.952 1.00 92.00 455 ALA A CA 1
ATOM 3483 C C . ALA A 1 455 ? -19.619 2.177 34.506 1.00 92.00 455 ALA A C 1
ATOM 3485 O O . ALA A 1 455 ? -19.267 1.524 35.494 1.00 92.00 455 ALA A O 1
ATOM 3486 N N . PRO A 1 456 ? -20.811 1.974 33.917 1.00 92.50 456 PRO A N 1
ATOM 3487 C CA . PRO A 1 456 ? -21.656 0.821 34.227 1.00 92.50 456 PRO A CA 1
ATOM 3488 C C . PRO A 1 456 ? -20.958 -0.494 33.849 1.00 92.50 456 PRO A C 1
ATOM 3490 O O . PRO A 1 456 ? -20.132 -0.523 32.935 1.00 92.50 456 PRO A O 1
ATOM 3493 N N . ASP A 1 457 ? -21.301 -1.582 34.542 1.00 91.50 457 ASP A N 1
ATOM 3494 C CA . ASP A 1 457 ? -20.714 -2.900 34.280 1.00 91.50 457 ASP A CA 1
ATOM 3495 C C . ASP A 1 457 ? -21.060 -3.405 32.871 1.00 91.50 457 ASP A C 1
ATOM 3497 O O . ASP A 1 457 ? -22.212 -3.335 32.436 1.00 91.50 457 ASP A O 1
ATOM 3501 N N . LEU A 1 458 ? -20.064 -3.957 32.171 1.00 92.88 458 LEU A N 1
ATOM 3502 C CA . LEU A 1 458 ? -20.223 -4.458 30.805 1.00 92.88 458 LEU A CA 1
ATOM 3503 C C . LEU A 1 458 ? -21.229 -5.611 30.716 1.00 92.88 458 LEU A C 1
ATOM 3505 O O . LEU A 1 458 ? -21.859 -5.760 29.673 1.00 92.88 458 LEU A O 1
ATOM 3509 N N . ALA A 1 459 ? -21.432 -6.394 31.783 1.00 91.94 459 ALA A N 1
ATOM 3510 C CA . ALA A 1 459 ? -22.465 -7.430 31.790 1.00 91.94 459 ALA A CA 1
ATOM 3511 C C . ALA A 1 459 ? -23.880 -6.825 31.728 1.00 91.94 459 ALA A C 1
ATOM 3513 O O . ALA A 1 459 ? -24.687 -7.251 30.907 1.00 91.94 459 ALA A O 1
ATOM 3514 N N . ALA A 1 460 ? -24.152 -5.777 32.512 1.00 91.44 460 ALA A N 1
ATOM 3515 C CA . ALA A 1 460 ? -25.431 -5.066 32.467 1.00 91.44 460 ALA A CA 1
ATOM 3516 C C . ALA A 1 460 ? -25.632 -4.329 31.131 1.00 91.44 460 ALA A C 1
ATOM 3518 O O . ALA A 1 460 ? -26.724 -4.331 30.565 1.00 91.44 460 ALA A O 1
ATOM 3519 N N . VAL A 1 461 ? -24.562 -3.729 30.594 1.00 93.25 461 VAL A N 1
ATOM 3520 C CA . VAL A 1 461 ? -24.582 -3.084 29.271 1.00 93.25 461 VAL A CA 1
ATOM 3521 C C . VAL A 1 461 ? -24.860 -4.109 28.171 1.00 93.25 461 VAL A C 1
ATOM 3523 O O . VAL A 1 461 ? -25.631 -3.825 27.257 1.00 93.25 461 VAL A O 1
ATOM 3526 N N . ARG A 1 462 ? -24.285 -5.315 28.256 1.00 93.75 462 ARG A N 1
ATOM 3527 C CA . ARG A 1 462 ? -24.560 -6.409 27.318 1.00 93.75 462 ARG A CA 1
ATOM 3528 C C . ARG A 1 462 ? -26.041 -6.761 27.300 1.00 93.75 462 ARG A C 1
ATOM 3530 O O . ARG A 1 462 ? -26.613 -6.808 26.217 1.00 93.75 462 ARG A O 1
ATOM 3537 N N . ASP A 1 463 ? -26.659 -6.955 28.460 1.00 92.38 463 ASP A N 1
ATOM 3538 C CA . ASP A 1 463 ? -28.074 -7.337 28.543 1.00 92.38 463 ASP A CA 1
ATOM 3539 C C . ASP A 1 463 ? -28.995 -6.281 27.901 1.00 92.38 463 ASP A C 1
ATOM 3541 O O . ASP A 1 463 ? -30.034 -6.617 27.337 1.00 92.38 463 ASP A O 1
ATOM 3545 N N . GLN A 1 464 ? -28.587 -5.006 27.917 1.00 93.06 464 GLN A N 1
ATOM 3546 C CA . GLN A 1 464 ? -29.320 -3.911 27.280 1.00 93.06 464 GLN A CA 1
ATOM 3547 C C . GLN A 1 464 ? -29.014 -3.759 25.776 1.00 93.06 464 GLN A C 1
ATOM 3549 O O . GLN A 1 464 ? -29.911 -3.441 24.992 1.00 93.06 464 GLN A O 1
ATOM 3554 N N . LEU A 1 465 ? -27.751 -3.921 25.364 1.00 94.38 465 LEU A N 1
ATOM 3555 C CA . LEU A 1 465 ? -27.270 -3.488 24.044 1.00 94.38 465 LEU A CA 1
ATOM 3556 C C . LEU A 1 465 ? -26.963 -4.614 23.057 1.00 94.38 465 LEU A C 1
ATOM 3558 O O . LEU A 1 465 ? -26.861 -4.327 21.863 1.00 94.38 465 LEU A O 1
ATOM 3562 N N . HIS A 1 466 ? -26.795 -5.859 23.511 1.00 91.94 466 HIS A N 1
ATOM 3563 C CA . HIS A 1 466 ? -26.188 -6.934 22.716 1.00 91.94 466 HIS A CA 1
ATOM 3564 C C . HIS A 1 466 ? -26.815 -7.085 21.324 1.00 91.94 466 HIS A C 1
ATOM 3566 O O . HIS A 1 466 ? -26.097 -7.046 20.329 1.00 91.94 466 HIS A O 1
ATOM 3572 N N . ASP A 1 467 ? -28.143 -7.156 21.218 1.00 92.19 467 ASP A N 1
ATOM 3573 C CA . ASP A 1 467 ? -28.820 -7.375 19.931 1.00 92.19 467 ASP A CA 1
ATOM 3574 C C . ASP A 1 467 ? -28.686 -6.194 18.957 1.00 92.19 467 ASP A C 1
ATOM 3576 O O . ASP A 1 467 ? -28.691 -6.364 17.734 1.00 92.19 467 ASP A O 1
ATOM 3580 N N . HIS A 1 468 ? -28.575 -4.969 19.473 1.00 93.56 468 HIS A N 1
ATOM 3581 C CA . HIS A 1 468 ? -28.339 -3.783 18.648 1.00 93.56 468 HIS A CA 1
ATOM 3582 C C . HIS A 1 468 ? -26.872 -3.711 18.215 1.00 93.56 468 HIS A C 1
ATOM 3584 O O . HIS A 1 468 ? -26.590 -3.500 17.036 1.00 93.56 468 HIS A O 1
ATOM 3590 N N . ALA A 1 469 ? -25.950 -3.959 19.146 1.00 94.88 469 ALA A N 1
ATOM 3591 C CA . ALA A 1 469 ? -24.509 -3.977 18.915 1.00 94.88 469 ALA A CA 1
ATOM 3592 C C . ALA A 1 469 ? -24.104 -5.067 17.917 1.00 94.88 469 ALA A C 1
ATOM 3594 O O . ALA A 1 469 ? -23.357 -4.799 16.979 1.00 94.88 469 ALA A O 1
ATOM 3595 N N . HIS A 1 470 ? -24.686 -6.258 18.044 1.00 94.88 470 HIS A N 1
ATOM 3596 C CA . HIS A 1 470 ? -24.480 -7.365 17.120 1.00 94.88 470 HIS A CA 1
ATOM 3597 C C . HIS A 1 470 ? -24.957 -7.031 15.698 1.00 94.88 470 HIS A C 1
ATOM 3599 O O . HIS A 1 470 ? -24.243 -7.289 14.733 1.00 94.88 470 HIS A O 1
ATOM 3605 N N . ARG A 1 471 ? -26.130 -6.397 15.541 1.00 94.06 471 ARG A N 1
ATOM 3606 C CA . ARG A 1 471 ? -26.627 -5.969 14.219 1.00 94.06 471 ARG A CA 1
ATOM 3607 C C . ARG A 1 471 ? -25.734 -4.916 13.567 1.00 94.06 471 ARG A C 1
ATOM 3609 O O . ARG A 1 471 ? -25.470 -5.016 12.372 1.00 94.06 471 ARG A O 1
ATOM 3616 N N . LEU A 1 472 ? -25.265 -3.928 14.332 1.00 94.81 472 LEU A N 1
ATOM 3617 C CA . LEU A 1 472 ? -24.316 -2.930 13.829 1.00 94.81 472 LEU A CA 1
ATOM 3618 C C . LEU A 1 472 ? -23.011 -3.585 13.378 1.00 94.81 472 LEU A C 1
ATOM 3620 O O . LEU A 1 472 ? -22.541 -3.302 12.282 1.00 94.81 472 LEU A O 1
ATOM 3624 N N . TRP A 1 473 ? -22.484 -4.511 14.177 1.00 96.62 473 TRP A N 1
ATOM 3625 C CA . TRP A 1 473 ? -21.276 -5.252 13.838 1.00 96.62 473 TRP A CA 1
ATOM 3626 C C . TRP A 1 473 ? -21.418 -6.071 12.549 1.00 96.62 473 TRP A C 1
ATOM 3628 O O . TRP A 1 473 ? -20.557 -6.003 11.677 1.00 96.62 473 TRP A O 1
ATOM 3638 N N . LEU A 1 474 ? -22.521 -6.805 12.378 1.00 94.62 474 LEU A N 1
ATOM 3639 C CA . LEU A 1 474 ? -22.756 -7.569 11.149 1.00 94.62 474 LEU A CA 1
ATOM 3640 C C . LEU A 1 474 ? -22.888 -6.666 9.916 1.00 94.62 474 LEU A C 1
ATOM 3642 O O . LEU A 1 474 ? -22.364 -7.010 8.858 1.00 94.62 474 LEU A O 1
ATOM 3646 N N . ASN A 1 475 ? -23.546 -5.511 10.051 1.00 94.31 475 ASN A N 1
ATOM 3647 C CA . ASN A 1 475 ? -23.629 -4.526 8.971 1.00 94.31 475 ASN A CA 1
ATOM 3648 C C . ASN A 1 475 ? -22.246 -3.970 8.608 1.00 94.31 475 ASN A C 1
ATOM 3650 O O . ASN A 1 475 ? -21.940 -3.841 7.424 1.00 94.31 475 ASN A O 1
ATOM 3654 N N . TYR A 1 476 ? -21.412 -3.692 9.611 1.00 94.75 476 TYR A N 1
ATOM 3655 C CA . TYR A 1 476 ? -20.037 -3.244 9.412 1.00 94.75 476 TYR A CA 1
ATOM 3656 C C . TYR A 1 476 ? -19.209 -4.297 8.661 1.00 94.75 476 TYR A C 1
ATOM 3658 O O . TYR A 1 476 ? -18.590 -3.991 7.646 1.00 94.75 476 TYR A O 1
ATOM 3666 N N . ILE A 1 477 ? -19.269 -5.566 9.078 1.00 94.00 477 ILE A N 1
ATOM 3667 C CA . ILE A 1 477 ? -18.564 -6.666 8.400 1.00 94.00 477 ILE A CA 1
ATOM 3668 C C . ILE A 1 477 ? -19.057 -6.877 6.961 1.00 94.00 477 ILE A C 1
ATOM 3670 O O . ILE A 1 477 ? -18.252 -7.116 6.059 1.00 94.00 477 ILE A O 1
ATOM 3674 N N . ASP A 1 478 ? -20.363 -6.768 6.712 1.00 91.00 478 ASP A N 1
ATOM 3675 C CA . ASP A 1 478 ? -20.914 -6.820 5.353 1.00 91.00 478 ASP A CA 1
ATOM 3676 C C . ASP A 1 478 ? -20.425 -5.639 4.495 1.00 91.00 478 ASP A C 1
ATOM 3678 O O . ASP A 1 478 ? -20.071 -5.822 3.326 1.00 91.00 478 ASP A O 1
ATOM 3682 N N . ALA A 1 479 ? -20.337 -4.438 5.073 1.00 89.94 479 ALA A N 1
ATOM 3683 C CA . ALA A 1 479 ? -19.784 -3.267 4.401 1.00 89.94 479 ALA A CA 1
ATOM 3684 C C . ALA A 1 479 ? -18.294 -3.447 4.063 1.00 89.94 479 ALA A C 1
ATOM 3686 O O . ALA A 1 479 ? -17.906 -3.174 2.924 1.00 89.94 479 ALA A O 1
ATOM 3687 N N . GLU A 1 480 ? -17.486 -3.969 4.992 1.00 89.69 480 GLU A N 1
ATOM 3688 C CA . GLU A 1 480 ? -16.067 -4.277 4.760 1.00 89.69 480 GLU A CA 1
ATOM 3689 C C . GLU A 1 480 ? -15.883 -5.318 3.652 1.00 89.69 480 GLU A C 1
ATOM 3691 O O . GLU A 1 480 ? -15.082 -5.139 2.736 1.00 89.69 480 GLU A O 1
ATOM 3696 N N . ARG A 1 481 ? -16.699 -6.377 3.652 1.00 85.62 481 ARG A N 1
ATOM 3697 C CA . ARG A 1 481 ? -16.668 -7.405 2.602 1.00 85.62 481 ARG A CA 1
ATOM 3698 C C . ARG A 1 481 ? -17.028 -6.836 1.229 1.00 85.62 481 ARG A C 1
ATOM 3700 O O . ARG A 1 481 ? -16.444 -7.223 0.219 1.00 85.62 481 ARG A O 1
ATOM 3707 N N . LYS A 1 482 ? -17.985 -5.906 1.176 1.00 84.62 482 LYS A N 1
ATOM 3708 C CA . LYS A 1 482 ? -18.390 -5.225 -0.063 1.00 84.62 482 LYS A CA 1
ATOM 3709 C C . LYS A 1 482 ? -17.366 -4.199 -0.544 1.00 84.62 482 LYS A C 1
ATOM 3711 O O . LYS A 1 482 ? -17.344 -3.910 -1.739 1.00 84.62 482 LYS A O 1
ATOM 3716 N N . ALA A 1 483 ? -16.529 -3.657 0.343 1.00 78.25 483 ALA A N 1
ATOM 3717 C CA . ALA A 1 483 ? -15.500 -2.683 -0.015 1.00 78.25 483 ALA A CA 1
ATOM 3718 C C . ALA A 1 483 ? -14.470 -3.256 -1.003 1.00 78.25 483 ALA A C 1
ATOM 3720 O O . ALA A 1 483 ? -13.983 -2.518 -1.853 1.00 78.25 483 ALA A O 1
ATOM 3721 N N . VAL A 1 484 ? -14.236 -4.574 -0.978 1.00 68.44 484 VAL A N 1
ATOM 3722 C CA . VAL A 1 484 ? -13.359 -5.291 -1.925 1.00 68.44 484 VAL A CA 1
ATOM 3723 C C . VAL A 1 484 ? -13.777 -5.090 -3.388 1.00 68.44 484 VAL A C 1
ATOM 3725 O O . VAL A 1 484 ? -12.925 -5.039 -4.267 1.00 68.44 484 VAL A O 1
ATOM 3728 N N . TYR A 1 485 ? -15.079 -4.939 -3.649 1.00 55.28 485 TYR A N 1
ATOM 3729 C CA . TYR A 1 485 ? -15.633 -4.799 -5.002 1.00 55.28 485 TYR A CA 1
ATOM 3730 C C . TYR A 1 485 ? -15.879 -3.343 -5.411 1.00 55.28 485 TYR A C 1
ATOM 3732 O O . TYR A 1 485 ? -16.357 -3.085 -6.518 1.00 55.28 485 TYR A O 1
ATOM 3740 N N . ARG A 1 486 ? -15.628 -2.374 -4.520 1.00 60.66 486 ARG A N 1
ATOM 3741 C CA . ARG A 1 486 ? -15.762 -0.958 -4.871 1.00 60.66 486 ARG A CA 1
ATOM 3742 C C . ARG A 1 486 ? -14.558 -0.536 -5.684 1.00 60.66 486 ARG A C 1
ATOM 3744 O O . ARG A 1 486 ? -13.429 -0.853 -5.328 1.00 60.66 486 ARG A O 1
ATOM 3751 N N . VAL A 1 487 ? -14.806 0.237 -6.737 1.00 58.62 487 VAL A N 1
ATOM 3752 C CA . VAL A 1 487 ? -13.720 0.823 -7.509 1.00 58.62 487 VAL A CA 1
ATOM 3753 C C . VAL A 1 487 ? -13.011 1.853 -6.614 1.00 58.62 487 VAL A C 1
ATOM 3755 O O . VAL A 1 487 ? -13.645 2.846 -6.240 1.00 58.62 487 VAL A O 1
ATOM 3758 N N . PRO A 1 488 ? -11.735 1.641 -6.238 1.00 59.38 488 PRO A N 1
ATOM 3759 C CA . PRO A 1 488 ? -11.087 2.423 -5.184 1.00 59.38 488 PRO A CA 1
ATOM 3760 C C . PRO A 1 488 ? -11.108 3.941 -5.432 1.00 59.38 488 PRO A C 1
ATOM 3762 O O . PRO A 1 488 ? -11.358 4.719 -4.511 1.00 59.38 488 PRO A O 1
ATOM 3765 N N . TRP A 1 489 ? -10.990 4.394 -6.685 1.00 59.19 489 TRP A N 1
ATOM 3766 C CA . TRP A 1 489 ? -10.967 5.829 -7.005 1.00 59.19 489 TRP A CA 1
ATOM 3767 C C . TRP A 1 489 ? -12.304 6.563 -6.760 1.00 59.19 489 TRP A C 1
ATOM 3769 O O . TRP A 1 489 ? -12.317 7.787 -6.604 1.00 59.19 489 TRP A O 1
ATOM 3779 N N . GLU A 1 490 ? -13.439 5.860 -6.648 1.00 59.22 490 GLU A N 1
ATOM 3780 C CA . GLU A 1 490 ? -14.701 6.489 -6.227 1.00 59.22 490 GLU A CA 1
ATOM 3781 C C . GLU A 1 490 ? -14.634 6.964 -4.768 1.00 59.22 490 GLU A C 1
ATOM 3783 O O . GLU A 1 490 ? -15.229 7.990 -4.424 1.00 59.22 490 GLU A O 1
ATOM 3788 N N . LEU A 1 491 ? -13.874 6.260 -3.918 1.00 59.19 491 LEU A N 1
ATOM 3789 C CA . LEU A 1 491 ? -13.581 6.687 -2.550 1.00 59.19 491 LEU A CA 1
ATOM 3790 C C . LEU A 1 491 ? -12.708 7.944 -2.559 1.00 59.19 491 LEU A C 1
ATOM 3792 O O . LEU A 1 491 ? -12.996 8.885 -1.821 1.00 59.19 491 LEU A O 1
ATOM 3796 N N . HIS A 1 492 ? -11.706 8.003 -3.442 1.00 62.19 492 HIS A N 1
ATOM 3797 C CA . HIS A 1 492 ? -10.857 9.183 -3.599 1.00 62.19 492 HIS A CA 1
ATOM 3798 C C . HIS A 1 492 ? -11.686 10.449 -3.893 1.00 62.19 492 HIS A C 1
ATOM 3800 O O . HIS A 1 492 ? -11.547 11.469 -3.217 1.00 62.19 492 HIS A O 1
ATOM 3806 N N . ASN A 1 493 ? -12.640 10.362 -4.826 1.00 62.78 493 ASN A N 1
ATOM 3807 C CA . ASN A 1 493 ? -13.554 11.466 -5.137 1.00 62.78 493 ASN A CA 1
ATOM 3808 C C . ASN A 1 493 ? -14.489 11.828 -3.977 1.00 62.78 493 ASN A C 1
ATOM 3810 O O . ASN A 1 493 ? -14.818 13.000 -3.785 1.00 62.78 493 ASN A O 1
ATOM 3814 N N . GLN A 1 494 ? -14.942 10.843 -3.197 1.00 61.56 494 GLN A N 1
ATOM 3815 C CA . GLN A 1 494 ? -15.764 11.106 -2.015 1.00 61.56 494 GLN A CA 1
ATOM 3816 C C . GLN A 1 494 ? -14.978 11.872 -0.950 1.00 61.56 494 GLN A C 1
ATOM 3818 O O . GLN A 1 494 ? -15.506 12.857 -0.428 1.00 61.56 494 GLN A O 1
ATOM 3823 N N . ILE A 1 495 ? -13.727 11.478 -0.693 1.00 62.25 495 ILE A N 1
ATOM 3824 C CA . ILE A 1 495 ? -12.818 12.165 0.235 1.00 62.25 495 ILE A CA 1
ATOM 3825 C C . ILE A 1 495 ? -12.586 13.610 -0.236 1.00 62.25 495 ILE A C 1
ATOM 3827 O O . ILE A 1 495 ? -12.867 14.542 0.517 1.00 62.25 495 ILE A O 1
ATOM 3831 N N . GLN A 1 496 ? -12.216 13.813 -1.507 1.00 59.84 496 GLN A N 1
ATOM 3832 C CA . GLN A 1 496 ? -12.036 15.145 -2.109 1.00 59.84 496 GLN A CA 1
ATOM 3833 C C . GLN A 1 496 ? -13.313 16.012 -2.010 1.00 59.84 496 GLN A C 1
ATOM 3835 O O . GLN A 1 496 ? -13.268 17.175 -1.607 1.00 59.84 496 GLN A O 1
ATOM 3840 N N . SER A 1 497 ? -14.487 15.444 -2.315 1.00 55.25 497 SER A N 1
ATOM 3841 C CA . SER A 1 497 ? -15.760 16.184 -2.326 1.00 55.25 497 SER A CA 1
ATOM 3842 C C . SER A 1 497 ? -16.289 16.554 -0.935 1.00 55.25 497 SER A C 1
ATOM 3844 O O . SER A 1 497 ? -17.004 17.549 -0.802 1.00 55.25 497 SER A O 1
ATOM 3846 N N . LYS A 1 498 ? -15.984 15.763 0.104 1.00 54.53 498 LYS A N 1
ATOM 3847 C CA . LYS A 1 498 ? -16.323 16.097 1.497 1.00 54.53 498 LYS A CA 1
ATOM 3848 C C . LYS A 1 498 ? -15.505 17.295 1.984 1.00 54.53 498 LYS A C 1
ATOM 3850 O O . LYS A 1 498 ? -16.058 18.138 2.682 1.00 54.53 498 LYS A O 1
ATOM 3855 N N . ILE A 1 499 ? -14.246 17.399 1.556 1.00 51.62 499 ILE A N 1
ATOM 3856 C CA . ILE A 1 499 ? -13.345 18.509 1.897 1.00 51.62 499 ILE A CA 1
ATOM 3857 C C . ILE A 1 499 ? -13.795 19.806 1.198 1.00 51.62 499 ILE A C 1
ATOM 3859 O O . ILE A 1 499 ? -14.006 20.818 1.862 1.00 51.62 499 ILE A O 1
ATOM 3863 N N . GLN A 1 500 ? -14.079 19.772 -0.111 1.00 46.75 500 GLN A N 1
ATOM 3864 C CA . GLN A 1 500 ? -14.534 20.964 -0.857 1.00 46.75 500 GLN A CA 1
ATOM 3865 C C . GLN A 1 500 ? -15.889 21.532 -0.395 1.00 46.75 500 GLN A C 1
ATOM 3867 O O . GLN A 1 500 ? -16.153 22.724 -0.550 1.00 46.75 500 GLN A O 1
ATOM 3872 N N . LYS A 1 501 ? -16.765 20.716 0.202 1.00 47.12 501 LYS A N 1
ATOM 3873 C CA . LYS A 1 501 ? -18.068 21.184 0.713 1.00 47.12 501 LYS A CA 1
ATOM 3874 C C . LYS A 1 501 ? -17.971 22.105 1.931 1.00 47.12 501 LYS A C 1
ATOM 3876 O O . LYS A 1 501 ? -18.982 22.703 2.292 1.00 47.12 501 LYS A O 1
ATOM 3881 N N . VAL A 1 502 ? -16.791 22.254 2.532 1.00 45.69 502 VAL A N 1
ATOM 3882 C CA . VAL A 1 502 ? -16.546 23.215 3.618 1.00 45.69 502 VAL A CA 1
ATOM 3883 C C . VAL A 1 502 ? -16.276 24.632 3.072 1.00 45.69 502 VAL A C 1
ATOM 3885 O O . VAL A 1 502 ? -16.362 25.599 3.823 1.00 45.69 502 VAL A O 1
ATOM 3888 N N . THR A 1 503 ? -16.056 24.802 1.759 1.00 41.94 503 THR A N 1
ATOM 3889 C CA . THR A 1 503 ? -15.707 26.102 1.146 1.00 41.94 503 THR A CA 1
ATOM 3890 C C . THR A 1 503 ? -16.554 26.535 -0.059 1.00 41.94 503 THR A C 1
ATOM 3892 O O . THR A 1 503 ? -16.303 27.603 -0.612 1.00 41.94 503 THR A O 1
ATOM 3895 N N . GLY A 1 504 ? -17.610 25.813 -0.450 1.00 33.81 504 GLY A N 1
ATOM 3896 C CA . GLY A 1 504 ? -18.443 26.261 -1.574 1.00 33.81 504 GLY A CA 1
ATOM 3897 C C . GLY A 1 504 ? -19.794 25.566 -1.691 1.00 33.81 504 GLY A C 1
ATOM 3898 O O . GLY A 1 504 ? -19.880 24.367 -1.949 1.00 33.81 504 GLY A O 1
ATOM 3899 N N . GLY A 1 505 ? -20.867 26.340 -1.521 1.00 37.75 505 GLY A N 1
ATOM 3900 C CA . GLY A 1 505 ? -22.238 25.907 -1.768 1.00 37.75 505 GLY A CA 1
ATOM 3901 C C . GLY A 1 505 ? -22.567 25.745 -3.258 1.00 37.75 505 GLY A C 1
ATOM 3902 O O . GLY A 1 505 ? -22.025 26.435 -4.112 1.00 37.75 505 GLY A O 1
ATOM 3903 N N . LEU A 1 506 ? -23.522 24.844 -3.517 1.00 41.12 506 LEU A N 1
ATOM 3904 C CA . LEU A 1 506 ? -24.248 24.593 -4.771 1.00 41.12 506 LEU A CA 1
ATOM 3905 C C . LEU A 1 506 ? -23.418 24.322 -6.042 1.00 41.12 506 LEU A C 1
ATOM 3907 O O . LEU A 1 506 ? -23.174 25.205 -6.856 1.00 41.12 506 LEU A O 1
ATOM 3911 N N . THR A 1 507 ? -23.214 23.036 -6.340 1.00 36.78 507 THR A N 1
ATOM 3912 C CA . THR A 1 507 ? -23.530 22.490 -7.677 1.00 36.78 507 THR A CA 1
ATOM 3913 C C . THR A 1 507 ? -23.670 20.968 -7.613 1.00 36.78 507 THR A C 1
ATOM 3915 O O . THR A 1 507 ? -22.738 20.200 -7.821 1.00 36.78 507 THR A O 1
ATOM 3918 N N . ARG A 1 508 ? -24.882 20.499 -7.304 1.00 45.84 508 ARG A N 1
ATOM 3919 C CA . ARG A 1 508 ? -25.335 19.175 -7.738 1.00 45.84 508 ARG A CA 1
ATOM 3920 C C . ARG A 1 508 ? -26.223 19.419 -8.940 1.00 45.84 508 ARG A C 1
ATOM 3922 O O . ARG A 1 508 ? -27.250 20.053 -8.761 1.00 45.84 508 ARG A O 1
ATOM 3929 N N . LEU A 1 509 ? -25.838 18.895 -10.098 1.00 34.09 509 LEU A N 1
ATOM 3930 C CA . LEU A 1 509 ? -26.728 18.234 -11.053 1.00 34.09 509 LEU A CA 1
ATOM 3931 C C . LEU A 1 509 ? -25.876 17.560 -12.145 1.00 34.09 509 LEU A C 1
ATOM 3933 O O . LEU A 1 509 ? -25.058 18.197 -12.791 1.00 34.09 509 LEU A O 1
ATOM 3937 N N . ALA A 1 510 ? -26.123 16.257 -12.309 1.00 33.28 510 ALA A N 1
ATOM 3938 C CA . ALA A 1 510 ? -25.873 15.423 -13.486 1.00 33.28 510 ALA A CA 1
ATOM 3939 C C . ALA A 1 510 ? -24.445 15.319 -14.067 1.00 33.28 510 ALA A C 1
ATOM 3941 O O . ALA A 1 510 ? -24.025 16.150 -14.857 1.00 33.28 510 ALA A O 1
ATOM 3942 N N . SER A 1 511 ? -23.798 14.162 -13.876 1.00 31.44 511 SER A N 1
ATOM 3943 C CA . SER A 1 511 ? -23.164 13.421 -14.987 1.00 31.44 511 SER A CA 1
ATOM 3944 C C . SER A 1 511 ? -23.049 11.938 -14.614 1.00 31.44 511 SER A C 1
ATOM 3946 O O . SER A 1 511 ? -22.066 11.492 -14.037 1.00 31.44 511 SER A O 1
ATOM 3948 N N . ARG A 1 512 ? -24.088 11.152 -14.907 1.00 34.09 512 ARG A N 1
ATOM 3949 C CA . ARG A 1 512 ? -24.003 9.686 -14.901 1.00 34.09 512 ARG A CA 1
ATOM 3950 C C . ARG A 1 512 ? -23.672 9.271 -16.333 1.00 34.09 512 ARG A C 1
ATOM 3952 O O . ARG A 1 512 ? -24.556 8.872 -17.087 1.00 34.09 512 ARG A O 1
ATOM 3959 N N . THR A 1 513 ? -22.429 9.474 -16.756 1.00 32.09 513 THR A N 1
ATOM 3960 C CA . THR A 1 513 ? -21.963 8.999 -18.061 1.00 32.09 513 THR A CA 1
ATOM 3961 C C . THR A 1 513 ? -21.828 7.487 -17.984 1.00 32.09 513 THR A C 1
ATOM 3963 O O . THR A 1 513 ? -20.876 6.951 -17.426 1.00 32.09 513 THR A O 1
ATOM 3966 N N . LYS A 1 514 ? -22.827 6.788 -18.535 1.00 31.31 514 LYS A N 1
ATOM 3967 C CA . LYS A 1 514 ? -22.657 5.411 -18.997 1.00 31.31 514 LYS A CA 1
ATOM 3968 C C . LYS A 1 514 ? -21.422 5.393 -19.896 1.00 31.31 514 LYS A C 1
ATOM 3970 O O . LYS A 1 514 ? -21.418 6.063 -20.928 1.00 31.31 514 LYS A O 1
ATOM 3975 N N . VAL A 1 515 ? -20.400 4.644 -19.496 1.00 29.89 515 VAL A N 1
ATOM 3976 C CA . VAL A 1 515 ? -19.290 4.280 -20.375 1.00 29.89 515 VAL A CA 1
ATOM 3977 C C . VAL A 1 515 ? -19.909 3.595 -21.589 1.00 29.89 515 VAL A C 1
ATOM 3979 O O . VAL A 1 515 ? -20.609 2.586 -21.470 1.00 29.89 515 VAL A O 1
ATOM 3982 N N . LYS A 1 516 ? -19.758 4.229 -22.751 1.00 25.42 516 LYS A N 1
ATOM 3983 C CA . LYS A 1 516 ? -20.217 3.701 -24.028 1.00 25.42 516 LYS A CA 1
ATOM 3984 C C . LYS A 1 516 ? -19.336 2.490 -24.326 1.00 25.42 516 LYS A C 1
ATOM 3986 O O . LYS A 1 516 ? -18.159 2.649 -24.619 1.00 25.42 516 LYS A O 1
ATOM 3991 N N . LYS A 1 517 ? -19.909 1.297 -24.177 1.00 29.11 517 LYS A N 1
ATOM 3992 C CA . LYS A 1 517 ? -19.324 0.033 -24.624 1.00 29.11 517 LYS A CA 1
ATOM 3993 C C . LYS A 1 517 ? -19.096 0.149 -26.132 1.00 29.11 517 LYS A C 1
ATOM 3995 O O . LYS A 1 517 ? -20.068 0.159 -26.886 1.00 29.11 517 LYS A O 1
ATOM 4000 N N . GLU A 1 518 ? -17.849 0.329 -26.552 1.00 25.17 518 GLU A N 1
ATOM 4001 C CA . GLU A 1 518 ? -17.480 0.153 -27.954 1.00 25.17 518 GLU A CA 1
ATOM 4002 C C . GLU A 1 518 ? -17.617 -1.330 -28.306 1.00 25.17 518 GLU A C 1
ATOM 4004 O O . GLU A 1 518 ? -17.168 -2.218 -27.581 1.00 25.17 518 GLU A O 1
ATOM 4009 N N . GLU A 1 519 ? -18.338 -1.592 -29.392 1.00 25.66 519 GLU A N 1
ATOM 4010 C CA . GLU A 1 519 ? -18.554 -2.923 -29.938 1.00 25.66 519 GLU A CA 1
ATOM 4011 C C . GLU A 1 519 ? -17.247 -3.492 -30.501 1.00 25.66 519 GLU A C 1
ATOM 4013 O O . GLU A 1 519 ? -16.701 -2.982 -31.476 1.00 25.66 519 GLU A O 1
ATOM 4018 N N . SER A 1 520 ? -16.800 -4.599 -29.903 1.00 31.11 520 SER A N 1
ATOM 4019 C CA . SER A 1 520 ? -16.125 -5.735 -30.548 1.00 31.11 520 SER A CA 1
ATOM 4020 C C . SER A 1 520 ? -15.189 -5.405 -31.719 1.00 31.11 520 SER A C 1
ATOM 4022 O O . SER A 1 520 ? -15.563 -5.504 -32.894 1.00 31.11 520 SER A O 1
ATOM 4024 N N . ALA A 1 521 ? -13.918 -5.148 -31.403 1.00 31.14 521 ALA A N 1
ATOM 4025 C CA . ALA A 1 521 ? -12.847 -5.345 -32.366 1.00 31.14 521 ALA A CA 1
ATOM 4026 C C . ALA A 1 521 ? -12.755 -6.845 -32.688 1.00 31.14 521 ALA A C 1
ATOM 4028 O O . ALA A 1 521 ? -12.445 -7.671 -31.833 1.00 31.14 521 ALA A O 1
ATOM 4029 N N . LYS A 1 522 ? -13.067 -7.199 -33.938 1.00 31.91 522 LYS A N 1
ATOM 4030 C CA . LYS A 1 522 ? -12.804 -8.523 -34.512 1.00 31.91 522 LYS A CA 1
ATOM 4031 C C . LYS A 1 522 ? -11.383 -8.948 -34.144 1.00 31.91 522 LYS A C 1
ATOM 4033 O O . LYS A 1 522 ? -10.444 -8.221 -34.458 1.00 31.91 522 LYS A O 1
ATOM 4038 N N . GLN A 1 523 ? -11.251 -10.117 -33.525 1.00 33.44 523 GLN A N 1
ATOM 4039 C CA . GLN A 1 523 ? -9.980 -10.755 -33.201 1.00 33.44 523 GLN A CA 1
ATOM 4040 C C . GLN A 1 523 ? -9.157 -10.894 -34.490 1.00 33.44 523 GLN A C 1
ATOM 4042 O O . GLN A 1 523 ? -9.425 -11.750 -35.334 1.00 33.44 523 GLN A O 1
ATOM 4047 N N . ARG A 1 524 ? -8.227 -9.958 -34.710 1.00 38.59 524 ARG A N 1
ATOM 4048 C CA . ARG A 1 524 ? -7.313 -9.985 -35.853 1.00 38.59 524 ARG A CA 1
ATOM 4049 C C . ARG A 1 524 ? -6.240 -11.015 -35.530 1.00 38.59 524 ARG A C 1
ATOM 4051 O O . ARG A 1 524 ? -5.647 -10.968 -34.459 1.00 38.59 524 ARG A O 1
ATOM 4058 N N . GLN A 1 525 ? -6.028 -11.961 -36.439 1.00 37.47 525 GLN A N 1
ATOM 4059 C CA . GLN A 1 525 ? -4.960 -12.948 -36.315 1.00 37.47 525 GLN A CA 1
ATOM 4060 C C . GLN A 1 525 ? -3.614 -12.213 -36.314 1.00 37.47 525 GLN A C 1
ATOM 4062 O O . GLN A 1 525 ? -3.194 -11.692 -37.347 1.00 37.47 525 GLN A O 1
ATOM 4067 N N . HIS A 1 526 ? -2.963 -12.134 -35.153 1.00 48.78 526 HIS A N 1
ATOM 4068 C CA . HIS A 1 526 ? -1.566 -11.728 -35.074 1.00 48.78 526 HIS A CA 1
ATOM 4069 C C . HIS A 1 526 ? -0.706 -12.781 -35.790 1.00 48.78 526 HIS A C 1
ATOM 4071 O O . HIS A 1 526 ? -0.948 -13.980 -35.611 1.00 48.78 526 HIS A O 1
ATOM 4077 N N . PRO A 1 527 ? 0.281 -12.382 -36.613 1.00 53.03 527 PRO A N 1
ATOM 4078 C CA . PRO A 1 527 ? 1.250 -13.339 -37.125 1.00 53.03 527 PRO A CA 1
ATOM 4079 C C . PRO A 1 527 ? 2.012 -13.946 -35.933 1.00 53.03 527 PRO A C 1
ATOM 4081 O O . PRO A 1 527 ? 2.317 -13.217 -34.984 1.00 53.03 527 PRO A O 1
ATOM 4084 N N . PRO A 1 528 ? 2.332 -15.254 -35.942 1.00 64.62 528 PRO A N 1
ATOM 4085 C CA . PRO A 1 528 ? 3.114 -15.852 -34.866 1.00 64.62 528 PRO A CA 1
ATOM 4086 C C . PRO A 1 528 ? 4.468 -15.142 -34.770 1.00 64.62 528 PRO A C 1
ATOM 4088 O O . PRO A 1 528 ? 5.126 -14.953 -35.793 1.00 64.62 528 PRO A O 1
ATOM 4091 N N . ARG A 1 529 ? 4.895 -14.769 -33.559 1.00 67.81 529 ARG A N 1
ATOM 4092 C CA . ARG A 1 529 ? 6.191 -14.128 -33.259 1.00 67.81 529 ARG A CA 1
ATOM 4093 C C . ARG A 1 529 ? 7.361 -14.735 -34.046 1.00 67.81 529 ARG A C 1
ATOM 4095 O O . ARG A 1 529 ? 8.180 -14.001 -34.592 1.00 67.81 529 ARG A O 1
ATOM 4102 N N . ASP A 1 530 ? 7.403 -16.059 -34.155 1.00 69.44 530 ASP A N 1
ATOM 4103 C CA . ASP A 1 530 ? 8.463 -16.788 -34.861 1.00 69.44 530 ASP A CA 1
ATOM 4104 C C . ASP A 1 530 ? 8.542 -16.425 -36.348 1.00 69.44 530 ASP A C 1
ATOM 4106 O O . ASP A 1 530 ? 9.631 -16.301 -36.905 1.00 69.44 530 ASP A O 1
ATOM 4110 N N . HIS A 1 531 ? 7.396 -16.167 -36.985 1.00 69.19 531 HIS A N 1
ATOM 4111 C CA . HIS A 1 531 ? 7.352 -15.700 -38.370 1.00 69.19 531 HIS A CA 1
ATOM 4112 C C . HIS A 1 531 ? 7.872 -14.269 -38.502 1.00 69.19 531 HIS A C 1
ATOM 4114 O O . HIS A 1 531 ? 8.519 -13.953 -39.496 1.00 69.19 531 HIS A O 1
ATOM 4120 N N . ALA A 1 532 ? 7.621 -13.409 -37.511 1.00 67.69 532 ALA A N 1
ATOM 4121 C CA . ALA A 1 532 ? 8.146 -12.046 -37.500 1.00 67.69 532 ALA A CA 1
ATOM 4122 C C . ALA A 1 532 ? 9.674 -12.029 -37.398 1.00 67.69 532 ALA A C 1
ATOM 4124 O O . ALA A 1 532 ? 10.342 -11.312 -38.143 1.00 67.69 532 ALA A O 1
ATOM 4125 N N . LEU A 1 533 ? 10.222 -12.849 -36.499 1.00 70.69 533 LEU A N 1
ATOM 4126 C CA . LEU A 1 533 ? 11.663 -12.973 -36.300 1.00 70.69 533 LEU A CA 1
ATOM 4127 C C . LEU A 1 533 ? 12.349 -13.580 -37.529 1.00 70.69 533 LEU A C 1
ATOM 4129 O O . LEU A 1 533 ? 13.338 -13.017 -37.996 1.00 70.69 533 LEU A O 1
ATOM 4133 N N . ALA A 1 534 ? 11.790 -14.652 -38.101 1.00 73.00 534 ALA A N 1
ATOM 4134 C CA . ALA A 1 534 ? 12.300 -15.257 -39.332 1.00 73.00 534 ALA A CA 1
ATOM 4135 C C . ALA A 1 534 ? 12.268 -14.269 -40.511 1.00 73.00 534 ALA A C 1
ATOM 4137 O O . ALA A 1 534 ? 13.264 -14.094 -41.208 1.00 73.00 534 ALA A O 1
ATOM 4138 N N . TYR A 1 535 ? 11.158 -13.543 -40.678 1.00 71.56 535 TYR A N 1
ATOM 4139 C CA . TYR A 1 535 ? 11.028 -12.528 -41.720 1.00 71.56 535 TYR A CA 1
ATOM 4140 C C . TYR A 1 535 ? 12.086 -11.426 -41.589 1.00 71.56 535 TYR A C 1
ATOM 4142 O O . TYR A 1 535 ? 12.743 -11.071 -42.569 1.00 71.56 535 TYR A O 1
ATOM 4150 N N . MET A 1 536 ? 12.286 -10.896 -40.380 1.00 70.81 536 MET A N 1
ATOM 4151 C CA . MET A 1 536 ? 13.306 -9.875 -40.135 1.00 70.81 536 MET A CA 1
ATOM 4152 C C . MET A 1 536 ? 14.718 -10.414 -40.360 1.00 70.81 536 MET A C 1
ATOM 4154 O O . MET A 1 536 ? 15.551 -9.704 -40.915 1.00 70.81 536 MET A O 1
ATOM 4158 N N . GLN A 1 537 ? 14.994 -11.663 -39.987 1.00 68.56 537 GLN A N 1
ATOM 4159 C CA . GLN A 1 537 ? 16.288 -12.296 -40.228 1.00 68.56 537 GLN A CA 1
ATOM 4160 C C . GLN A 1 537 ? 16.607 -12.393 -41.728 1.00 68.56 537 GLN A C 1
ATOM 4162 O O . GLN A 1 537 ? 17.725 -12.067 -42.127 1.00 68.56 537 GLN A O 1
ATOM 4167 N N . ASP A 1 538 ? 15.623 -12.748 -42.555 1.00 66.56 538 ASP A N 1
ATOM 4168 C CA . ASP A 1 538 ? 15.783 -12.831 -44.011 1.00 66.56 538 ASP A CA 1
ATOM 4169 C C . ASP A 1 538 ? 15.981 -11.448 -44.660 1.00 66.56 538 ASP A C 1
ATOM 4171 O O . ASP A 1 538 ? 16.766 -11.301 -45.597 1.00 66.56 538 ASP A O 1
ATOM 4175 N N . HIS A 1 539 ? 15.310 -10.409 -44.148 1.00 63.31 539 HIS A N 1
ATOM 4176 C CA . HIS A 1 539 ? 15.292 -9.083 -44.783 1.00 63.31 539 HIS A CA 1
ATOM 4177 C C . HIS A 1 539 ? 16.336 -8.104 -44.231 1.00 63.31 539 HIS A C 1
ATOM 4179 O O . HIS A 1 539 ? 16.755 -7.196 -44.943 1.00 63.31 539 HIS A O 1
ATOM 4185 N N . VAL A 1 540 ? 16.817 -8.282 -42.999 1.00 58.81 540 VAL A N 1
ATOM 4186 C CA . VAL A 1 540 ? 17.932 -7.487 -42.449 1.00 58.81 540 VAL A CA 1
ATOM 4187 C C . VAL A 1 540 ? 19.273 -7.961 -43.018 1.00 58.81 540 VAL A C 1
ATOM 4189 O O . VAL A 1 540 ? 20.188 -7.153 -43.174 1.00 58.81 540 VAL A O 1
ATOM 4192 N N . GLN A 1 541 ? 19.393 -9.230 -43.434 1.00 47.56 541 GLN A N 1
ATOM 4193 C CA . GLN A 1 541 ? 20.561 -9.689 -44.199 1.00 47.56 541 GLN A CA 1
ATOM 4194 C C . GLN A 1 541 ? 20.717 -8.983 -45.557 1.00 47.56 541 GLN A C 1
ATOM 4196 O O . GLN A 1 541 ? 21.835 -8.918 -46.063 1.00 47.56 541 GLN A O 1
ATOM 4201 N N . LEU A 1 542 ? 19.648 -8.393 -46.110 1.00 37.12 542 LEU A N 1
ATOM 4202 C CA . LEU A 1 542 ? 19.698 -7.581 -47.334 1.00 37.12 542 LEU A CA 1
ATOM 4203 C C . LEU A 1 542 ? 20.265 -6.163 -47.115 1.00 37.12 542 LEU A C 1
ATOM 4205 O O . LEU A 1 542 ? 20.441 -5.435 -48.088 1.00 37.12 542 LEU A O 1
ATOM 4209 N N . VAL A 1 543 ? 20.556 -5.762 -45.869 1.00 37.22 543 VAL A N 1
ATOM 4210 C CA . VAL A 1 543 ? 21.135 -4.444 -45.519 1.00 37.22 543 VAL A CA 1
ATOM 4211 C C . VAL A 1 543 ? 22.652 -4.535 -45.249 1.00 37.22 543 VAL A C 1
ATOM 4213 O O . VAL A 1 543 ? 23.250 -3.584 -44.752 1.00 37.22 543 VAL A O 1
ATOM 4216 N N . ARG A 1 544 ? 23.295 -5.669 -45.559 1.00 30.84 544 ARG A N 1
ATOM 4217 C CA . ARG A 1 544 ? 24.759 -5.808 -45.466 1.00 30.84 544 ARG A CA 1
ATOM 4218 C C . ARG A 1 544 ? 25.499 -5.200 -46.646 1.00 30.84 544 ARG A C 1
ATOM 4220 O O . ARG A 1 544 ? 25.109 -5.491 -47.797 1.00 30.84 544 ARG A O 1
#